Protein AF-0000000074536609 (afdb_homodimer)

Solvent-accessible surface area (backbone atoms only — not comparable to full-atom values): 38522 Å² total; per-residue (Å²): 128,81,70,83,54,36,23,36,38,28,27,36,52,54,43,56,73,42,56,48,69,68,59,28,35,50,32,44,51,54,53,40,69,41,68,69,83,70,34,48,68,61,81,65,47,76,43,76,36,88,97,42,40,40,36,38,43,24,49,30,37,42,68,42,75,46,102,86,51,79,55,59,46,27,36,35,38,38,40,13,45,16,81,55,21,48,81,78,65,72,35,62,37,59,33,36,35,34,39,36,31,37,65,72,67,35,40,62,41,31,41,32,44,26,51,66,50,50,26,45,38,52,17,26,53,50,29,52,55,52,38,52,52,59,72,38,48,71,56,72,88,43,98,64,68,70,74,59,29,25,37,19,30,36,19,60,50,68,48,19,51,30,31,50,58,35,37,58,64,62,44,76,63,43,40,34,38,39,32,22,27,92,56,54,67,52,23,50,49,48,49,51,47,41,47,72,65,58,73,62,40,94,83,46,44,38,45,49,37,54,63,86,54,77,66,74,82,62,75,84,65,96,52,48,67,31,33,36,43,66,42,82,48,45,40,58,44,42,48,66,24,34,33,36,40,39,35,38,84,38,57,50,49,66,45,55,56,90,31,49,48,70,25,22,39,34,34,40,50,33,26,59,37,59,72,17,13,58,50,42,47,67,38,53,56,70,28,48,31,33,19,58,46,60,69,57,36,58,67,26,12,11,49,48,35,49,25,41,75,67,64,63,45,59,92,74,52,52,73,44,32,47,42,53,56,72,65,47,51,52,66,57,45,51,72,76,39,53,76,56,49,44,29,36,34,39,40,32,61,77,59,47,61,52,47,51,44,36,48,51,53,29,50,54,43,23,61,75,68,68,53,62,48,78,40,52,45,81,72,129,78,71,82,54,36,24,36,37,28,26,35,53,55,43,55,72,41,56,48,69,68,58,29,36,51,32,43,50,53,52,38,67,43,67,67,83,69,34,48,69,62,80,64,47,76,43,77,37,88,95,43,39,40,35,37,44,25,48,29,38,41,67,43,76,46,101,85,51,78,54,60,44,27,36,36,39,40,40,15,44,15,81,56,21,47,81,78,64,72,35,61,37,59,34,37,35,35,39,37,31,40,66,71,64,36,39,63,41,30,41,31,46,26,51,68,52,50,25,43,36,52,19,26,53,51,30,53,55,52,38,50,52,58,72,40,49,71,56,71,88,44,100,65,67,69,76,60,30,26,36,19,30,36,19,61,49,67,46,19,51,29,30,52,58,36,37,58,64,61,45,75,64,45,39,33,38,39,32,22,27,93,56,56,66,53,24,49,50,49,49,51,46,42,47,73,64,58,70,60,39,92,81,46,45,37,46,48,37,54,65,87,56,78,66,75,82,62,77,85,69,98,53,48,67,30,32,39,45,66,43,83,47,46,39,57,44,41,47,64,23,35,32,38,39,39,36,38,82,36,57,52,51,67,47,53,55,90,30,48,49,72,24,22,38,35,34,39,50,33,24,58,37,60,71,16,13,57,51,41,48,67,37,53,55,69,29,49,32,33,20,58,45,58,68,56,35,57,67,26,12,11,49,48,37,47,24,42,73,68,64,63,45,58,91,74,51,53,73,44,32,46,40,53,56,73,68,46,51,51,68,56,45,52,72,75,39,54,75,54,50,44,28,35,33,40,41,33,60,77,59,46,61,52,48,51,45,37,48,52,52,28,51,54,44,22,61,74,70,69,54,61,49,79,39,52,45,80,71

Organism: Naegleria gruberi (NCBI:txid5762)

Sequence (758 aa):
MQTHQFTTVLTRSQVQQCLTYEDAMLANKNLFISDLNKHLIPMRTVMEISNHGPTLFMPCYLKMSSHDDDQHHLGLKIVSVRSNNPVKYSLDSVNGTISLLNHENGSLICLMHANDITGVRTACGSALAVEKLLNSYSGFSSTVERIYENLGIMGCGTQGKCHMFAMLRIAKNVKRVILWNQTEERGRNLVRELVENFKASEDLPFKFVASESSQPLEDSHSTRIIEISFNSNANQVSNQSDIICCCTNSSKPFFETNQVRDGTIITCIGSYKPFMQEVESQLVTKSKVIADLKEAVLEESGDLIIPLQENLISHDHIQCELSQLIQFTSEQVNEKFQIGKDIIIYKSVGFAAQDLAVAHQIYQRALSLKVGLSINLNEMQTHQFTTVLTRSQVQQCLTYEDAMLANKNLFISDLNKHLIPMRTVMEISNHGPTLFMPCYLKMSSHDDDQHHLGLKIVSVRSNNPVKYSLDSVNGTISLLNHENGSLICLMHANDITGVRTACGSALAVEKLLNSYSGFSSTVERIYENLGIMGCGTQGKCHMFAMLRIAKNVKRVILWNQTEERGRNLVRELVENFKASEDLPFKFVASESSQPLEDSHSTRIIEISFNSNANQVSNQSDIICCCTNSSKPFFETNQVRDGTIITCIGSYKPFMQEVESQLVTKSKVIADLKEAVLEESGDLIIPLQENLISHDHIQCELSQLIQFTSEQVNEKFQIGKDIIIYKSVGFAAQDLAVAHQIYQRALSLKVGLSINLNE

Nearest PDB structures (foldseek):
  6t3e-assembly1_A  TM=9.283E-01  e=8.766E-31  Thermococcus litoralis DSM 5473
  4bv9-assembly1_A  TM=8.666E-01  e=2.855E-23  Mus musculus
  2i99-assembly1_B  TM=8.533E-01  e=1.179E-22  Homo sapiens
  8j1c-assembly1_A  TM=8.566E-01  e=9.724E-19  Pseudomonas veronii
  8j1c-assembly2_D  TM=8.188E-01  e=2.856E-18  Pseudomonas veronii

InterPro domains:
  IPR003462 Ornithine cyclodeaminase/mu-crystallin [PF02423] (42-196)
  IPR003462 Ornithine cyclodeaminase/mu-crystallin [PF02423] (226-368)
  IPR003462 Ornithine cyclodeaminase/mu-crystallin [PIRSF001439] (6-377)
  IPR003462 Ornithine cyclodeaminase/mu-crystallin [PTHR13812] (8-373)
  IPR023401 Ornithine cyclodeaminase, N-terminal [G3DSA:3.30.1780.10] (6-142)
  IPR036291 NAD(P)-binding domain superfamily [SSF51735] (7-377)

Radius of gyration: 30.6 Å; Cα contacts (8 Å, |Δi|>4): 1688; chains: 2; bounding box: 57×99×65 Å

Structure (mmCIF, N/CA/C/O backbone):
data_AF-0000000074536609-model_v1
#
loop_
_entity.id
_entity.type
_entity.pdbx_description
1 polymer 'Predicted protein'
#
loop_
_atom_site.group_PDB
_atom_site.id
_atom_site.type_symbol
_atom_site.label_atom_id
_atom_site.label_alt_id
_atom_site.label_comp_id
_atom_site.label_asym_id
_atom_site.label_entity_id
_atom_site.label_seq_id
_atom_site.pdbx_PDB_ins_code
_atom_site.Cartn_x
_atom_site.Cartn_y
_atom_site.Cartn_z
_atom_site.occupancy
_atom_site.B_iso_or_equiv
_atom_site.auth_seq_id
_atom_site.auth_comp_id
_atom_site.auth_asym_id
_atom_site.auth_atom_id
_atom_site.pdbx_PDB_model_num
ATOM 1 N N . MET A 1 1 ? -10.578 -13.633 24.203 1 29.64 1 MET A N 1
ATOM 2 C CA . MET A 1 1 ? -11.016 -13.836 22.828 1 29.64 1 MET A CA 1
ATOM 3 C C . MET A 1 1 ? -9.984 -13.289 21.844 1 29.64 1 MET A C 1
ATOM 5 O O . MET A 1 1 ? -9.469 -12.188 22.031 1 29.64 1 MET A O 1
ATOM 9 N N . GLN A 1 2 ? -9.164 -13.961 21 1 41.12 2 GLN A N 1
ATOM 10 C CA . GLN A 1 2 ? -7.898 -13.75 20.312 1 41.12 2 GLN A CA 1
ATOM 11 C C . GLN A 1 2 ? -7.984 -12.555 19.359 1 41.12 2 GLN A C 1
ATOM 13 O O . GLN A 1 2 ? -8.586 -12.648 18.297 1 41.12 2 GLN A O 1
ATOM 18 N N . THR A 1 3 ? -8.078 -11.391 19.781 1 48.28 3 THR A N 1
ATOM 19 C CA . THR A 1 3 ? -8.242 -10.008 19.344 1 48.28 3 THR A CA 1
ATOM 20 C C . THR A 1 3 ? -7.578 -9.797 17.984 1 48.28 3 THR A C 1
ATOM 22 O O . THR A 1 3 ? -8.016 -8.945 17.203 1 48.28 3 THR A O 1
ATOM 25 N N . HIS A 1 4 ? -6.613 -10.719 17.625 1 59.91 4 HIS A N 1
ATOM 26 C CA . HIS A 1 4 ? -5.762 -10.562 16.453 1 59.91 4 HIS A CA 1
ATOM 27 C C . HIS A 1 4 ? -6.434 -11.133 15.203 1 59.91 4 HIS A C 1
ATOM 29 O O . HIS A 1 4 ? -5.91 -11 14.094 1 59.91 4 HIS A O 1
ATOM 35 N N . GLN A 1 5 ? -7.781 -11.406 15.438 1 76.19 5 GLN A N 1
ATOM 36 C CA . GLN A 1 5 ? -8.391 -12.117 14.312 1 76.19 5 GLN A CA 1
ATOM 37 C C . GLN A 1 5 ? -9.391 -11.227 13.578 1 76.19 5 GLN A C 1
ATOM 39 O O . GLN A 1 5 ? -9.836 -11.555 12.477 1 76.19 5 GLN A O 1
ATOM 44 N N . PHE A 1 6 ? -9.625 -10.102 14.148 1 92.69 6 PHE A N 1
ATOM 45 C CA . PHE A 1 6 ? -10.672 -9.305 13.516 1 92.69 6 PHE A CA 1
ATOM 46 C C . PHE A 1 6 ? -10.102 -8.008 12.953 1 92.69 6 PHE A C 1
ATOM 48 O O . PHE A 1 6 ? -9.148 -7.457 13.508 1 92.69 6 PHE A O 1
ATOM 55 N N . THR A 1 7 ? -10.695 -7.598 11.898 1 96.88 7 THR A N 1
ATOM 56 C CA . THR A 1 7 ? -10.414 -6.305 11.289 1 96.88 7 THR A CA 1
ATOM 57 C C . THR A 1 7 ? -11.508 -5.297 11.625 1 96.88 7 THR A C 1
ATOM 59 O O . THR A 1 7 ? -12.688 -5.547 11.375 1 96.88 7 THR A O 1
ATOM 62 N N . THR A 1 8 ? -11.164 -4.211 12.227 1 97.81 8 THR A N 1
ATOM 63 C CA . THR A 1 8 ? -12.094 -3.117 12.477 1 97.81 8 THR A CA 1
ATOM 64 C C . THR A 1 8 ? -12.133 -2.156 11.289 1 97.81 8 THR A C 1
ATOM 66 O O . THR A 1 8 ? -11.086 -1.679 10.844 1 97.81 8 THR A O 1
ATOM 69 N N . VAL A 1 9 ? -13.312 -1.889 10.75 1 98.19 9 VAL A N 1
ATOM 70 C CA . VAL A 1 9 ? -13.477 -0.931 9.664 1 98.19 9 VAL A CA 1
ATOM 71 C C . VAL A 1 9 ? -14.133 0.342 10.195 1 98.19 9 VAL A C 1
ATOM 73 O O . VAL A 1 9 ? -15.203 0.288 10.805 1 98.19 9 VAL A O 1
ATOM 76 N N . LEU A 1 10 ? -13.5 1.487 9.969 1 98.56 10 LEU A N 1
ATOM 77 C CA . LEU A 1 10 ? -14.008 2.768 10.445 1 98.56 10 LEU A CA 1
ATOM 78 C C . LEU A 1 10 ? -14.359 3.68 9.273 1 98.56 10 LEU A C 1
ATOM 80 O O . LEU A 1 10 ? -13.492 4.047 8.484 1 98.56 10 LEU A O 1
ATOM 84 N N . THR A 1 11 ? -15.617 4.062 9.219 1 97.62 11 THR A N 1
ATOM 85 C CA . THR A 1 11 ? -16.062 5.035 8.219 1 97.62 11 THR A CA 1
ATOM 86 C C . THR A 1 11 ? -15.57 6.434 8.57 1 97.62 11 THR A C 1
ATOM 88 O O . THR A 1 11 ? -14.977 6.641 9.633 1 97.62 11 THR A O 1
ATOM 91 N N . ARG A 1 12 ? -15.789 7.34 7.664 1 96.25 12 ARG A N 1
ATOM 92 C CA . ARG A 1 12 ? -15.328 8.703 7.891 1 96.25 12 ARG A CA 1
ATOM 93 C C . ARG A 1 12 ? -15.93 9.273 9.172 1 96.25 12 ARG A C 1
ATOM 95 O O . ARG A 1 12 ? -15.211 9.844 10 1 96.25 12 ARG A O 1
ATOM 102 N N . SER A 1 13 ? -17.219 9.102 9.383 1 96.94 13 SER A N 1
ATOM 103 C CA . SER A 1 13 ? -17.891 9.641 10.562 1 96.94 13 SER A CA 1
ATOM 104 C C . SER A 1 13 ? -17.359 9 11.836 1 96.94 13 SER A C 1
ATOM 106 O O . SER A 1 13 ? -17.219 9.664 12.859 1 96.94 13 SER A O 1
ATOM 108 N N . GLN A 1 14 ? -17.094 7.746 11.773 1 97.94 14 GLN A N 1
ATOM 109 C CA . GLN A 1 14 ? -16.562 7.035 12.938 1 97.94 14 GLN A CA 1
ATOM 110 C C . GLN A 1 14 ? -15.133 7.461 13.242 1 97.94 14 GLN A C 1
ATOM 112 O O . GLN A 1 14 ? -14.742 7.535 14.406 1 97.94 14 GLN A O 1
ATOM 117 N N . VAL A 1 15 ? -14.289 7.738 12.172 1 98.06 15 VAL A N 1
ATOM 118 C CA . VAL A 1 15 ? -12.961 8.312 12.375 1 98.06 15 VAL A CA 1
ATOM 119 C C . VAL A 1 15 ? -13.086 9.664 13.07 1 98.06 15 VAL A C 1
ATOM 121 O O . VAL A 1 15 ? -12.367 9.945 14.031 1 98.06 15 VAL A O 1
ATOM 124 N N . GLN A 1 16 ? -14.055 10.461 12.641 1 95.62 16 GLN A N 1
ATOM 125 C CA . GLN A 1 16 ? -14.266 11.781 13.219 1 95.62 16 GLN A CA 1
ATOM 126 C C . GLN A 1 16 ? -14.633 11.68 14.695 1 95.62 16 GLN A C 1
ATOM 128 O O . GLN A 1 16 ? -14.203 12.508 15.508 1 95.62 16 GLN A O 1
ATOM 133 N N . GLN A 1 17 ? -15.328 10.648 15.039 1 95.94 17 GLN A N 1
ATOM 134 C CA . GLN A 1 17 ? -15.734 10.422 16.422 1 95.94 17 GLN A CA 1
ATOM 135 C C . GLN A 1 17 ? -14.531 10.094 17.297 1 95.94 17 GLN A C 1
ATOM 137 O O . GLN A 1 17 ? -14.531 10.391 18.5 1 95.94 17 GLN A O 1
ATOM 142 N N . CYS A 1 18 ? -13.547 9.547 16.703 1 97.38 18 CYS A N 1
ATOM 143 C CA . CYS A 1 18 ? -12.422 9.039 17.469 1 97.38 18 CYS A CA 1
ATOM 144 C C . CYS A 1 18 ? -11.211 9.953 17.344 1 97.38 18 CYS A C 1
ATOM 146 O O . CYS A 1 18 ? -10.203 9.75 18.016 1 97.38 18 CYS A O 1
ATOM 148 N N . LEU A 1 19 ? -11.273 10.977 16.516 1 96.69 19 LEU A N 1
ATOM 149 C CA . LEU A 1 19 ? -10.156 11.867 16.203 1 96.69 19 LEU A CA 1
ATOM 150 C C . LEU A 1 19 ? -10.266 13.172 16.984 1 96.69 19 LEU A C 1
ATOM 152 O O . LEU A 1 19 ? -11.297 13.852 16.938 1 96.69 19 LEU A O 1
ATOM 156 N N . THR A 1 20 ? -9.281 13.492 17.766 1 94.56 20 THR A N 1
ATOM 157 C CA . THR A 1 20 ? -9.211 14.789 18.422 1 94.56 20 THR A CA 1
ATOM 158 C C . THR A 1 20 ? -7.895 15.484 18.109 1 94.56 20 THR A C 1
ATOM 160 O O . THR A 1 20 ? -6.883 14.828 17.859 1 94.56 20 THR A O 1
ATOM 163 N N . TYR A 1 21 ? -7.91 16.766 18.109 1 95.38 21 TYR A N 1
ATOM 164 C CA . TYR A 1 21 ? -6.688 17.531 17.875 1 95.38 21 TYR A CA 1
ATOM 165 C C . TYR A 1 21 ? -5.672 17.281 19 1 95.38 21 TYR A C 1
ATOM 167 O O . TYR A 1 21 ? -4.465 17.219 18.734 1 95.38 21 TYR A O 1
ATOM 175 N N . GLU A 1 22 ? -6.16 17.156 20.203 1 94.25 22 GLU A N 1
ATOM 176 C CA . GLU A 1 22 ? -5.289 16.906 21.344 1 94.25 22 GLU A CA 1
ATOM 177 C C . GLU A 1 22 ? -4.496 15.617 21.156 1 94.25 22 GLU A C 1
ATOM 179 O O . GLU A 1 22 ? -3.273 15.609 21.328 1 94.25 22 GLU A O 1
ATOM 184 N N . ASP A 1 23 ? -5.203 14.578 20.797 1 94.88 23 ASP A N 1
ATOM 185 C CA . ASP A 1 23 ? -4.547 13.289 20.609 1 94.88 23 ASP A CA 1
ATOM 186 C C . ASP A 1 23 ? -3.615 13.328 19.391 1 94.88 23 ASP A C 1
ATOM 188 O O . ASP A 1 23 ? -2.535 12.734 19.422 1 94.88 23 ASP A O 1
ATOM 192 N N . ALA A 1 24 ? -4.047 13.977 18.344 1 96.81 24 ALA A N 1
ATOM 193 C CA . ALA A 1 24 ? -3.23 14.078 17.141 1 96.81 24 ALA A CA 1
ATOM 194 C C . ALA A 1 24 ? -1.958 14.883 17.406 1 96.81 24 ALA A C 1
ATOM 196 O O . ALA A 1 24 ? -0.882 14.523 16.922 1 96.81 24 ALA A O 1
ATOM 197 N N . MET A 1 25 ? -2.074 15.984 18.203 1 96 25 MET A N 1
ATOM 198 C CA . MET A 1 25 ? -0.908 16.781 18.578 1 96 25 MET A CA 1
ATOM 199 C C . MET A 1 25 ? 0.081 15.938 19.375 1 96 25 MET A C 1
ATOM 201 O O . MET A 1 25 ? 1.284 15.961 19.109 1 96 25 MET A O 1
ATOM 205 N N . LEU A 1 26 ? -0.455 15.234 20.312 1 95.81 26 LEU A N 1
ATOM 206 C CA . LEU A 1 26 ? 0.381 14.383 21.141 1 95.81 26 LEU A CA 1
ATOM 207 C C . LEU A 1 26 ? 1.064 13.305 20.312 1 95.81 26 LEU A C 1
ATOM 209 O O . LEU A 1 26 ? 2.254 13.031 20.5 1 95.81 26 LEU A O 1
ATOM 213 N N . ALA A 1 27 ? 0.317 12.672 19.422 1 94.81 27 ALA A N 1
ATOM 214 C CA . ALA A 1 27 ? 0.87 11.633 18.562 1 94.81 27 ALA A CA 1
ATOM 215 C C . ALA A 1 27 ? 1.992 12.18 17.688 1 94.81 27 ALA A C 1
ATOM 217 O O . ALA A 1 27 ? 3.039 11.547 17.531 1 94.81 27 ALA A O 1
ATOM 218 N N . ASN A 1 28 ? 1.761 13.344 17.094 1 95.75 28 ASN A N 1
ATOM 219 C CA . ASN A 1 28 ? 2.793 13.992 16.297 1 95.75 28 ASN A CA 1
ATOM 220 C C . ASN A 1 28 ? 4.027 14.328 17.125 1 95.75 28 ASN A C 1
ATOM 222 O O . ASN A 1 28 ? 5.156 14.062 16.703 1 95.75 28 ASN A O 1
ATOM 226 N N . LYS A 1 29 ? 3.787 14.914 18.266 1 96 29 LYS A N 1
ATOM 227 C CA . LYS A 1 29 ? 4.891 15.297 19.141 1 96 29 LYS A CA 1
ATOM 228 C C . LYS A 1 29 ? 5.746 14.086 19.516 1 96 29 LYS A C 1
ATOM 230 O O . LYS A 1 29 ? 6.973 14.133 19.406 1 96 29 LYS A O 1
ATOM 235 N N . ASN A 1 30 ? 5.094 12.984 19.906 1 94.44 30 ASN A N 1
ATOM 236 C CA . ASN A 1 30 ? 5.805 11.766 20.281 1 94.44 30 ASN A CA 1
ATOM 237 C C . ASN A 1 30 ? 6.602 11.211 19.094 1 94.44 30 ASN A C 1
ATOM 239 O O . ASN A 1 30 ? 7.723 10.727 19.281 1 94.44 30 ASN A O 1
ATOM 243 N N . LEU A 1 31 ? 6.023 11.266 17.953 1 94.88 31 LEU A N 1
ATOM 244 C CA . LEU A 1 31 ? 6.703 10.797 16.75 1 94.88 31 LEU A CA 1
ATOM 245 C C . LEU A 1 31 ? 7.965 11.617 16.484 1 94.88 31 LEU A C 1
ATOM 247 O O . LEU A 1 31 ? 9.047 11.055 16.297 1 94.88 31 LEU A O 1
ATOM 251 N N . PHE A 1 32 ? 7.867 12.938 16.547 1 95.31 32 PHE A N 1
ATOM 252 C CA . PHE A 1 32 ? 8.984 13.805 16.172 1 95.31 32 PHE A CA 1
ATOM 253 C C . PHE A 1 32 ? 10.062 13.781 17.25 1 95.31 32 PHE A C 1
ATOM 255 O O . PHE A 1 32 ? 11.242 14.008 16.969 1 95.31 32 PHE A O 1
ATOM 262 N N . ILE A 1 33 ? 9.68 13.5 18.484 1 94.62 33 ILE A N 1
ATOM 263 C CA . ILE A 1 33 ? 10.656 13.375 19.562 1 94.62 33 ILE A CA 1
ATOM 264 C C . ILE A 1 33 ? 11.398 12.055 19.453 1 94.62 33 ILE A C 1
ATOM 266 O O . ILE A 1 33 ? 12.555 11.938 19.859 1 94.62 33 ILE A O 1
ATOM 270 N N . SER A 1 34 ? 10.758 11.047 18.844 1 92.81 34 SER A N 1
ATOM 271 C CA . SER A 1 34 ? 11.383 9.742 18.688 1 92.81 34 SER A CA 1
ATOM 272 C C . SER A 1 34 ? 12.539 9.797 17.703 1 92.81 34 SER A C 1
ATOM 274 O O . SER A 1 34 ? 12.727 10.797 17.016 1 92.81 34 SER A O 1
ATOM 276 N N . ASP A 1 35 ? 13.375 8.789 17.703 1 91.38 35 ASP A N 1
ATOM 277 C CA . ASP A 1 35 ? 14.445 8.68 16.719 1 91.38 35 ASP A CA 1
ATOM 278 C C . ASP A 1 35 ? 13.898 8.242 15.359 1 91.38 35 ASP A C 1
ATOM 280 O O . ASP A 1 35 ? 13.781 7.043 15.094 1 91.38 35 ASP A O 1
ATOM 284 N N . LEU A 1 36 ? 13.68 9.164 14.5 1 90.25 36 LEU A N 1
ATOM 285 C CA . LEU A 1 36 ? 13.039 8.906 13.219 1 90.25 36 LEU A CA 1
ATOM 286 C C . LEU A 1 36 ? 13.859 7.926 12.391 1 90.25 36 LEU A C 1
ATOM 288 O O . LEU A 1 36 ? 13.328 7.254 11.5 1 90.25 36 LEU A O 1
ATOM 292 N N . ASN A 1 37 ? 15.148 7.789 12.68 1 88.12 37 ASN A N 1
ATOM 293 C CA . ASN A 1 37 ? 16.031 6.902 11.93 1 88.12 37 ASN A CA 1
ATOM 294 C C . ASN A 1 37 ? 15.766 5.438 12.266 1 88.12 37 ASN A C 1
ATOM 296 O O . ASN A 1 37 ? 16.203 4.539 11.539 1 88.12 37 ASN A O 1
ATOM 300 N N . LYS A 1 38 ? 15.086 5.23 13.32 1 89.75 38 LYS A N 1
ATOM 301 C CA . LYS A 1 38 ? 14.797 3.859 13.734 1 89.75 38 LYS A CA 1
ATOM 302 C C . LYS A 1 38 ? 13.531 3.336 13.055 1 89.75 38 LYS A C 1
ATOM 304 O O . LYS A 1 38 ? 13.273 2.131 13.062 1 89.75 38 LYS A O 1
ATOM 309 N N . HIS A 1 39 ? 12.75 4.242 12.578 1 92.62 39 HIS A N 1
ATOM 310 C CA . HIS A 1 39 ? 11.531 3.85 11.883 1 92.62 39 HIS A CA 1
ATOM 311 C C . HIS A 1 39 ? 11.812 3.494 10.43 1 92.62 39 HIS A C 1
ATOM 313 O O . HIS A 1 39 ? 12.836 3.891 9.875 1 92.62 39 HIS A O 1
ATOM 319 N N . LEU A 1 40 ? 11.016 2.617 9.812 1 92.69 40 LEU A N 1
ATOM 320 C CA . LEU A 1 40 ? 11.047 2.361 8.375 1 92.69 40 LEU A CA 1
ATOM 321 C C . LEU A 1 40 ? 9.984 3.18 7.652 1 92.69 40 LEU A C 1
ATOM 323 O O . LEU A 1 40 ? 8.805 2.83 7.684 1 92.69 40 LEU A O 1
ATOM 327 N N . ILE A 1 41 ? 10.398 4.184 7.062 1 91.56 41 ILE A N 1
ATOM 328 C CA . ILE A 1 41 ? 9.523 5.105 6.344 1 91.56 41 ILE A CA 1
ATOM 329 C C . ILE A 1 41 ? 10 5.238 4.895 1 91.56 41 ILE A C 1
ATOM 331 O O . ILE A 1 41 ? 10.555 6.266 4.512 1 91.56 41 ILE A O 1
ATOM 335 N N . PRO A 1 42 ? 9.734 4.23 4.09 1 89.5 42 PRO A N 1
ATOM 336 C CA . PRO A 1 42 ? 10.195 4.305 2.701 1 89.5 42 PRO A CA 1
ATOM 337 C C . PRO A 1 42 ? 9.586 5.477 1.94 1 89.5 42 PRO A C 1
ATOM 339 O O . PRO A 1 42 ? 8.555 6.02 2.354 1 89.5 42 PRO A O 1
ATOM 342 N N . MET A 1 43 ? 10.25 5.816 0.857 1 83.19 43 MET A N 1
ATOM 343 C CA . MET A 1 43 ? 9.68 6.82 -0.041 1 83.19 43 MET A CA 1
ATOM 344 C C . MET A 1 43 ? 8.328 6.363 -0.584 1 83.19 43 MET A C 1
ATOM 346 O O . MET A 1 43 ? 8.141 5.18 -0.877 1 83.19 43 MET A O 1
ATOM 350 N N . ARG A 1 44 ? 7.488 7.258 -0.716 1 86.88 44 ARG A N 1
ATOM 351 C CA . ARG A 1 44 ? 6.168 6.965 -1.27 1 86.88 44 ARG A CA 1
ATOM 352 C C . ARG A 1 44 ? 6.277 6.477 -2.711 1 86.88 44 ARG A C 1
ATOM 354 O O . ARG A 1 44 ? 7.172 6.895 -3.447 1 86.88 44 ARG A O 1
ATOM 361 N N . THR A 1 45 ? 5.445 5.523 -3.15 1 90.56 45 THR A N 1
ATOM 362 C CA . THR A 1 45 ? 5.254 5.145 -4.547 1 90.56 45 THR A CA 1
ATOM 363 C C . THR A 1 45 ? 4.137 5.965 -5.18 1 90.56 45 THR A C 1
ATOM 365 O O . THR A 1 45 ? 3.006 5.973 -4.691 1 90.56 45 THR A O 1
ATOM 368 N N . VAL A 1 46 ? 4.461 6.699 -6.238 1 88.44 46 VAL A N 1
ATOM 369 C CA . VAL A 1 46 ? 3.484 7.531 -6.934 1 88.44 46 VAL A CA 1
ATOM 370 C C . VAL A 1 46 ? 3.098 6.879 -8.258 1 88.44 46 VAL A C 1
ATOM 372 O O . VAL A 1 46 ? 3.961 6.582 -9.086 1 88.44 46 VAL A O 1
ATOM 375 N N . MET A 1 47 ? 1.891 6.609 -8.43 1 93.06 47 MET A N 1
ATOM 376 C CA . MET A 1 47 ? 1.373 6.094 -9.695 1 93.06 47 MET A CA 1
ATOM 377 C C . MET A 1 47 ? 0.501 7.133 -10.391 1 93.06 47 MET A C 1
ATOM 379 O O . MET A 1 47 ? -0.61 7.418 -9.945 1 93.06 47 MET A O 1
ATOM 383 N N . GLU A 1 48 ? 0.976 7.602 -11.5 1 91.12 48 GLU A N 1
ATOM 384 C CA . GLU A 1 48 ? 0.186 8.555 -12.281 1 91.12 48 GLU A CA 1
ATOM 385 C C . GLU A 1 48 ? -0.884 7.84 -13.102 1 91.12 48 GLU A C 1
ATOM 387 O O . GLU A 1 48 ? -0.566 7.016 -13.961 1 91.12 48 GLU A O 1
ATOM 392 N N . ILE A 1 49 ? -2.092 8.086 -12.789 1 92 49 ILE A N 1
ATOM 393 C CA . ILE A 1 49 ? -3.205 7.508 -13.531 1 92 49 ILE A CA 1
ATOM 394 C C . ILE A 1 49 ? -3.605 8.445 -14.672 1 92 49 ILE A C 1
ATOM 396 O O . ILE A 1 49 ? -4.094 9.547 -14.43 1 92 49 ILE A O 1
ATOM 400 N N . SER A 1 50 ? -3.395 7.996 -15.883 1 85.31 50 SER A N 1
ATOM 401 C CA . SER A 1 50 ? -3.549 8.82 -17.078 1 85.31 50 SER A CA 1
ATOM 402 C C . SER A 1 50 ? -4.895 9.539 -17.078 1 85.31 50 SER A C 1
ATOM 404 O O . SER A 1 50 ? -5.938 8.914 -16.891 1 85.31 50 SER A O 1
ATOM 406 N N . ASN A 1 51 ? -4.926 10.82 -17.203 1 86.56 51 ASN A N 1
ATOM 407 C CA . ASN A 1 51 ? -6.078 11.703 -17.375 1 86.56 51 ASN A CA 1
ATOM 408 C C . ASN A 1 51 ? -6.848 11.883 -16.078 1 86.56 51 ASN A C 1
ATOM 410 O O . ASN A 1 51 ? -7.949 12.43 -16.062 1 86.56 51 ASN A O 1
ATOM 414 N N . HIS A 1 52 ? -6.43 11.43 -15.016 1 89.75 52 HIS A N 1
ATOM 415 C CA . HIS A 1 52 ? -7.172 11.547 -13.766 1 89.75 52 HIS A CA 1
ATOM 416 C C . HIS A 1 52 ? -6.312 12.164 -12.664 1 89.75 52 HIS A C 1
ATOM 418 O O . HIS A 1 52 ? -6.699 13.164 -12.055 1 89.75 52 HIS A O 1
ATOM 424 N N . GLY A 1 53 ? -5.086 11.656 -12.383 1 89.62 53 GLY A N 1
ATOM 425 C CA . GLY A 1 53 ? -4.199 12.117 -11.328 1 89.62 53 GLY A CA 1
ATOM 426 C C . GLY A 1 53 ? -3.502 10.984 -10.594 1 89.62 53 GLY A C 1
ATOM 427 O O . GLY A 1 53 ? -3.787 9.812 -10.836 1 89.62 53 GLY A O 1
ATOM 428 N N . PRO A 1 54 ? -2.684 11.352 -9.664 1 91.69 54 PRO A N 1
ATOM 429 C CA . PRO A 1 54 ? -1.829 10.328 -9.055 1 91.69 54 PRO A CA 1
ATOM 430 C C . PRO A 1 54 ? -2.514 9.602 -7.902 1 91.69 54 PRO A C 1
ATOM 432 O O . PRO A 1 54 ? -3.432 10.141 -7.281 1 91.69 54 PRO A O 1
ATOM 435 N N . THR A 1 55 ? -2.152 8.383 -7.703 1 95.38 55 THR A N 1
ATOM 436 C CA . THR A 1 55 ? -2.367 7.621 -6.477 1 95.38 55 THR A CA 1
ATOM 437 C C . THR A 1 55 ? -1.041 7.328 -5.781 1 95.38 55 THR A C 1
ATOM 439 O O . THR A 1 55 ? -0.083 6.891 -6.422 1 95.38 55 THR A O 1
ATOM 442 N N . LEU A 1 56 ? -0.996 7.648 -4.508 1 93.81 56 LEU A N 1
ATOM 443 C CA . LEU A 1 56 ? 0.223 7.48 -3.725 1 93.81 56 LEU A CA 1
ATOM 444 C C . LEU A 1 56 ? 0.07 6.344 -2.723 1 93.81 56 LEU A C 1
ATOM 446 O O . LEU A 1 56 ? -0.979 6.203 -2.09 1 93.81 56 LEU A O 1
ATOM 450 N N . PHE A 1 57 ? 1.064 5.473 -2.621 1 96.25 57 PHE A N 1
ATOM 451 C CA . PHE A 1 57 ? 1.161 4.383 -1.657 1 96.25 57 PHE A CA 1
ATOM 452 C C . PHE A 1 57 ? 2.297 4.633 -0.671 1 96.25 57 PHE A C 1
ATOM 454 O O . PHE A 1 57 ? 3.457 4.754 -1.07 1 96.25 57 PHE A O 1
ATOM 461 N N . MET A 1 58 ? 1.954 4.672 0.6 1 95.44 58 MET A N 1
ATOM 462 C CA . MET A 1 58 ? 2.912 5.117 1.606 1 95.44 58 MET A CA 1
ATOM 463 C C . MET A 1 58 ? 2.961 4.148 2.781 1 95.44 58 MET A C 1
ATOM 465 O O . MET A 1 58 ? 2.377 4.41 3.834 1 95.44 58 MET A O 1
ATOM 469 N N . PRO A 1 59 ? 3.725 3.039 2.695 1 97.12 59 PRO A N 1
ATOM 470 C CA . PRO A 1 59 ? 3.895 2.133 3.832 1 97.12 59 PRO A CA 1
ATOM 471 C C . PRO A 1 59 ? 4.797 2.713 4.918 1 97.12 59 PRO A C 1
ATOM 473 O O . PRO A 1 59 ? 5.605 3.604 4.645 1 97.12 59 PRO A O 1
ATOM 476 N N . CYS A 1 60 ? 4.613 2.248 6.129 1 96.5 60 CYS A N 1
ATOM 477 C CA . CYS A 1 60 ? 5.387 2.754 7.258 1 96.5 60 CYS A CA 1
ATOM 478 C C . CYS A 1 60 ? 5.402 1.746 8.398 1 96.5 60 CYS A C 1
ATOM 480 O O . CYS A 1 60 ? 4.41 1.06 8.648 1 96.5 60 CYS A O 1
ATOM 482 N N . TYR A 1 61 ? 6.543 1.534 9.055 1 96.69 61 TYR A N 1
ATOM 483 C CA . TYR A 1 61 ? 6.727 0.758 10.273 1 96.69 61 TYR A CA 1
ATOM 484 C C . TYR A 1 61 ? 7.375 1.603 11.359 1 96.69 61 TYR A C 1
ATOM 486 O O . TYR A 1 61 ? 8.547 1.979 11.25 1 96.69 61 TYR A O 1
ATOM 494 N N . LEU A 1 62 ? 6.621 1.907 12.375 1 94.62 62 LEU A N 1
ATOM 495 C CA . LEU A 1 62 ? 7.086 2.715 13.5 1 94.62 62 LEU A CA 1
ATOM 496 C C . LEU A 1 62 ? 7.535 1.829 14.656 1 94.62 62 LEU A C 1
ATOM 498 O O . LEU A 1 62 ? 6.746 1.039 15.18 1 94.62 62 LEU A O 1
ATOM 502 N N . LYS A 1 63 ? 8.781 1.88 15.031 1 90.25 63 LYS A N 1
ATOM 503 C CA . LYS A 1 63 ? 9.328 1.192 16.188 1 90.25 63 LYS A CA 1
ATOM 504 C C . LYS A 1 63 ? 9.281 2.082 17.438 1 90.25 63 LYS A C 1
ATOM 506 O O . LYS A 1 63 ? 10.273 2.721 17.781 1 90.25 63 LYS A O 1
ATOM 511 N N . MET A 1 64 ? 8.133 2.195 18.016 1 78.31 64 MET A N 1
ATOM 512 C CA . MET A 1 64 ? 7.961 3.109 19.141 1 78.31 64 MET A CA 1
ATOM 513 C C . MET A 1 64 ? 8.328 2.43 20.453 1 78.31 64 MET A C 1
ATOM 515 O O . MET A 1 64 ? 7.992 1.265 20.672 1 78.31 64 MET A O 1
ATOM 519 N N . SER A 1 65 ? 9.578 2.539 21.047 1 64.62 65 SER A N 1
ATOM 520 C CA . SER A 1 65 ? 10.023 1.94 22.297 1 64.62 65 SER A CA 1
ATOM 521 C C . SER A 1 65 ? 9.477 2.701 23.5 1 64.62 65 SER A C 1
ATOM 523 O O . SER A 1 65 ? 9.57 3.93 23.562 1 64.62 65 SER A O 1
ATOM 525 N N . SER A 1 66 ? 8.305 2.443 23.938 1 54.28 66 SER A N 1
ATOM 526 C CA . SER A 1 66 ? 8.086 3.021 25.266 1 54.28 66 SER A CA 1
ATOM 527 C C . SER A 1 66 ? 8.641 2.121 26.359 1 54.28 66 SER A C 1
ATOM 529 O O . SER A 1 66 ? 8.938 0.948 26.109 1 54.28 66 SER A O 1
ATOM 531 N N . HIS A 1 67 ? 9.188 2.637 27.484 1 47.78 67 HIS A N 1
ATOM 532 C CA . HIS A 1 67 ? 9.805 1.969 28.625 1 47.78 67 HIS A CA 1
ATOM 533 C C . HIS A 1 67 ? 9.234 0.566 28.812 1 47.78 67 HIS A C 1
ATOM 535 O O . HIS A 1 67 ? 9.961 -0.351 29.219 1 47.78 67 HIS A O 1
ATOM 541 N N . ASP A 1 68 ? 7.941 0.359 28.609 1 45.31 68 ASP A N 1
ATOM 542 C CA . ASP A 1 68 ? 7.383 -0.883 29.141 1 45.31 68 ASP A CA 1
ATOM 543 C C . ASP A 1 68 ? 6.859 -1.772 28.016 1 45.31 68 ASP A C 1
ATOM 545 O O . ASP A 1 68 ? 6.66 -2.973 28.203 1 45.31 68 ASP A O 1
ATOM 549 N N . ASP A 1 69 ? 6.395 -1.229 26.875 1 52.47 69 ASP A N 1
ATOM 550 C CA . ASP A 1 69 ? 5.789 -2.113 25.875 1 52.47 69 ASP A CA 1
ATOM 551 C C . ASP A 1 69 ? 6.109 -1.649 24.453 1 52.47 69 ASP A C 1
ATOM 553 O O . ASP A 1 69 ? 5.988 -0.464 24.141 1 52.47 69 ASP A O 1
ATOM 557 N N . ASP A 1 70 ? 6.863 -2.469 23.75 1 57.34 70 ASP A N 1
ATOM 558 C CA . ASP A 1 70 ? 7.137 -2.23 22.344 1 57.34 70 ASP A CA 1
ATOM 559 C C . ASP A 1 70 ? 5.84 -2.033 21.562 1 57.34 70 ASP A C 1
ATOM 561 O O . ASP A 1 70 ? 5 -2.934 21.5 1 57.34 70 ASP A O 1
ATOM 565 N N . GLN A 1 71 ? 5.434 -0.731 21.422 1 76.81 71 GLN A N 1
ATOM 566 C CA . GLN A 1 71 ? 4.234 -0.46 20.641 1 76.81 71 GLN A CA 1
ATOM 567 C C . GLN A 1 71 ? 4.586 -0.157 19.188 1 76.81 71 GLN A C 1
ATOM 569 O O . GLN A 1 71 ? 4.582 1.004 18.766 1 76.81 71 GLN A O 1
ATOM 574 N N . HIS A 1 72 ? 4.844 -1.172 18.391 1 88.5 72 HIS A N 1
ATOM 575 C CA . HIS A 1 72 ? 5.172 -1.008 16.984 1 88.5 72 HIS A CA 1
ATOM 576 C C . HIS A 1 72 ? 3.912 -0.868 16.125 1 88.5 72 HIS A C 1
ATOM 578 O O . HIS A 1 72 ? 2.873 -1.45 16.453 1 88.5 72 HIS A O 1
ATOM 584 N N . HIS A 1 73 ? 3.975 0.088 15.25 1 92.06 73 HIS A N 1
ATOM 585 C CA . HIS A 1 73 ? 2.867 0.314 14.328 1 92.06 73 HIS A CA 1
ATOM 586 C C . HIS A 1 73 ? 3.273 0.015 12.891 1 92.06 73 HIS A C 1
ATOM 588 O O . HIS A 1 73 ? 4.316 0.485 12.43 1 92.06 73 HIS A O 1
ATOM 594 N N . LEU A 1 74 ? 2.582 -0.845 12.258 1 96.56 74 LEU A N 1
ATOM 595 C CA . LEU A 1 74 ? 2.771 -1.196 10.852 1 96.56 74 LEU A CA 1
ATOM 596 C C . LEU A 1 74 ? 1.521 -0.875 10.039 1 96.56 74 LEU A C 1
ATOM 598 O O . LEU A 1 74 ? 0.402 -1.149 10.477 1 96.56 74 LEU A O 1
ATOM 602 N N . GLY A 1 75 ? 1.772 -0.213 8.898 1 97.56 75 GLY A N 1
ATOM 603 C CA . GLY A 1 75 ? 0.588 0.069 8.102 1 97.56 75 GLY A CA 1
ATOM 604 C C . GLY A 1 75 ? 0.905 0.735 6.777 1 97.56 75 GLY A C 1
ATOM 605 O O . GLY A 1 75 ? 2.041 0.673 6.301 1 97.56 75 GLY A O 1
ATOM 606 N N . LEU A 1 76 ? -0.171 1.212 6.141 1 98.25 76 LEU A N 1
ATOM 607 C CA . LEU A 1 76 ? -0.115 1.807 4.812 1 98.25 76 LEU A CA 1
ATOM 608 C C . LEU A 1 76 ? -1.202 2.861 4.641 1 98.25 76 LEU A C 1
ATOM 610 O O . LEU A 1 76 ? -2.357 2.635 5.012 1 98.25 76 LEU A O 1
ATOM 614 N N . LYS A 1 77 ? -0.805 3.982 4.141 1 97.62 77 LYS A N 1
ATOM 615 C CA . LYS A 1 77 ? -1.782 4.949 3.645 1 97.62 77 LYS A CA 1
ATOM 616 C C . LYS A 1 77 ? -1.822 4.953 2.119 1 97.62 77 LYS A C 1
ATOM 618 O O . LYS A 1 77 ? -0.777 4.965 1.465 1 97.62 77 LYS A O 1
ATOM 623 N N . ILE A 1 78 ? -3.002 4.863 1.577 1 97.81 78 ILE A N 1
ATOM 624 C CA . ILE A 1 78 ? -3.246 5.078 0.156 1 97.81 78 ILE A CA 1
ATOM 625 C C . ILE A 1 78 ? -4.012 6.383 -0.046 1 97.81 78 ILE A C 1
ATOM 627 O O . ILE A 1 78 ? -5.031 6.621 0.609 1 97.81 78 ILE A O 1
ATOM 631 N N . VAL A 1 79 ? -3.529 7.223 -0.888 1 95 79 VAL A N 1
ATOM 632 C CA . VAL A 1 79 ? -4.234 8.469 -1.173 1 95 79 VAL A CA 1
ATOM 633 C C . VAL A 1 79 ? -4.262 8.711 -2.68 1 95 79 VAL A C 1
ATOM 635 O O . VAL A 1 79 ? -3.256 8.523 -3.365 1 95 79 VAL A O 1
ATOM 638 N N . SER A 1 80 ? -5.398 9.039 -3.186 1 94.19 80 SER A N 1
ATOM 639 C CA . SER A 1 80 ? -5.582 9.414 -4.586 1 94.19 80 SER A CA 1
ATOM 640 C C . SER A 1 80 ? -5.934 10.891 -4.719 1 94.19 80 SER A C 1
ATOM 642 O O . SER A 1 80 ? -6.797 11.398 -4 1 94.19 80 SER A O 1
ATOM 644 N N . VAL A 1 81 ? -5.246 11.586 -5.551 1 89.06 81 VAL A N 1
ATOM 645 C CA . VAL A 1 81 ? -5.535 12.977 -5.855 1 89.06 81 VAL A CA 1
ATOM 646 C C . VAL A 1 81 ? -6.285 13.078 -7.184 1 89.06 81 VAL A C 1
ATOM 648 O O . VAL A 1 81 ? -5.766 12.672 -8.227 1 89.06 81 VAL A O 1
ATOM 651 N N . ARG A 1 82 ? -7.52 13.5 -7.129 1 90.44 82 ARG A N 1
ATOM 652 C CA . ARG A 1 82 ? -8.406 13.656 -8.281 1 90.44 82 ARG A CA 1
ATOM 653 C C . ARG A 1 82 ? -9.078 15.023 -8.266 1 90.44 82 ARG A C 1
ATOM 655 O O . ARG A 1 82 ? -10.062 15.227 -7.551 1 90.44 82 ARG A O 1
ATOM 662 N N . SER A 1 83 ? -8.664 15.906 -9.086 1 82.75 83 SER A N 1
ATOM 663 C CA . SER A 1 83 ? -9.141 17.297 -9.07 1 82.75 83 SER A CA 1
ATOM 664 C C . SER A 1 83 ? -10.617 17.375 -9.438 1 82.75 83 SER A C 1
ATOM 666 O O . SER A 1 83 ? -11.32 18.281 -8.992 1 82.75 83 SER A O 1
ATOM 668 N N . ASN A 1 84 ? -11.141 16.422 -10.148 1 87.38 84 ASN A N 1
ATOM 669 C CA . ASN A 1 84 ? -12.508 16.484 -10.648 1 87.38 84 ASN A CA 1
ATOM 670 C C . ASN A 1 84 ? -13.484 15.812 -9.695 1 87.38 84 ASN A C 1
ATOM 672 O O . ASN A 1 84 ? -14.695 15.875 -9.891 1 87.38 84 ASN A O 1
ATOM 676 N N . ASN A 1 85 ? -13.023 15.242 -8.664 1 89.69 85 ASN A N 1
ATOM 677 C CA . ASN A 1 85 ? -13.859 14.477 -7.742 1 89.69 85 ASN A CA 1
ATOM 678 C C . ASN A 1 85 ? -14.992 15.328 -7.184 1 89.69 85 ASN A C 1
ATOM 680 O O . ASN A 1 85 ? -16.156 14.898 -7.172 1 89.69 85 ASN A O 1
ATOM 684 N N . PRO A 1 86 ? -14.75 16.578 -6.738 1 82.5 86 PRO A N 1
ATOM 685 C CA . PRO A 1 86 ? -15.836 17.359 -6.148 1 82.5 86 PRO A CA 1
ATOM 686 C C . PRO A 1 86 ? -16.969 17.625 -7.137 1 82.5 86 PRO A C 1
ATOM 688 O O . PRO A 1 86 ? -18.141 17.562 -6.77 1 82.5 86 PRO A O 1
ATOM 691 N N . VAL A 1 87 ? -16.641 17.859 -8.336 1 84.12 87 VAL A N 1
ATOM 692 C CA . VAL A 1 87 ? -17.625 18.234 -9.344 1 84.12 87 VAL A CA 1
ATOM 693 C C . VAL A 1 87 ? -18.297 16.984 -9.906 1 84.12 87 VAL A C 1
ATOM 695 O O . VAL A 1 87 ? -19.516 16.938 -10.039 1 84.12 87 VAL A O 1
ATOM 698 N N . LYS A 1 88 ? -17.562 15.93 -10.125 1 88.81 88 LYS A N 1
ATOM 699 C CA . LYS A 1 88 ? -18.062 14.773 -10.859 1 88.81 88 LYS A CA 1
ATOM 700 C C . LYS A 1 88 ? -18.688 13.75 -9.906 1 88.81 88 LYS A C 1
ATOM 702 O O . LYS A 1 88 ? -19.656 13.07 -10.266 1 88.81 88 LYS A O 1
ATOM 707 N N . TYR A 1 89 ? -18.094 13.688 -8.648 1 89.12 89 TYR A N 1
ATOM 708 C CA . TYR A 1 89 ? -18.469 12.562 -7.801 1 89.12 89 TYR A CA 1
ATOM 709 C C . TYR A 1 89 ? -18.891 13.039 -6.418 1 89.12 89 TYR A C 1
ATOM 711 O O . TYR A 1 89 ? -19.25 12.227 -5.559 1 89.12 89 TYR A O 1
ATOM 719 N N . SER A 1 90 ? -18.844 14.32 -6.121 1 85.56 90 SER A N 1
ATOM 720 C CA . SER A 1 90 ? -19.125 14.867 -4.797 1 85.56 90 SER A CA 1
ATOM 721 C C . SER A 1 90 ? -18.219 14.25 -3.74 1 85.56 90 SER A C 1
ATOM 723 O O . SER A 1 90 ? -18.672 13.875 -2.66 1 85.56 90 SER A O 1
ATOM 725 N N . LEU A 1 91 ? -17 14 -4.156 1 86.88 91 LEU A N 1
ATOM 726 C CA . LEU A 1 91 ? -15.945 13.492 -3.289 1 86.88 91 LEU A CA 1
ATOM 727 C C . LEU A 1 91 ? -14.852 14.539 -3.105 1 86.88 91 LEU A C 1
ATOM 729 O O . LEU A 1 91 ? -14.719 15.453 -3.92 1 86.88 91 LEU A O 1
ATOM 733 N N . ASP A 1 92 ? -14.117 14.391 -2.062 1 82.62 92 ASP A N 1
ATOM 734 C CA . ASP A 1 92 ? -12.945 15.242 -1.884 1 82.62 92 ASP A CA 1
ATOM 735 C C . ASP A 1 92 ? -11.914 15 -2.99 1 82.62 92 ASP A C 1
ATOM 737 O O . ASP A 1 92 ? -11.805 13.891 -3.508 1 82.62 92 ASP A O 1
ATOM 741 N N . SER A 1 93 ? -11.219 16.031 -3.373 1 83.88 93 SER A N 1
ATOM 742 C CA . SER A 1 93 ? -10.18 15.898 -4.387 1 83.88 93 SER A CA 1
ATOM 743 C C . SER A 1 93 ? -9.086 14.93 -3.936 1 83.88 93 SER A C 1
ATOM 745 O O . SER A 1 93 ? -8.391 14.344 -4.766 1 83.88 93 SER A O 1
ATOM 747 N N . VAL A 1 94 ? -8.922 14.867 -2.609 1 85.38 94 VAL A N 1
ATOM 748 C CA . VAL A 1 94 ? -7.984 13.922 -2.021 1 85.38 94 VAL A CA 1
ATOM 749 C C . VAL A 1 94 ? -8.742 12.883 -1.198 1 85.38 94 VAL A C 1
ATOM 751 O O . VAL A 1 94 ? -9.477 13.234 -0.272 1 85.38 94 VAL A O 1
ATOM 754 N N . ASN A 1 95 ? -8.688 11.68 -1.58 1 90.62 95 ASN A N 1
ATOM 755 C CA . ASN A 1 95 ? -9.359 10.617 -0.847 1 90.62 95 ASN A CA 1
ATOM 756 C C . ASN A 1 95 ? -8.453 9.406 -0.646 1 90.62 95 ASN A C 1
ATOM 758 O O . ASN A 1 95 ? -7.586 9.133 -1.479 1 90.62 95 ASN A O 1
ATOM 762 N N . GLY A 1 96 ? -8.625 8.828 0.478 1 94.88 96 GLY A N 1
ATOM 763 C CA . GLY A 1 96 ? -7.734 7.703 0.739 1 94.88 96 GLY A CA 1
ATOM 764 C C . GLY A 1 96 ? -8.156 6.875 1.937 1 94.88 96 GLY A C 1
ATOM 765 O O . GLY A 1 96 ? -9.219 7.105 2.516 1 94.88 96 GLY A O 1
ATOM 766 N N . THR A 1 97 ? -7.414 5.84 2.203 1 98.12 97 THR A N 1
ATOM 767 C CA . THR A 1 97 ? -7.605 4.934 3.33 1 98.12 97 THR A CA 1
ATOM 768 C C . THR A 1 97 ? -6.281 4.668 4.039 1 98.12 97 THR A C 1
ATOM 770 O O . THR A 1 97 ? -5.211 4.879 3.467 1 98.12 97 THR A O 1
ATOM 773 N N . ILE A 1 98 ? -6.379 4.285 5.273 1 98.5 98 ILE A N 1
ATOM 774 C CA . ILE A 1 98 ? -5.242 3.801 6.047 1 98.5 98 ILE A CA 1
ATOM 775 C C . ILE A 1 98 ? -5.508 2.371 6.516 1 98.5 98 ILE A C 1
ATOM 777 O O . ILE A 1 98 ? -6.586 2.072 7.035 1 98.5 98 ILE A O 1
ATOM 781 N N . SER A 1 99 ? -4.582 1.51 6.277 1 98.5 99 SER A N 1
ATOM 782 C CA . SER A 1 99 ? -4.586 0.141 6.781 1 98.5 99 SER A CA 1
ATOM 783 C C . SER A 1 99 ? -3.562 -0.038 7.898 1 98.5 99 SER A C 1
ATOM 785 O O . SER A 1 99 ? -2.393 0.317 7.742 1 98.5 99 SER A O 1
ATOM 787 N N . LEU A 1 100 ? -4.051 -0.535 9.023 1 97.81 100 LEU A N 1
ATOM 788 C CA . LEU A 1 100 ? -3.15 -0.923 10.109 1 97.81 100 LEU A CA 1
ATOM 789 C C . LEU A 1 100 ? -2.982 -2.438 10.156 1 97.81 100 LEU A C 1
ATOM 791 O O . LEU A 1 100 ? -3.961 -3.18 10.055 1 97.81 100 LEU A O 1
ATOM 795 N N . LEU A 1 101 ? -1.748 -2.863 10.336 1 97.19 101 LEU A N 1
ATOM 796 C CA . LEU A 1 101 ? -1.424 -4.285 10.391 1 97.19 101 LEU A CA 1
ATOM 797 C C . LEU A 1 101 ? -0.839 -4.652 11.75 1 97.19 101 LEU A C 1
ATOM 799 O O . LEU A 1 101 ? -0.119 -3.859 12.359 1 97.19 101 LEU A O 1
ATOM 803 N N . ASN A 1 102 ? -1.194 -5.844 12.195 1 95.62 102 ASN A N 1
ATOM 804 C CA . ASN A 1 102 ? -0.45 -6.414 13.312 1 95.62 102 ASN A CA 1
ATOM 805 C C . ASN A 1 102 ? 0.995 -6.719 12.93 1 95.62 102 ASN A C 1
ATOM 807 O O . ASN A 1 102 ? 1.246 -7.52 12.031 1 95.62 102 ASN A O 1
ATOM 811 N N . HIS A 1 103 ? 1.941 -6.074 13.586 1 93.38 103 HIS A N 1
ATOM 812 C CA . HIS A 1 103 ? 3.33 -6.223 13.164 1 93.38 103 HIS A CA 1
ATOM 813 C C . HIS A 1 103 ? 3.838 -7.637 13.438 1 93.38 103 HIS A C 1
ATOM 815 O O . HIS A 1 103 ? 4.781 -8.094 12.789 1 93.38 103 HIS A O 1
ATOM 821 N N . GLU A 1 104 ? 3.258 -8.383 14.352 1 92.75 104 GLU A N 1
ATOM 822 C CA . GLU A 1 104 ? 3.732 -9.703 14.734 1 92.75 104 GLU A CA 1
ATOM 823 C C . GLU A 1 104 ? 3.248 -10.773 13.758 1 92.75 104 GLU A C 1
ATOM 825 O O . GLU A 1 104 ? 4.027 -11.625 13.328 1 92.75 104 GLU A O 1
ATOM 830 N N . ASN A 1 105 ? 1.953 -10.695 13.375 1 93.25 105 ASN A N 1
ATOM 831 C CA . ASN A 1 105 ? 1.427 -11.781 12.562 1 93.25 105 ASN A CA 1
ATOM 832 C C . ASN A 1 105 ? 1.054 -11.305 11.164 1 93.25 105 ASN A C 1
ATOM 834 O O . ASN A 1 105 ? 0.712 -12.117 10.297 1 93.25 105 ASN A O 1
ATOM 838 N N . GLY A 1 106 ? 1.07 -10.016 10.953 1 94.88 106 GLY A N 1
ATOM 839 C CA . GLY A 1 106 ? 0.922 -9.461 9.617 1 94.88 106 GLY A CA 1
ATOM 840 C C . GLY A 1 106 ? -0.526 -9.266 9.211 1 94.88 106 GLY A C 1
ATOM 841 O O . GLY A 1 106 ? -0.808 -8.812 8.102 1 94.88 106 GLY A O 1
ATOM 842 N N . SER A 1 107 ? -1.529 -9.516 10.109 1 95.5 107 SER A N 1
ATOM 843 C CA . SER A 1 107 ? -2.943 -9.43 9.766 1 95.5 107 SER A CA 1
ATOM 844 C C . SER A 1 107 ? -3.41 -7.977 9.711 1 95.5 107 SER A C 1
ATOM 846 O O . SER A 1 107 ? -2.869 -7.117 10.414 1 95.5 107 SER A O 1
ATOM 848 N N . LEU A 1 108 ? -4.395 -7.734 8.875 1 97.31 108 LEU A N 1
ATOM 849 C CA . LEU A 1 108 ? -5.055 -6.434 8.867 1 97.31 108 LEU A CA 1
ATOM 850 C C . LEU A 1 108 ? -5.922 -6.254 10.102 1 97.31 108 LEU A C 1
ATOM 852 O O . LEU A 1 108 ? -6.895 -6.988 10.297 1 97.31 108 LEU A O 1
ATOM 856 N N . ILE A 1 109 ? -5.629 -5.242 10.922 1 97 109 ILE A N 1
ATOM 857 C CA . ILE A 1 109 ? -6.387 -5.125 12.164 1 97 109 ILE A CA 1
ATOM 858 C C . ILE A 1 109 ? -7.375 -3.967 12.055 1 97 109 ILE A C 1
ATOM 860 O O . ILE A 1 109 ? -8.352 -3.904 12.812 1 97 109 ILE A O 1
ATOM 864 N N . CYS A 1 110 ? -7.059 -3.055 11.094 1 98.19 110 CYS A N 1
ATOM 865 C CA . CYS A 1 110 ? -7.969 -1.923 10.953 1 98.19 110 CYS A CA 1
ATOM 866 C C . CYS A 1 110 ? -7.883 -1.323 9.555 1 98.19 110 CYS A C 1
ATOM 868 O O . CYS A 1 110 ? -6.797 -1.224 8.977 1 98.19 110 CYS A O 1
ATOM 870 N N . LEU A 1 111 ? -8.984 -1.016 8.969 1 98.5 111 LEU A N 1
ATOM 871 C CA . LEU A 1 111 ? -9.141 -0.183 7.781 1 98.5 111 LEU A CA 1
ATOM 872 C C . LEU A 1 111 ? -9.969 1.062 8.094 1 98.5 111 LEU A C 1
ATOM 874 O O . LEU A 1 111 ? -11.078 0.961 8.617 1 98.5 111 LEU A O 1
ATOM 878 N N . MET A 1 112 ? -9.414 2.248 7.754 1 98.38 112 MET A N 1
ATOM 879 C CA . MET A 1 112 ? -10.18 3.436 8.109 1 98.38 112 MET A CA 1
ATOM 880 C C . MET A 1 112 ? -10.062 4.508 7.031 1 98.38 112 MET A C 1
ATOM 882 O O . MET A 1 112 ? -9.102 4.516 6.266 1 98.38 112 MET A O 1
ATOM 886 N N . HIS A 1 113 ? -11.047 5.379 6.98 1 97.69 113 HIS A N 1
ATOM 887 C CA . HIS A 1 113 ? -11.023 6.547 6.105 1 97.69 113 HIS A CA 1
ATOM 888 C C . HIS A 1 113 ? -9.883 7.488 6.484 1 97.69 113 HIS A C 1
ATOM 890 O O . HIS A 1 113 ? -9.641 7.734 7.672 1 97.69 113 HIS A O 1
ATOM 896 N N . ALA A 1 114 ? -9.18 8.086 5.527 1 97.5 114 ALA A N 1
ATOM 897 C CA . ALA A 1 114 ? -7.898 8.719 5.816 1 97.5 114 ALA A CA 1
ATOM 898 C C . ALA A 1 114 ? -8.031 10.234 5.84 1 97.5 114 ALA A C 1
ATOM 900 O O . ALA A 1 114 ? -7.188 10.93 6.418 1 97.5 114 ALA A O 1
ATOM 901 N N . ASN A 1 115 ? -9.055 10.781 5.234 1 94.56 115 ASN A N 1
ATOM 902 C CA . ASN A 1 115 ? -9.039 12.188 4.836 1 94.56 115 ASN A CA 1
ATOM 903 C C . ASN A 1 115 ? -8.898 13.109 6.047 1 94.56 115 ASN A C 1
ATOM 905 O O . ASN A 1 115 ? -8.047 14 6.062 1 94.56 115 ASN A O 1
ATOM 909 N N . ASP A 1 116 ? -9.695 12.914 7.031 1 95.56 116 ASP A N 1
ATOM 910 C CA . ASP A 1 116 ? -9.672 13.789 8.195 1 95.56 116 ASP A CA 1
ATOM 911 C C . ASP A 1 116 ? -8.398 13.594 9.016 1 95.56 116 ASP A C 1
ATOM 913 O O . ASP A 1 116 ? -7.902 14.531 9.633 1 95.56 116 ASP A O 1
ATOM 917 N N . ILE A 1 117 ? -7.887 12.406 8.992 1 97.69 117 ILE A N 1
ATOM 918 C CA . ILE A 1 117 ? -6.633 12.117 9.672 1 97.69 117 ILE A CA 1
ATOM 919 C C . ILE A 1 117 ? -5.5 12.922 9.039 1 97.69 117 ILE A C 1
ATOM 921 O O . ILE A 1 117 ? -4.719 13.562 9.75 1 97.69 117 ILE A O 1
ATOM 925 N N . THR A 1 118 ? -5.484 12.906 7.707 1 95.56 118 THR A N 1
ATOM 926 C CA . THR A 1 118 ? -4.449 13.633 6.98 1 95.56 118 THR A CA 1
ATOM 927 C C . THR A 1 118 ? -4.535 15.133 7.273 1 95.56 118 THR A C 1
ATOM 929 O O . THR A 1 118 ? -3.516 15.781 7.512 1 95.56 118 THR A O 1
ATOM 932 N N . GLY A 1 119 ? -5.742 15.641 7.262 1 95.5 119 GLY A N 1
ATOM 933 C CA . GLY A 1 119 ? -5.934 17.047 7.547 1 95.5 119 GLY A CA 1
ATOM 934 C C . GLY A 1 119 ? -5.453 17.453 8.93 1 95.5 119 GLY A C 1
ATOM 935 O O . GLY A 1 119 ? -4.629 18.359 9.062 1 95.5 119 GLY A O 1
ATOM 936 N N . VAL A 1 120 ? -5.895 16.719 9.906 1 97.38 120 VAL A N 1
ATOM 937 C CA . VAL A 1 120 ? -5.641 17.078 11.305 1 97.38 120 VAL A CA 1
ATOM 938 C C . VAL A 1 120 ? -4.164 16.859 11.633 1 97.38 120 VAL A C 1
ATOM 940 O O . VAL A 1 120 ? -3.52 17.734 12.211 1 97.38 120 VAL A O 1
ATOM 943 N N . ARG A 1 121 ? -3.617 15.734 11.211 1 97.5 121 ARG A N 1
ATOM 944 C CA . ARG A 1 121 ? -2.23 15.469 11.578 1 97.5 121 ARG A CA 1
ATOM 945 C C . ARG A 1 121 ? -1.286 16.453 10.906 1 97.5 121 ARG A C 1
ATOM 947 O O . ARG A 1 121 ? -0.261 16.828 11.477 1 97.5 121 ARG A O 1
ATOM 954 N N . THR A 1 122 ? -1.589 16.875 9.648 1 97 122 THR A N 1
ATOM 955 C CA . THR A 1 122 ? -0.783 17.859 8.953 1 97 122 THR A CA 1
ATOM 956 C C . THR A 1 122 ? -0.817 19.203 9.695 1 97 122 THR A C 1
ATOM 958 O O . THR A 1 122 ? 0.226 19.812 9.93 1 97 122 THR A O 1
ATOM 961 N N . ALA A 1 123 ? -2.002 19.578 10.07 1 98.19 123 ALA A N 1
ATOM 962 C CA . ALA A 1 123 ? -2.182 20.828 10.812 1 98.19 123 ALA A CA 1
ATOM 963 C C . ALA A 1 123 ? -1.448 20.781 12.148 1 98.19 123 ALA A C 1
ATOM 965 O O . ALA A 1 123 ? -0.854 21.766 12.57 1 98.19 123 ALA A O 1
ATOM 966 N N . CYS A 1 124 ? -1.483 19.641 12.75 1 98 124 CYS A N 1
ATOM 967 C CA . CYS A 1 124 ? -0.833 19.484 14.047 1 98 124 CYS A CA 1
ATOM 968 C C . CYS A 1 124 ? 0.682 19.594 13.906 1 98 124 CYS A C 1
ATOM 970 O O . CYS A 1 124 ? 1.352 20.141 14.789 1 98 124 CYS A O 1
ATOM 972 N N . GLY A 1 125 ? 1.228 19.062 12.836 1 97.88 125 GLY A N 1
ATOM 973 C CA . GLY A 1 125 ? 2.641 19.281 12.57 1 97.88 125 GLY A CA 1
ATOM 974 C C . GLY A 1 125 ? 3.008 20.766 12.477 1 97.88 125 GLY A C 1
ATOM 975 O O . GLY A 1 125 ? 3.977 21.203 13.102 1 97.88 125 GLY A O 1
ATOM 976 N N . SER A 1 126 ? 2.25 21.484 11.75 1 98.69 126 SER A N 1
ATOM 977 C CA . SER A 1 126 ? 2.438 22.938 11.641 1 98.69 126 SER A CA 1
ATOM 978 C C . SER A 1 126 ? 2.301 23.609 12.992 1 98.69 126 SER A C 1
ATOM 980 O O . SER A 1 126 ? 3.107 24.484 13.344 1 98.69 126 SER A O 1
ATOM 982 N N . ALA A 1 127 ? 1.321 23.203 13.734 1 98.38 127 ALA A N 1
ATOM 983 C CA . ALA A 1 127 ? 1.034 23.812 15.023 1 98.38 127 ALA A CA 1
ATOM 984 C C . ALA A 1 127 ? 2.172 23.562 16.016 1 98.38 127 ALA A C 1
ATOM 986 O O . ALA A 1 127 ? 2.498 24.438 16.828 1 98.38 127 ALA A O 1
ATOM 987 N N . LEU A 1 128 ? 2.758 22.406 15.969 1 98.12 128 LEU A N 1
ATOM 988 C CA . LEU A 1 128 ? 3.873 22.094 16.859 1 98.12 128 LEU A CA 1
ATOM 989 C C . LEU A 1 128 ? 5.047 23.031 16.609 1 98.12 128 LEU A C 1
ATOM 991 O O . LEU A 1 128 ? 5.688 23.484 17.562 1 98.12 128 LEU A O 1
ATOM 995 N N . ALA A 1 129 ? 5.324 23.297 15.367 1 98.5 129 ALA A N 1
ATOM 996 C CA . ALA A 1 129 ? 6.41 24.203 15.023 1 98.5 129 ALA A CA 1
ATOM 997 C C . ALA A 1 129 ? 6.121 25.609 15.547 1 98.5 129 ALA A C 1
ATOM 999 O O . ALA A 1 129 ? 6.965 26.219 16.203 1 98.5 129 ALA A O 1
ATOM 1000 N N . VAL A 1 130 ? 4.922 26.125 15.305 1 98.44 130 VAL A N 1
ATOM 1001 C CA . VAL A 1 130 ? 4.527 27.469 15.703 1 98.44 130 VAL A CA 1
ATOM 1002 C C . VAL A 1 130 ? 4.484 27.578 17.219 1 98.44 130 VAL A C 1
ATOM 1004 O O . VAL A 1 130 ? 4.914 28.578 17.797 1 98.44 130 VAL A O 1
ATOM 1007 N N . GLU A 1 131 ? 3.973 26.516 17.844 1 97.62 131 GLU A N 1
ATOM 1008 C CA . GLU A 1 131 ? 3.895 26.484 19.297 1 97.62 131 GLU A CA 1
ATOM 1009 C C . GLU A 1 131 ? 5.277 26.641 19.922 1 97.62 131 GLU A C 1
ATOM 1011 O O . GLU A 1 131 ? 5.457 27.406 20.875 1 97.62 131 GLU A O 1
ATOM 1016 N N . LYS A 1 132 ? 6.219 25.875 19.438 1 97.62 132 LYS A N 1
ATOM 1017 C CA . LYS A 1 132 ? 7.578 25.938 19.969 1 97.62 132 LYS A CA 1
ATOM 1018 C C . LYS A 1 132 ? 8.164 27.344 19.812 1 97.62 132 LYS A C 1
ATOM 1020 O O . LYS A 1 132 ? 8.805 27.859 20.734 1 97.62 132 LYS A O 1
ATOM 1025 N N . LEU A 1 133 ? 7.949 27.969 18.688 1 97.38 133 LEU A N 1
ATOM 1026 C CA . LEU A 1 133 ? 8.461 29.312 18.438 1 97.38 133 LEU A CA 1
ATOM 1027 C C . LEU A 1 133 ? 7.812 30.328 19.359 1 97.38 133 LEU A C 1
ATOM 1029 O O . LEU A 1 133 ? 8.508 31.141 19.984 1 97.38 133 LEU A O 1
ATOM 1033 N N . LEU A 1 134 ? 6.508 30.266 19.484 1 96.12 134 LEU A N 1
ATOM 1034 C CA . LEU A 1 134 ? 5.789 31.219 20.312 1 96.12 134 LEU A CA 1
ATOM 1035 C C . LEU A 1 134 ? 6.18 31.062 21.781 1 96.12 134 LEU A C 1
ATOM 1037 O O . LEU A 1 134 ? 6.34 32.062 22.5 1 96.12 134 LEU A O 1
ATOM 1041 N N . ASN A 1 135 ? 6.34 29.812 22.219 1 94.88 135 ASN A N 1
ATOM 1042 C CA . ASN A 1 135 ? 6.707 29.547 23.609 1 94.88 135 ASN A CA 1
ATOM 1043 C C . ASN A 1 135 ? 8.125 30.016 23.906 1 94.88 135 ASN A C 1
ATOM 1045 O O . ASN A 1 135 ? 8.469 30.266 25.062 1 94.88 135 ASN A O 1
ATOM 1049 N N . SER A 1 136 ? 8.906 30.016 22.891 1 94.25 136 SER A N 1
ATOM 1050 C CA . SER A 1 136 ? 10.305 30.406 23.078 1 94.25 136 SER A CA 1
ATOM 1051 C C . SER A 1 136 ? 10.484 31.906 22.953 1 94.25 136 SER A C 1
ATOM 1053 O O . SER A 1 136 ? 11.562 32.438 23.219 1 94.25 136 SER A O 1
ATOM 1055 N N . TYR A 1 137 ? 9.383 32.469 22.516 1 87.69 137 TYR A N 1
ATOM 1056 C CA . TYR A 1 137 ? 9.43 33.906 22.328 1 87.69 137 TYR A CA 1
ATOM 1057 C C . TYR A 1 137 ? 9.367 34.656 23.672 1 87.69 137 TYR A C 1
ATOM 1059 O O . TYR A 1 137 ? 8.375 34.531 24.391 1 87.69 137 TYR A O 1
ATOM 1067 N N . SER A 1 138 ? 10.422 35.062 24.266 1 69.62 138 SER A N 1
ATOM 1068 C CA . SER A 1 138 ? 10.508 35.75 25.547 1 69.62 138 SER A CA 1
ATOM 1069 C C . SER A 1 138 ? 10.352 37.25 25.391 1 69.62 138 SER A C 1
ATOM 1071 O O . SER A 1 138 ? 10.398 38 26.375 1 69.62 138 SER A O 1
ATOM 1073 N N . GLY A 1 139 ? 9.82 37.719 24.328 1 63.25 139 GLY A N 1
ATOM 1074 C CA . GLY A 1 139 ? 9.656 39.156 24.141 1 63.25 139 GLY A CA 1
ATOM 1075 C C . GLY A 1 139 ? 10.945 39.938 24.328 1 63.25 139 GLY A C 1
ATOM 1076 O O . GLY A 1 139 ? 11 41.156 24.062 1 63.25 139 GLY A O 1
ATOM 1077 N N . PHE A 1 140 ? 11.977 39.375 25.156 1 52.38 140 PHE A N 1
ATOM 1078 C CA . PHE A 1 140 ? 13.086 40.156 25.688 1 52.38 140 PHE A CA 1
ATOM 1079 C C . PHE A 1 140 ? 14.016 40.625 24.578 1 52.38 140 PHE A C 1
ATOM 1081 O O . PHE A 1 140 ? 14.711 41.625 24.719 1 52.38 140 PHE A O 1
ATOM 1088 N N . SER A 1 141 ? 14.039 39.812 23.562 1 48.41 141 SER A N 1
ATOM 1089 C CA . SER A 1 141 ? 15.164 40.125 22.672 1 48.41 141 SER A CA 1
ATOM 1090 C C . SER A 1 141 ? 14.875 41.344 21.828 1 48.41 141 SER A C 1
ATOM 1092 O O . SER A 1 141 ? 15.766 41.875 21.156 1 48.41 141 SER A O 1
ATOM 1094 N N . SER A 1 142 ? 13.531 41.688 21.609 1 51.44 142 SER A N 1
ATOM 1095 C CA . SER A 1 142 ? 13.312 42.812 20.703 1 51.44 142 SER A CA 1
ATOM 1096 C C . SER A 1 142 ? 12.656 43.969 21.422 1 51.44 142 SER A C 1
ATOM 1098 O O . SER A 1 142 ? 11.984 43.781 22.438 1 51.44 142 SER A O 1
ATOM 1100 N N . THR A 1 143 ? 13.172 45.281 21.266 1 51.72 143 THR A N 1
ATOM 1101 C CA . THR A 1 143 ? 12.633 46.531 21.719 1 51.72 143 THR A CA 1
ATOM 1102 C C . THR A 1 143 ? 11.133 46.625 21.438 1 51.72 143 THR A C 1
ATOM 1104 O O . THR A 1 143 ? 10.438 47.438 22.047 1 51.72 143 THR A O 1
ATOM 1107 N N . VAL A 1 144 ? 10.602 45.969 20.375 1 59.19 144 VAL A N 1
ATOM 1108 C CA . VAL A 1 144 ? 9.188 46 20.031 1 59.19 144 VAL A CA 1
ATOM 1109 C C . VAL A 1 144 ? 8.602 44.594 20.172 1 59.19 144 VAL A C 1
ATOM 1111 O O . VAL A 1 144 ? 9.023 43.656 19.484 1 59.19 144 VAL A O 1
ATOM 1114 N N . GLU A 1 145 ? 7.914 44.406 21.109 1 73.56 145 GLU A N 1
ATOM 1115 C CA . GLU A 1 145 ? 7.23 43.156 21.391 1 73.56 145 GLU A CA 1
ATOM 1116 C C . GLU A 1 145 ? 6.141 42.875 20.359 1 73.56 145 GLU A C 1
ATOM 1118 O O . GLU A 1 145 ? 5.273 43.719 20.125 1 73.56 145 GLU A O 1
ATOM 1123 N N . ARG A 1 146 ? 6.383 41.906 19.484 1 84.12 146 ARG A N 1
ATOM 1124 C CA . ARG A 1 146 ? 5.352 41.5 18.531 1 84.12 146 ARG A CA 1
ATOM 1125 C C . ARG A 1 146 ? 4.301 40.625 19.219 1 84.12 146 ARG A C 1
ATOM 1127 O O . ARG A 1 146 ? 4.645 39.656 19.922 1 84.12 146 ARG A O 1
ATOM 1134 N N . ILE A 1 147 ? 3.035 41.062 19.078 1 89.94 147 ILE A N 1
ATOM 1135 C CA . ILE A 1 147 ? 1.935 40.219 19.531 1 89.94 147 ILE A CA 1
ATOM 1136 C C . ILE A 1 147 ? 1.308 39.469 18.359 1 89.94 147 ILE A C 1
ATOM 1138 O O . ILE A 1 147 ? 0.992 40.094 17.328 1 89.94 147 ILE A O 1
ATOM 1142 N N . TYR A 1 148 ? 1.333 38.25 18.406 1 95.75 148 TYR A N 1
ATOM 1143 C CA . TYR A 1 148 ? 0.797 37.406 17.328 1 95.75 148 TYR A CA 1
ATOM 1144 C C . TYR A 1 148 ? -0.717 37.281 17.438 1 95.75 148 TYR A C 1
ATOM 1146 O O . TYR A 1 148 ? -1.224 36.281 17.969 1 95.75 148 TYR A O 1
ATOM 1154 N N . GLU A 1 149 ? -1.475 38.281 16.844 1 96.56 149 GLU A N 1
ATOM 1155 C CA . GLU A 1 149 ? -2.912 38.375 17.078 1 96.56 149 GLU A CA 1
ATOM 1156 C C . GLU A 1 149 ? -3.697 38.062 15.805 1 96.56 149 GLU A C 1
ATOM 1158 O O . GLU A 1 149 ? -4.902 37.812 15.859 1 96.56 149 GLU A O 1
ATOM 1163 N N . ASN A 1 150 ? -3.031 38.125 14.672 1 98.06 150 ASN A N 1
ATOM 1164 C CA . ASN A 1 150 ? -3.703 37.938 13.391 1 98.06 150 ASN A CA 1
ATOM 1165 C C . ASN A 1 150 ? -3.242 36.688 12.68 1 98.06 150 ASN A C 1
ATOM 1167 O O . ASN A 1 150 ? -2.057 36.531 12.375 1 98.06 150 ASN A O 1
ATOM 1171 N N . LEU A 1 151 ? -4.188 35.812 12.445 1 98.69 151 LEU A N 1
ATOM 1172 C CA . LEU A 1 151 ? -3.936 34.562 11.75 1 98.69 151 LEU A CA 1
ATOM 1173 C C . LEU A 1 151 ? -4.512 34.594 10.344 1 98.69 151 LEU A C 1
ATOM 1175 O O . LEU A 1 151 ? -5.707 34.812 10.156 1 98.69 151 LEU A O 1
ATOM 1179 N N . GLY A 1 152 ? -3.662 34.469 9.352 1 98.81 152 GLY A N 1
ATOM 1180 C CA . GLY A 1 152 ? -4.094 34.344 7.969 1 98.81 152 GLY A CA 1
ATOM 1181 C C . GLY A 1 152 ? -4.148 32.906 7.5 1 98.81 152 GLY A C 1
ATOM 1182 O O . GLY A 1 152 ? -3.189 32.156 7.684 1 98.81 152 GLY A O 1
ATOM 1183 N N . ILE A 1 153 ? -5.285 32.469 6.973 1 98.75 153 ILE A N 1
ATOM 1184 C CA . ILE A 1 153 ? -5.445 31.141 6.371 1 98.75 153 ILE A CA 1
ATOM 1185 C C . ILE A 1 153 ? -5.582 31.281 4.855 1 98.75 153 ILE A C 1
ATOM 1187 O O . ILE A 1 153 ? -6.586 31.797 4.363 1 98.75 153 ILE A O 1
ATOM 1191 N N . MET A 1 154 ? -4.551 30.859 4.184 1 98.31 154 MET A N 1
ATOM 1192 C CA . MET A 1 154 ? -4.562 30.875 2.723 1 98.31 154 MET A CA 1
ATOM 1193 C C . MET A 1 154 ? -4.977 29.516 2.172 1 98.31 154 MET A C 1
ATOM 1195 O O . MET A 1 154 ? -4.148 28.609 2.061 1 98.31 154 MET A O 1
ATOM 1199 N N . GLY A 1 155 ? -6.176 29.406 1.676 1 95.94 155 GLY A N 1
ATOM 1200 C CA . GLY A 1 155 ? -6.812 28.156 1.306 1 95.94 155 GLY A CA 1
ATOM 1201 C C . GLY A 1 155 ? -7.906 27.734 2.268 1 95.94 155 GLY A C 1
ATOM 1202 O O . GLY A 1 155 ? -7.645 27.5 3.449 1 95.94 155 GLY A O 1
ATOM 1203 N N . CYS A 1 156 ? -9.133 27.641 1.767 1 94.5 156 CYS A N 1
ATOM 1204 C CA . CYS A 1 156 ? -10.281 27.391 2.633 1 94.5 156 CYS A CA 1
ATOM 1205 C C . CYS A 1 156 ? -10.836 25.984 2.412 1 94.5 156 CYS A C 1
ATOM 1207 O O . CYS A 1 156 ? -12.047 25.781 2.477 1 94.5 156 CYS A O 1
ATOM 1209 N N . GLY A 1 157 ? -9.953 25.016 2.041 1 88.75 157 GLY A N 1
ATOM 1210 C CA . GLY A 1 157 ? -10.305 23.609 2.01 1 88.75 157 GLY A CA 1
ATOM 1211 C C . GLY A 1 157 ? -10.125 22.922 3.35 1 88.75 157 GLY A C 1
ATOM 1212 O O . GLY A 1 157 ? -10.094 23.578 4.391 1 88.75 157 GLY A O 1
ATOM 1213 N N . THR A 1 158 ? -9.992 21.625 3.289 1 88.81 158 THR A N 1
ATOM 1214 C CA . THR A 1 158 ? -9.859 20.797 4.488 1 88.81 158 THR A CA 1
ATOM 1215 C C . THR A 1 158 ? -8.617 21.203 5.277 1 88.81 158 THR A C 1
ATOM 1217 O O . THR A 1 158 ? -8.672 21.375 6.5 1 88.81 158 THR A O 1
ATOM 1220 N N . GLN A 1 159 ? -7.543 21.406 4.578 1 93.75 159 GLN A N 1
ATOM 1221 C CA . GLN A 1 159 ? -6.297 21.734 5.266 1 93.75 159 GLN A CA 1
ATOM 1222 C C . GLN A 1 159 ? -6.359 23.109 5.902 1 93.75 159 GLN A C 1
ATOM 1224 O O . GLN A 1 159 ? -5.859 23.312 7.012 1 93.75 159 GLN A O 1
ATOM 1229 N N . GLY A 1 160 ? -6.949 24.078 5.199 1 96.06 160 GLY A N 1
ATOM 1230 C CA . GLY A 1 160 ? -7.102 25.391 5.793 1 96.06 160 GLY A CA 1
ATOM 1231 C C . GLY A 1 160 ? -7.91 25.375 7.078 1 96.06 160 GLY A C 1
ATOM 1232 O O . GLY A 1 160 ? -7.512 25.984 8.078 1 96.06 160 GLY A O 1
ATOM 1233 N N . LYS A 1 161 ? -9.008 24.688 7.023 1 95.06 161 LYS A N 1
ATOM 1234 C CA . LYS A 1 161 ? -9.867 24.562 8.195 1 95.06 161 LYS A CA 1
ATOM 1235 C C . LYS A 1 161 ? -9.141 23.875 9.344 1 95.06 161 LYS A C 1
ATOM 1237 O O . LYS A 1 161 ? -9.18 24.344 10.484 1 95.06 161 LYS A O 1
ATOM 1242 N N . CYS A 1 162 ? -8.477 22.797 9.086 1 96.31 162 CYS A N 1
ATOM 1243 C CA . CYS A 1 162 ? -7.738 22.047 10.102 1 96.31 162 CYS A CA 1
ATOM 1244 C C . CYS A 1 162 ? -6.629 22.906 10.703 1 96.31 162 CYS A C 1
ATOM 1246 O O . CYS A 1 162 ? -6.41 22.891 11.914 1 96.31 162 CYS A O 1
ATOM 1248 N N . HIS A 1 163 ? -5.957 23.625 9.844 1 98.25 163 HIS A N 1
ATOM 1249 C CA . HIS A 1 163 ? -4.879 24.484 10.328 1 98.25 163 HIS A CA 1
ATOM 1250 C C . HIS A 1 163 ? -5.418 25.594 11.219 1 98.25 163 HIS A C 1
ATOM 1252 O O . HIS A 1 163 ? -4.82 25.922 12.25 1 98.25 163 HIS A O 1
ATOM 1258 N N . MET A 1 164 ? -6.547 26.156 10.812 1 97.69 164 MET A N 1
ATOM 1259 C CA . MET A 1 164 ? -7.168 27.172 11.641 1 97.69 164 MET A CA 1
ATOM 1260 C C . MET A 1 164 ? -7.441 26.656 13.047 1 97.69 164 MET A C 1
ATOM 1262 O O . MET A 1 164 ? -7.023 27.266 14.031 1 97.69 164 MET A O 1
ATOM 1266 N N . PHE A 1 165 ? -7.996 25.484 13.141 1 96.94 165 PHE A N 1
ATOM 1267 C CA . PHE A 1 165 ? -8.383 24.906 14.422 1 96.94 165 PHE A CA 1
ATOM 1268 C C . PHE A 1 165 ? -7.16 24.5 15.234 1 96.94 165 PHE A C 1
ATOM 1270 O O . PHE A 1 165 ? -7.133 24.672 16.453 1 96.94 165 PHE A O 1
ATOM 1277 N N . ALA A 1 166 ? -6.152 24 14.594 1 97.56 166 ALA A N 1
ATOM 1278 C CA . ALA A 1 166 ? -4.922 23.625 15.289 1 97.56 166 ALA A CA 1
ATOM 1279 C C . ALA A 1 166 ? -4.195 24.859 15.82 1 97.56 166 ALA A C 1
ATOM 1281 O O . ALA A 1 166 ? -3.77 24.891 16.984 1 97.56 166 ALA A O 1
ATOM 1282 N N . MET A 1 167 ? -4.129 25.938 14.992 1 97.94 167 MET A N 1
ATOM 1283 C CA . MET A 1 167 ? -3.404 27.156 15.367 1 97.94 167 MET A CA 1
ATOM 1284 C C . MET A 1 167 ? -4.094 27.859 16.531 1 97.94 167 MET A C 1
ATOM 1286 O O . MET A 1 167 ? -3.428 28.344 17.453 1 97.94 167 MET A O 1
ATOM 1290 N N . LEU A 1 168 ? -5.391 27.891 16.469 1 96.19 168 LEU A N 1
ATOM 1291 C CA . LEU A 1 168 ? -6.141 28.578 17.516 1 96.19 168 LEU A CA 1
ATOM 1292 C C . LEU A 1 168 ? -5.984 27.891 18.859 1 96.19 168 LEU A C 1
ATOM 1294 O O . LEU A 1 168 ? -6.172 28.5 19.906 1 96.19 168 LEU A O 1
ATOM 1298 N N . ARG A 1 169 ? -5.625 26.625 18.875 1 94.56 169 ARG A N 1
ATOM 1299 C CA . ARG A 1 169 ? -5.426 25.859 20.094 1 94.56 169 ARG A CA 1
ATOM 1300 C C . ARG A 1 169 ? -4.098 26.219 20.766 1 94.56 169 ARG A C 1
ATOM 1302 O O . ARG A 1 169 ? -3.973 26.172 21.984 1 94.56 169 ARG A O 1
ATOM 1309 N N . ILE A 1 170 ? -3.133 26.672 19.969 1 95 170 ILE A N 1
ATOM 1310 C CA . ILE A 1 170 ? -1.804 26.859 20.547 1 95 170 ILE A CA 1
ATOM 1311 C C . ILE A 1 170 ? -1.473 28.359 20.594 1 95 170 ILE A C 1
ATOM 1313 O O . ILE A 1 170 ? -0.695 28.797 21.438 1 95 170 ILE A O 1
ATOM 1317 N N . ALA A 1 171 ? -1.979 29.156 19.609 1 95 171 ALA A N 1
ATOM 1318 C CA . ALA A 1 171 ? -1.749 30.609 19.578 1 95 171 ALA A CA 1
ATOM 1319 C C . ALA A 1 171 ? -2.844 31.344 20.328 1 95 171 ALA A C 1
ATOM 1321 O O . ALA A 1 171 ? -3.727 31.953 19.719 1 95 171 ALA A O 1
ATOM 1322 N N . LYS A 1 172 ? -2.703 31.469 21.547 1 92 172 LYS A N 1
ATOM 1323 C CA . LYS A 1 172 ? -3.766 31.906 22.453 1 92 172 LYS A CA 1
ATOM 1324 C C . LYS A 1 172 ? -4.055 33.406 22.297 1 92 172 LYS A C 1
ATOM 1326 O O . LYS A 1 172 ? -5.141 33.875 22.641 1 92 172 LYS A O 1
ATOM 1331 N N . ASN A 1 173 ? -3.189 34.156 21.75 1 93.06 173 ASN A N 1
ATOM 1332 C CA . ASN A 1 173 ? -3.35 35.594 21.609 1 93.06 173 ASN A CA 1
ATOM 1333 C C . ASN A 1 173 ? -4.098 35.969 20.344 1 93.06 173 ASN A C 1
ATOM 1335 O O . ASN A 1 173 ? -4.477 37.125 20.141 1 93.06 173 ASN A O 1
ATOM 1339 N N . VAL A 1 174 ? -4.332 35 19.453 1 95.81 174 VAL A N 1
ATOM 1340 C CA . VAL A 1 174 ? -4.992 35.312 18.188 1 95.81 174 VAL A CA 1
ATOM 1341 C C . VAL A 1 174 ? -6.414 35.781 18.453 1 95.81 174 VAL A C 1
ATOM 1343 O O . VAL A 1 174 ? -7.172 35.156 19.188 1 95.81 174 VAL A O 1
ATOM 1346 N N . LYS A 1 175 ? -6.766 36.906 17.812 1 95.31 175 LYS A N 1
ATOM 1347 C CA . LYS A 1 175 ? -8.086 37.5 17.953 1 95.31 175 LYS A CA 1
ATOM 1348 C C . LYS A 1 175 ? -8.797 37.594 16.609 1 95.31 175 LYS A C 1
ATOM 1350 O O . LYS A 1 175 ? -10.023 37.75 16.562 1 95.31 175 LYS A O 1
ATOM 1355 N N . ARG A 1 176 ? -7.98 37.531 15.617 1 96.81 176 ARG A N 1
ATOM 1356 C CA . ARG A 1 176 ? -8.523 37.688 14.273 1 96.81 176 ARG A CA 1
ATOM 1357 C C . ARG A 1 176 ? -8.008 36.625 13.32 1 96.81 176 ARG A C 1
ATOM 1359 O O . ARG A 1 176 ? -6.82 36.312 13.32 1 96.81 176 ARG A O 1
ATOM 1366 N N . VAL A 1 177 ? -8.953 36.094 12.594 1 98 177 VAL A N 1
ATOM 1367 C CA . VAL A 1 177 ? -8.625 35.156 11.523 1 98 177 VAL A CA 1
ATOM 1368 C C . VAL A 1 177 ? -9.07 35.719 10.18 1 98 177 VAL A C 1
ATOM 1370 O O . VAL A 1 177 ? -10.219 36.156 10.023 1 98 177 VAL A O 1
ATOM 1373 N N . ILE A 1 178 ? -8.18 35.844 9.242 1 98.5 178 ILE A N 1
ATOM 1374 C CA . ILE A 1 178 ? -8.492 36.312 7.895 1 98.5 178 ILE A CA 1
ATOM 1375 C C . ILE A 1 178 ? -8.305 35.188 6.895 1 98.5 178 ILE A C 1
ATOM 1377 O O . ILE A 1 178 ? -7.211 34.625 6.789 1 98.5 178 ILE A O 1
ATOM 1381 N N . LEU A 1 179 ? -9.359 34.844 6.141 1 98.31 179 LEU A N 1
ATOM 1382 C CA . LEU A 1 179 ? -9.344 33.75 5.168 1 98.31 179 LEU A CA 1
ATOM 1383 C C . LEU A 1 179 ? -9.109 34.281 3.76 1 98.31 179 LEU A C 1
ATOM 1385 O O . LEU A 1 179 ? -9.594 35.375 3.412 1 98.31 179 LEU A O 1
ATOM 1389 N N . TRP A 1 180 ? -8.391 33.562 3.023 1 98.31 180 TRP A N 1
ATOM 1390 C CA . TRP A 1 180 ? -8.258 33.781 1.588 1 98.31 180 TRP A CA 1
ATOM 1391 C C . TRP A 1 180 ? -8.406 32.5 0.817 1 98.31 180 TRP A C 1
ATOM 1393 O O . TRP A 1 180 ? -7.945 31.438 1.272 1 98.31 180 TRP A O 1
ATOM 1403 N N . ASN A 1 181 ? -8.984 32.562 -0.273 1 96.75 181 ASN A N 1
ATOM 1404 C CA . ASN A 1 181 ? -9.102 31.453 -1.229 1 96.75 181 ASN A CA 1
ATOM 1405 C C . ASN A 1 181 ? -9.203 31.969 -2.662 1 96.75 181 ASN A C 1
ATOM 1407 O O . ASN A 1 181 ? -9.75 33.062 -2.898 1 96.75 181 ASN A O 1
ATOM 1411 N N . GLN A 1 182 ? -8.656 31.234 -3.547 1 93.19 182 GLN A N 1
ATOM 1412 C CA . GLN A 1 182 ? -8.758 31.625 -4.945 1 93.19 182 GLN A CA 1
ATOM 1413 C C . GLN A 1 182 ? -10.211 31.75 -5.383 1 93.19 182 GLN A C 1
ATOM 1415 O O . GLN A 1 182 ? -10.586 32.719 -6.043 1 93.19 182 GLN A O 1
ATOM 1420 N N . THR A 1 183 ? -10.984 30.75 -5.051 1 91.31 183 THR A N 1
ATOM 1421 C CA . THR A 1 183 ? -12.422 30.844 -5.281 1 91.31 183 THR A CA 1
ATOM 1422 C C . THR A 1 183 ? -13.109 31.547 -4.117 1 91.31 183 THR A C 1
ATOM 1424 O O . THR A 1 183 ? -13.281 30.969 -3.043 1 91.31 183 THR A O 1
ATOM 1427 N N . GLU A 1 184 ? -13.617 32.688 -4.312 1 94.56 184 GLU A N 1
ATOM 1428 C CA . GLU A 1 184 ? -14.133 33.562 -3.254 1 94.56 184 GLU A CA 1
ATOM 1429 C C . GLU A 1 184 ? -15.297 32.906 -2.521 1 94.56 184 GLU A C 1
ATOM 1431 O O . GLU A 1 184 ? -15.398 33 -1.298 1 94.56 184 GLU A O 1
ATOM 1436 N N . GLU A 1 185 ? -16.078 32.188 -3.287 1 93.94 185 GLU A N 1
ATOM 1437 C CA . GLU A 1 185 ? -17.281 31.594 -2.717 1 93.94 185 GLU A CA 1
ATOM 1438 C C . GLU A 1 185 ? -16.938 30.578 -1.633 1 93.94 185 GLU A C 1
ATOM 1440 O O . GLU A 1 185 ? -17.641 30.484 -0.621 1 93.94 185 GLU A O 1
ATOM 1445 N N . ARG A 1 186 ? -15.898 29.891 -1.772 1 89 186 ARG A N 1
ATOM 1446 C CA . ARG A 1 186 ? -15.477 28.891 -0.797 1 89 186 ARG A CA 1
ATOM 1447 C C . ARG A 1 186 ? -15.102 29.547 0.529 1 89 186 ARG A C 1
ATOM 1449 O O . ARG A 1 186 ? -15.43 29.016 1.598 1 89 186 ARG A O 1
ATOM 1456 N N . GLY A 1 187 ? -14.398 30.703 0.427 1 94.75 187 GLY A N 1
ATOM 1457 C CA . GLY A 1 187 ? -14.016 31.438 1.623 1 94.75 187 GLY A CA 1
ATOM 1458 C C . GLY A 1 187 ? -15.195 32.062 2.344 1 94.75 187 GLY A C 1
ATOM 1459 O O . GLY A 1 187 ? -15.305 31.969 3.566 1 94.75 187 GLY A O 1
ATOM 1460 N N . ARG A 1 188 ? -16.047 32.625 1.615 1 95.81 188 ARG A N 1
ATOM 1461 C CA . ARG A 1 188 ? -17.219 33.25 2.189 1 95.81 188 ARG A CA 1
ATOM 1462 C C . ARG A 1 188 ? -18.141 32.219 2.848 1 95.81 188 ARG A C 1
ATOM 1464 O O . ARG A 1 188 ? -18.688 32.5 3.92 1 95.81 188 ARG A O 1
ATOM 1471 N N . ASN A 1 189 ? -18.234 31.125 2.188 1 94.81 189 ASN A N 1
ATOM 1472 C CA . ASN A 1 189 ? -19.047 30.047 2.75 1 94.81 189 ASN A CA 1
ATOM 1473 C C . ASN A 1 189 ? -18.469 29.531 4.062 1 94.81 189 ASN A C 1
ATOM 1475 O O . ASN A 1 189 ? -19.219 29.219 4.996 1 94.81 189 ASN A O 1
ATOM 1479 N N . LEU A 1 190 ? -17.188 29.422 4.086 1 94.69 190 LEU A N 1
ATOM 1480 C CA . LEU A 1 190 ? -16.562 28.969 5.312 1 94.69 190 LEU A CA 1
ATOM 1481 C C . LEU A 1 190 ? -16.766 29.953 6.449 1 94.69 190 LEU A C 1
ATOM 1483 O O . LEU A 1 190 ? -17.031 29.562 7.586 1 94.69 190 LEU A O 1
ATOM 1487 N N . VAL A 1 191 ? -16.703 31.234 6.18 1 96.31 191 VAL A N 1
ATOM 1488 C CA . VAL A 1 191 ? -16.969 32.25 7.188 1 96.31 191 VAL A CA 1
ATOM 1489 C C . VAL A 1 191 ? -18.391 32.094 7.715 1 96.31 191 VAL A C 1
ATOM 1491 O O . VAL A 1 191 ? -18.609 32.062 8.93 1 96.31 191 VAL A O 1
ATOM 1494 N N . ARG A 1 192 ? -19.297 31.969 6.824 1 95.94 192 ARG A N 1
ATOM 1495 C CA . ARG A 1 192 ? -20.703 31.844 7.199 1 95.94 192 ARG A CA 1
ATOM 1496 C C . ARG A 1 192 ? -20.922 30.594 8.062 1 95.94 192 ARG A C 1
ATOM 1498 O O . ARG A 1 192 ? -21.594 30.656 9.094 1 95.94 192 ARG A O 1
ATOM 1505 N N . GLU A 1 193 ? -20.344 29.562 7.629 1 94.62 193 GLU A N 1
ATOM 1506 C CA . GLU A 1 193 ? -20.484 28.312 8.359 1 94.62 193 GLU A CA 1
ATOM 1507 C C . GLU A 1 193 ? -19.953 28.422 9.781 1 94.62 193 GLU A C 1
ATOM 1509 O O . GLU A 1 193 ? -20.594 27.969 10.734 1 94.62 193 GLU A O 1
ATOM 1514 N N . LEU A 1 194 ? -18.812 29.062 9.93 1 94.38 194 LEU A N 1
ATOM 1515 C CA . LEU A 1 194 ? -18.156 29.141 11.234 1 94.38 194 LEU A CA 1
ATOM 1516 C C . LEU A 1 194 ? -18.875 30.141 12.141 1 94.38 194 LEU A C 1
ATOM 1518 O O . LEU A 1 194 ? -18.984 29.906 13.344 1 94.38 194 LEU A O 1
ATOM 1522 N N . VAL A 1 195 ? -19.406 31.156 11.602 1 94 195 VAL A N 1
ATOM 1523 C CA . VAL A 1 195 ? -20.094 32.156 12.383 1 94 195 VAL A CA 1
ATOM 1524 C C . VAL A 1 195 ? -21.469 31.656 12.812 1 94 195 VAL A C 1
ATOM 1526 O O . VAL A 1 195 ? -21.891 31.859 13.961 1 94 195 VAL A O 1
ATOM 1529 N N . GLU A 1 196 ? -22.109 30.875 11.992 1 93.69 196 GLU A N 1
ATOM 1530 C CA . GLU A 1 196 ? -23.484 30.484 12.227 1 93.69 196 GLU A CA 1
ATOM 1531 C C . GLU A 1 196 ? -23.578 29.125 12.922 1 93.69 196 GLU A C 1
ATOM 1533 O O . GLU A 1 196 ? -24.484 28.891 13.727 1 93.69 196 GLU A O 1
ATOM 1538 N N . ASN A 1 197 ? -22.641 28.281 12.617 1 88.81 197 ASN A N 1
ATOM 1539 C CA . ASN A 1 197 ? -22.906 26.891 12.969 1 88.81 197 ASN A CA 1
ATOM 1540 C C . ASN A 1 197 ? -21.844 26.328 13.906 1 88.81 197 ASN A C 1
ATOM 1542 O O . ASN A 1 197 ? -22.031 25.281 14.516 1 88.81 197 ASN A O 1
ATOM 1546 N N . PHE A 1 198 ? -20.75 27.047 14.031 1 88.31 198 PHE A N 1
ATOM 1547 C CA . PHE A 1 198 ? -19.703 26.516 14.891 1 88.31 198 PHE A CA 1
ATOM 1548 C C . PHE A 1 198 ? -20.125 26.516 16.344 1 88.31 198 PHE A C 1
ATOM 1550 O O . PHE A 1 198 ? -20.672 27.516 16.828 1 88.31 198 PHE A O 1
ATOM 1557 N N . LYS A 1 199 ? -19.969 25.453 17.094 1 83.12 199 LYS A N 1
ATOM 1558 C CA . LYS A 1 199 ? -20.25 25.328 18.531 1 83.12 199 LYS A CA 1
ATOM 1559 C C . LYS A 1 199 ? -18.969 25.156 19.328 1 83.12 199 LYS A C 1
ATOM 1561 O O . LYS A 1 199 ? -18.203 24.219 19.078 1 83.12 199 LYS A O 1
ATOM 1566 N N . ALA A 1 200 ? -18.812 26.062 20.188 1 81.25 200 ALA A N 1
ATOM 1567 C CA . ALA A 1 200 ? -17.641 25.984 21.062 1 81.25 200 ALA A CA 1
ATOM 1568 C C . ALA A 1 200 ? -17.609 24.656 21.812 1 81.25 200 ALA A C 1
ATOM 1570 O O . ALA A 1 200 ? -18.656 24.078 22.109 1 81.25 200 ALA A O 1
ATOM 1571 N N . SER A 1 201 ? -16.391 24.172 21.969 1 77.38 201 SER A N 1
ATOM 1572 C CA . SER A 1 201 ? -16.156 22.953 22.734 1 77.38 201 SER A CA 1
ATOM 1573 C C . SER A 1 201 ? -15.031 23.141 23.766 1 77.38 201 SER A C 1
ATOM 1575 O O . SER A 1 201 ? -14.383 24.188 23.781 1 77.38 201 SER A O 1
ATOM 1577 N N . GLU A 1 202 ? -14.883 22.125 24.609 1 74.38 202 GLU A N 1
ATOM 1578 C CA . GLU A 1 202 ? -13.867 22.219 25.656 1 74.38 202 GLU A CA 1
ATOM 1579 C C . GLU A 1 202 ? -12.477 22.406 25.047 1 74.38 202 GLU A C 1
ATOM 1581 O O . GLU A 1 202 ? -11.648 23.125 25.609 1 74.38 202 GLU A O 1
ATOM 1586 N N . ASP A 1 203 ? -12.344 21.859 23.875 1 75.81 203 ASP A N 1
ATOM 1587 C CA . ASP A 1 203 ? -11.023 21.938 23.266 1 75.81 203 ASP A CA 1
ATOM 1588 C C . ASP A 1 203 ? -10.906 23.156 22.359 1 75.81 203 ASP A C 1
ATOM 1590 O O . ASP A 1 203 ? -9.805 23.531 21.938 1 75.81 203 ASP A O 1
ATOM 1594 N N . LEU A 1 204 ? -12.016 23.75 21.984 1 82.38 204 LEU A N 1
ATOM 1595 C CA . LEU A 1 204 ? -12.078 25 21.219 1 82.38 204 LEU A CA 1
ATOM 1596 C C . LEU A 1 204 ? -13.055 25.969 21.859 1 82.38 204 LEU A C 1
ATOM 1598 O O . LEU A 1 204 ? -14.109 26.266 21.281 1 82.38 204 LEU A O 1
ATOM 1602 N N . PRO A 1 205 ? -12.609 26.484 22.984 1 83.19 205 PRO A N 1
ATOM 1603 C CA . PRO A 1 205 ? -13.531 27.328 23.75 1 83.19 205 PRO A CA 1
ATOM 1604 C C . PRO A 1 205 ? -13.609 28.75 23.219 1 83.19 205 PRO A C 1
ATOM 1606 O O . PRO A 1 205 ? -13.383 29.703 23.953 1 83.19 205 PRO A O 1
ATOM 1609 N N . PHE A 1 206 ? -13.914 28.875 21.922 1 86.62 206 PHE A N 1
ATOM 1610 C CA . PHE A 1 206 ? -14.047 30.219 21.344 1 86.62 206 PHE A CA 1
ATOM 1611 C C . PHE A 1 206 ? -15.281 30.297 20.453 1 86.62 206 PHE A C 1
ATOM 1613 O O . PHE A 1 206 ? -15.891 29.266 20.125 1 86.62 206 PHE A O 1
ATOM 1620 N N . LYS A 1 207 ? -15.719 31.438 20.125 1 89.44 207 LYS A N 1
ATOM 1621 C CA . LYS A 1 207 ? -16.812 31.75 19.203 1 89.44 207 LYS A CA 1
ATOM 1622 C C . LYS A 1 207 ? -16.328 32.656 18.062 1 89.44 207 LYS A C 1
ATOM 1624 O O . LYS A 1 207 ? -15.508 33.531 18.281 1 89.44 207 LYS A O 1
ATOM 1629 N N . PHE A 1 208 ? -16.844 32.375 16.906 1 92.81 208 PHE A N 1
ATOM 1630 C CA . PHE A 1 208 ? -16.5 33.188 15.742 1 92.81 208 PHE A CA 1
ATOM 1631 C C . PHE A 1 208 ? -17.516 34.281 15.539 1 92.81 208 PHE A C 1
ATOM 1633 O O . PHE A 1 208 ? -18.719 34.062 15.672 1 92.81 208 PHE A O 1
ATOM 1640 N N . VAL A 1 209 ? -17.016 35.5 15.312 1 91.94 209 VAL A N 1
ATOM 1641 C CA . VAL A 1 209 ? -17.906 36.594 14.969 1 91.94 209 VAL A CA 1
ATOM 1642 C C . VAL A 1 209 ? -17.422 37.25 13.68 1 91.94 209 VAL A C 1
ATOM 1644 O O . VAL A 1 209 ? -16.219 37.312 13.422 1 91.94 209 VAL A O 1
ATOM 1647 N N . ALA A 1 210 ? -18.391 37.688 12.93 1 90.69 210 ALA A N 1
ATOM 1648 C CA . ALA A 1 210 ? -18.016 38.406 11.711 1 90.69 210 ALA A CA 1
ATOM 1649 C C . ALA A 1 210 ? -17.391 39.75 12.031 1 90.69 210 ALA A C 1
ATOM 1651 O O . ALA A 1 210 ? -17.797 40.438 12.977 1 90.69 210 ALA A O 1
ATOM 1652 N N . SER A 1 211 ? -16.266 40.125 11.43 1 77.88 211 SER A N 1
ATOM 1653 C CA . SER A 1 211 ? -15.547 41.375 11.695 1 77.88 211 SER A CA 1
ATOM 1654 C C . SER A 1 211 ? -16.484 42.562 11.617 1 77.88 211 SER A C 1
ATOM 1656 O O . SER A 1 211 ? -16.344 43.5 12.398 1 77.88 211 SER A O 1
ATOM 1658 N N . GLU A 1 212 ? -17.469 42.719 10.797 1 64.06 212 GLU A N 1
ATOM 1659 C CA . GLU A 1 212 ? -18.344 43.875 10.688 1 64.06 212 GLU A CA 1
ATOM 1660 C C . GLU A 1 212 ? -19.375 43.906 11.805 1 64.06 212 GLU A C 1
ATOM 1662 O O . GLU A 1 212 ? -20.156 44.844 11.922 1 64.06 212 GLU A O 1
ATOM 1667 N N . SER A 1 213 ? -19.312 42.906 12.648 1 54.12 213 SER A N 1
ATOM 1668 C CA . SER A 1 213 ? -20.375 42.844 13.641 1 54.12 213 SER A CA 1
ATOM 1669 C C . SER A 1 213 ? -20 43.656 14.891 1 54.12 213 SER A C 1
ATOM 1671 O O . SER A 1 213 ? -18.891 43.531 15.398 1 54.12 213 SER A O 1
ATOM 1673 N N . SER A 1 214 ? -20.516 44.844 15.039 1 47.97 214 SER A N 1
ATOM 1674 C CA . SER A 1 214 ? -20.422 45.781 16.172 1 47.97 214 SER A CA 1
ATOM 1675 C C . SER A 1 214 ? -20.875 45.094 17.469 1 47.97 214 SER A C 1
ATOM 1677 O O . SER A 1 214 ? -21.109 45.781 18.469 1 47.97 214 SER A O 1
ATOM 1679 N N . GLN A 1 215 ? -21.172 43.938 17.406 1 48.69 215 GLN A N 1
ATOM 1680 C CA . GLN A 1 215 ? -21.766 43.438 18.656 1 48.69 215 GLN A CA 1
ATOM 1681 C C . GLN A 1 215 ? -20.75 43.469 19.797 1 48.69 215 GLN A C 1
ATOM 1683 O O . GLN A 1 215 ? -19.609 43.031 19.625 1 48.69 215 GLN A O 1
ATOM 1688 N N . PRO A 1 216 ? -21.062 44.375 20.734 1 48.12 216 PRO A N 1
ATOM 1689 C CA . PRO A 1 216 ? -20.219 44.406 21.922 1 48.12 216 PRO A CA 1
ATOM 1690 C C . PRO A 1 216 ? -19.828 43.031 22.438 1 48.12 216 PRO A C 1
ATOM 1692 O O . PRO A 1 216 ? -20.656 42.125 22.422 1 48.12 216 PRO A O 1
ATOM 1695 N N . LEU A 1 217 ? -18.547 42.719 22.344 1 51.78 217 LEU A N 1
ATOM 1696 C CA . LEU A 1 217 ? -17.875 41.5 22.828 1 51.78 217 LEU A CA 1
ATOM 1697 C C . LEU A 1 217 ? -18.172 41.281 24.312 1 51.78 217 LEU A C 1
ATOM 1699 O O . LEU A 1 217 ? -17.328 41.562 25.156 1 51.78 217 LEU A O 1
ATOM 1703 N N . GLU A 1 218 ? -19.359 41.844 24.781 1 43.06 218 GLU A N 1
ATOM 1704 C CA . GLU A 1 218 ? -19.562 41.844 26.234 1 43.06 218 GLU A CA 1
ATOM 1705 C C . GLU A 1 218 ? -19.5 40.406 26.781 1 43.06 218 GLU A C 1
ATOM 1707 O O . GLU A 1 218 ? -19.859 40.156 27.938 1 43.06 218 GLU A O 1
ATOM 1712 N N . ASP A 1 219 ? -19.422 39.375 25.938 1 44.75 219 ASP A N 1
ATOM 1713 C CA . ASP A 1 219 ? -19.859 38.25 26.781 1 44.75 219 ASP A CA 1
ATOM 1714 C C . ASP A 1 219 ? -18.844 37.969 27.875 1 44.75 219 ASP A C 1
ATOM 1716 O O . ASP A 1 219 ? -17.641 37.938 27.625 1 44.75 219 ASP A O 1
ATOM 1720 N N . SER A 1 220 ? -19.219 38.156 29.156 1 42.16 220 SER A N 1
ATOM 1721 C CA . SER A 1 220 ? -18.594 37.906 30.438 1 42.16 220 SER A CA 1
ATOM 1722 C C . SER A 1 220 ? -17.562 36.781 30.328 1 42.16 220 SER A C 1
ATOM 1724 O O . SER A 1 220 ? -16.781 36.562 31.25 1 42.16 220 SER A O 1
ATOM 1726 N N . HIS A 1 221 ? -18.016 35.469 29.922 1 49.62 221 HIS A N 1
ATOM 1727 C CA . HIS A 1 221 ? -17.562 34.156 30.281 1 49.62 221 HIS A CA 1
ATOM 1728 C C . HIS A 1 221 ? -16.25 33.781 29.578 1 49.62 221 HIS A C 1
ATOM 1730 O O . HIS A 1 221 ? -15.828 34.5 28.656 1 49.62 221 HIS A O 1
ATOM 1736 N N . SER A 1 222 ? -15.461 32.5 29.938 1 66.12 222 SER A N 1
ATOM 1737 C CA . SER A 1 222 ? -14.289 31.672 29.703 1 66.12 222 SER A CA 1
ATOM 1738 C C . SER A 1 222 ? -14.102 31.359 28.234 1 66.12 222 SER A C 1
ATOM 1740 O O . SER A 1 222 ? -13.133 30.703 27.844 1 66.12 222 SER A O 1
ATOM 1742 N N . THR A 1 223 ? -14.93 31.953 27.266 1 80.88 223 THR A N 1
ATOM 1743 C CA . THR A 1 223 ? -14.844 31.625 25.844 1 80.88 223 THR A CA 1
ATOM 1744 C C . THR A 1 223 ? -14.203 32.75 25.062 1 80.88 223 THR A C 1
ATOM 1746 O O . THR A 1 223 ? -14.672 33.906 25.125 1 80.88 223 THR A O 1
ATOM 1749 N N . ARG A 1 224 ? -13.156 32.562 24.312 1 89.62 224 ARG A N 1
ATOM 1750 C CA . ARG A 1 224 ? -12.445 33.5 23.469 1 89.62 224 ARG A CA 1
ATOM 1751 C C . ARG A 1 224 ? -13.281 33.875 22.25 1 89.62 224 ARG A C 1
ATOM 1753 O O . ARG A 1 224 ? -13.945 33.031 21.656 1 89.62 224 ARG A O 1
ATOM 1760 N N . ILE A 1 225 ? -13.359 35.188 21.906 1 91.31 225 ILE A N 1
ATOM 1761 C CA . ILE A 1 225 ? -14.047 35.625 20.70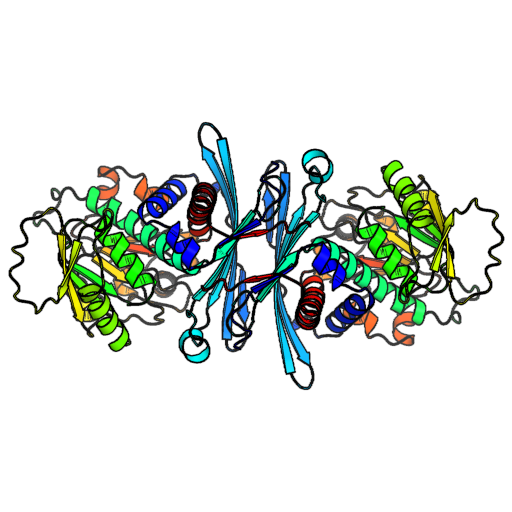3 1 91.31 225 ILE A CA 1
ATOM 1762 C C . ILE A 1 225 ? -13.031 35.812 19.578 1 91.31 225 ILE A C 1
ATOM 1764 O O . ILE A 1 225 ? -12.031 36.531 19.734 1 91.31 225 ILE A O 1
ATOM 1768 N N . ILE A 1 226 ? -13.273 35.219 18.484 1 95.31 226 ILE A N 1
ATOM 1769 C CA . ILE A 1 226 ? -12.391 35.281 17.312 1 95.31 226 ILE A CA 1
ATOM 1770 C C . ILE A 1 226 ? -13.117 36 16.172 1 95.31 226 ILE A C 1
ATOM 1772 O O . ILE A 1 226 ? -14.156 35.531 15.703 1 95.31 226 ILE A O 1
ATOM 1776 N N . GLU A 1 227 ? -12.641 37.125 15.766 1 96.25 227 GLU A N 1
ATOM 1777 C CA . GLU A 1 227 ? -13.156 37.781 14.562 1 96.25 227 GLU A CA 1
ATOM 1778 C C . GLU A 1 227 ? -12.672 37.062 13.305 1 96.25 227 GLU A C 1
ATOM 1780 O O . GLU A 1 227 ? -11.477 36.781 13.156 1 96.25 227 GLU A O 1
ATOM 1785 N N . ILE A 1 228 ? -13.594 36.688 12.453 1 97.31 228 ILE A N 1
ATOM 1786 C CA . ILE A 1 228 ? -13.227 35.969 11.234 1 97.31 228 ILE A CA 1
ATOM 1787 C C . ILE A 1 228 ? -13.758 36.719 10.016 1 97.31 228 ILE A C 1
ATOM 1789 O O . ILE A 1 228 ? -14.86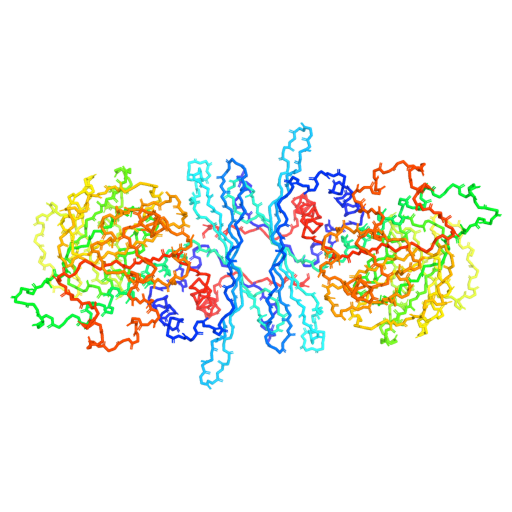7 37.281 10.055 1 97.31 228 ILE A O 1
ATOM 1793 N N . SER A 1 229 ? -12.977 36.875 8.977 1 97.31 229 SER A N 1
ATOM 1794 C CA . SER A 1 229 ? -13.375 37.562 7.742 1 97.31 229 SER A CA 1
ATOM 1795 C C . SER A 1 229 ? -12.727 36.906 6.523 1 97.31 229 SER A C 1
ATOM 1797 O O . SER A 1 229 ? -11.766 36.156 6.656 1 97.31 229 SER A O 1
ATOM 1799 N N . PHE A 1 230 ? -13.328 37.125 5.387 1 97.62 230 PHE A N 1
ATOM 1800 C CA . PHE A 1 230 ? -12.742 36.75 4.105 1 97.62 230 PHE A CA 1
ATOM 1801 C C . PHE A 1 230 ? -12.195 37.969 3.379 1 97.62 230 PHE A C 1
ATOM 1803 O O . PHE A 1 230 ? -12.805 39.031 3.406 1 97.62 230 PHE A O 1
ATOM 1810 N N . ASN A 1 231 ? -11.023 37.906 2.883 1 98 231 ASN A N 1
ATOM 1811 C CA . ASN A 1 231 ? -10.406 38.906 2.023 1 98 231 ASN A CA 1
ATOM 1812 C C . ASN A 1 231 ? -9.906 38.281 0.719 1 98 231 ASN A C 1
ATOM 1814 O O . ASN A 1 231 ? -9.078 37.375 0.735 1 98 231 ASN A O 1
ATOM 1818 N N . SER A 1 232 ? -10.305 38.75 -0.442 1 97.62 232 SER A N 1
ATOM 1819 C CA . SER A 1 232 ? -9.992 38.156 -1.741 1 97.62 232 SER A CA 1
ATOM 1820 C C . SER A 1 232 ? -8.586 38.562 -2.199 1 97.62 232 SER A C 1
ATOM 1822 O O . SER A 1 232 ? -8.07 38 -3.176 1 97.62 232 SER A O 1
ATOM 1824 N N . ASN A 1 233 ? -8.008 39.469 -1.512 1 98.19 233 ASN A N 1
ATOM 1825 C CA . ASN A 1 233 ? -6.66 39.906 -1.851 1 98.19 233 ASN A CA 1
ATOM 1826 C C . ASN A 1 233 ? -5.605 39.219 -0.981 1 98.19 233 ASN A C 1
ATOM 1828 O O . ASN A 1 233 ? -5.422 39.594 0.181 1 98.19 233 ASN A O 1
ATOM 1832 N N . ALA A 1 234 ? -4.867 38.375 -1.615 1 98.56 234 ALA A N 1
ATOM 1833 C CA . ALA A 1 234 ? -3.881 37.562 -0.887 1 98.56 234 ALA A CA 1
ATOM 1834 C C . ALA A 1 234 ? -2.783 38.469 -0.307 1 98.56 234 ALA A C 1
ATOM 1836 O O . ALA A 1 234 ? -2.264 38.188 0.777 1 98.56 234 ALA A O 1
ATOM 1837 N N . ASN A 1 235 ? -2.393 39.469 -1.032 1 98.69 235 ASN A N 1
ATOM 1838 C CA . ASN A 1 235 ? -1.373 40.406 -0.558 1 98.69 235 ASN A CA 1
ATOM 1839 C C . ASN A 1 235 ? -1.804 41.094 0.732 1 98.69 235 ASN A C 1
ATOM 1841 O O . ASN A 1 235 ? -1.013 41.219 1.669 1 98.69 235 ASN A O 1
ATOM 1845 N N . GLN A 1 236 ? -3.018 41.469 0.793 1 98.69 236 GLN A N 1
ATOM 1846 C CA . GLN A 1 236 ? -3.533 42.156 1.983 1 98.69 236 GLN A CA 1
ATOM 1847 C C . GLN A 1 236 ? -3.588 41.188 3.17 1 98.69 236 GLN A C 1
ATOM 1849 O O . GLN A 1 236 ? -3.26 41.562 4.297 1 98.69 236 GLN A O 1
ATOM 1854 N N . VAL A 1 237 ? -4.012 39.969 2.92 1 98.69 237 VAL A N 1
ATOM 1855 C CA . VAL A 1 237 ? -4.07 38.969 3.984 1 98.69 237 VAL A CA 1
ATOM 1856 C C . VAL A 1 237 ? -2.666 38.719 4.531 1 98.69 237 VAL A C 1
ATOM 1858 O O . VAL A 1 237 ? -2.467 38.688 5.746 1 98.69 237 VAL A O 1
ATOM 1861 N N . SER A 1 238 ? -1.713 38.594 3.629 1 98.69 238 SER A N 1
ATOM 1862 C CA . SER A 1 238 ? -0.335 38.344 4.051 1 98.69 238 SER A CA 1
ATOM 1863 C C . SER A 1 238 ? 0.199 39.531 4.867 1 98.69 238 SER A C 1
ATOM 1865 O O . SER A 1 238 ? 0.854 39.312 5.891 1 98.69 238 SER A O 1
ATOM 1867 N N . ASN A 1 239 ? -0.13 40.688 4.461 1 98.5 239 ASN A N 1
ATOM 1868 C CA . ASN A 1 239 ? 0.373 41.906 5.109 1 98.5 239 ASN A CA 1
ATOM 1869 C C . ASN A 1 239 ? -0.234 42.094 6.496 1 98.5 239 ASN A C 1
ATOM 1871 O O . ASN A 1 239 ? 0.428 42.594 7.402 1 98.5 239 ASN A O 1
ATOM 1875 N N . GLN A 1 240 ? -1.392 41.656 6.68 1 98 240 GLN A N 1
ATOM 1876 C CA . GLN A 1 240 ? -2.125 41.875 7.918 1 98 240 GLN A CA 1
ATOM 1877 C C . GLN A 1 240 ? -1.895 40.75 8.922 1 98 240 GLN A C 1
ATOM 1879 O O . GLN A 1 240 ? -2.271 40.875 10.086 1 98 240 GLN A O 1
ATOM 1884 N N . SER A 1 241 ? -1.243 39.688 8.539 1 98.5 241 SER A N 1
ATOM 1885 C CA . SER A 1 241 ? -1.162 38.5 9.367 1 98.5 241 SER A CA 1
ATOM 1886 C C . SER A 1 241 ? 0.163 38.438 10.117 1 98.5 241 SER A C 1
ATOM 1888 O O . SER A 1 241 ? 1.202 38.844 9.594 1 98.5 241 SER A O 1
ATOM 1890 N N . ASP A 1 242 ? 0.107 37.938 11.406 1 98 242 ASP A N 1
ATOM 1891 C CA . ASP A 1 242 ? 1.292 37.625 12.195 1 98 242 ASP A CA 1
ATOM 1892 C C . ASP A 1 242 ? 1.725 36.156 11.961 1 98 242 ASP A C 1
ATOM 1894 O O . ASP A 1 242 ? 2.91 35.844 12.062 1 98 242 ASP A O 1
ATOM 1898 N N . ILE A 1 243 ? 0.759 35.312 11.781 1 98.75 243 ILE A N 1
ATOM 1899 C CA . ILE A 1 243 ? 0.922 33.906 11.398 1 98.75 243 ILE A CA 1
ATOM 1900 C C . ILE A 1 243 ? 0.162 33.625 10.109 1 98.75 243 ILE A C 1
ATOM 1902 O O . ILE A 1 243 ? -0.991 34.031 9.953 1 98.75 243 ILE A O 1
ATOM 1906 N N . ILE A 1 244 ? 0.791 33.031 9.148 1 98.94 244 ILE A N 1
ATOM 1907 C CA . ILE A 1 244 ? 0.16 32.688 7.879 1 98.94 244 ILE A CA 1
ATOM 1908 C C . ILE A 1 244 ? 0.235 31.172 7.664 1 98.94 244 ILE A C 1
ATOM 1910 O O . ILE A 1 244 ? 1.306 30.578 7.793 1 98.94 244 ILE A O 1
ATOM 1914 N N . CYS A 1 245 ? -0.876 30.547 7.383 1 98.88 245 CYS A N 1
ATOM 1915 C CA . CYS A 1 245 ? -0.9 29.141 6.965 1 98.88 245 CYS A CA 1
ATOM 1916 C C . CYS A 1 245 ? -1.235 29.016 5.48 1 98.88 245 CYS A C 1
ATOM 1918 O O . CYS A 1 245 ? -2.365 29.297 5.074 1 98.88 245 CYS A O 1
ATOM 1920 N N . CYS A 1 246 ? -0.268 28.625 4.723 1 98.44 246 CYS A N 1
ATOM 1921 C CA . CYS A 1 246 ? -0.494 28.375 3.303 1 98.44 246 CYS A CA 1
ATOM 1922 C C . CYS A 1 246 ? -0.928 26.938 3.068 1 98.44 246 CYS A C 1
ATOM 1924 O O . CYS A 1 246 ? -0.134 26 3.238 1 98.44 246 CYS A O 1
ATOM 1926 N N . CYS A 1 247 ? -2.135 26.781 2.672 1 95.81 247 CYS A N 1
ATOM 1927 C CA . CYS A 1 247 ? -2.775 25.484 2.508 1 95.81 247 CYS A CA 1
ATOM 1928 C C . CYS A 1 247 ? -3.42 25.359 1.133 1 95.81 247 CYS A C 1
ATOM 1930 O O . CYS A 1 247 ? -4.59 25 1.021 1 95.81 247 CYS A O 1
ATOM 1932 N N . THR A 1 248 ? -2.66 25.641 0.097 1 92.56 248 THR A N 1
ATOM 1933 C CA . THR A 1 248 ? -3.213 25.641 -1.253 1 92.56 248 THR A CA 1
ATOM 1934 C C . THR A 1 248 ? -2.494 24.625 -2.131 1 92.56 248 THR A C 1
ATOM 1936 O O . THR A 1 248 ? -1.43 24.125 -1.765 1 92.56 248 THR A O 1
ATOM 1939 N N . ASN A 1 249 ? -3.084 24.312 -3.295 1 84.62 249 ASN A N 1
ATOM 1940 C CA . ASN A 1 249 ? -2.445 23.484 -4.305 1 84.62 249 ASN A CA 1
ATOM 1941 C C . ASN A 1 249 ? -1.878 24.312 -5.449 1 84.62 249 ASN A C 1
ATOM 1943 O O . ASN A 1 249 ? -1.82 23.844 -6.59 1 84.62 249 ASN A O 1
ATOM 1947 N N . SER A 1 250 ? -1.512 25.5 -5.133 1 90.25 250 SER A N 1
ATOM 1948 C CA . SER A 1 250 ? -1.077 26.438 -6.168 1 90.25 250 SER A CA 1
ATOM 1949 C C . SER A 1 250 ? 0.267 26.016 -6.754 1 90.25 250 SER A C 1
ATOM 1951 O O . SER A 1 250 ? 1.158 25.578 -6.031 1 90.25 250 SER A O 1
ATOM 1953 N N . SER A 1 251 ? 0.404 26.234 -8.055 1 92 251 SER A N 1
ATOM 1954 C CA . SER A 1 251 ? 1.678 25.984 -8.727 1 92 251 SER A CA 1
ATOM 1955 C C . SER A 1 251 ? 2.473 27.281 -8.875 1 92 251 SER A C 1
ATOM 1957 O O . SER A 1 251 ? 3.625 27.266 -9.312 1 92 251 SER A O 1
ATOM 1959 N N . LYS A 1 252 ? 1.81 28.344 -8.508 1 95.94 252 LYS A N 1
ATOM 1960 C CA . LYS A 1 252 ? 2.465 29.641 -8.547 1 95.94 252 LYS A CA 1
ATOM 1961 C C . LYS A 1 252 ? 2.205 30.438 -7.27 1 95.94 252 LYS A C 1
ATOM 1963 O O . LYS A 1 252 ? 1.101 30.406 -6.727 1 95.94 252 LYS A O 1
ATOM 1968 N N . PRO A 1 253 ? 3.217 31.219 -6.883 1 97.75 253 PRO A N 1
ATOM 1969 C CA . PRO A 1 253 ? 2.992 32.062 -5.715 1 97.75 253 PRO A CA 1
ATOM 1970 C C . PRO A 1 253 ? 1.799 33 -5.891 1 97.75 253 PRO A C 1
ATOM 1972 O O . PRO A 1 253 ? 1.563 33.5 -6.992 1 97.75 253 PRO A O 1
ATOM 1975 N N . PHE A 1 254 ? 1.115 33.25 -4.82 1 96.94 254 PHE A N 1
ATOM 1976 C CA . PHE A 1 254 ? -0.124 34 -4.973 1 96.94 254 PHE A CA 1
ATOM 1977 C C . PHE A 1 254 ? -0.109 35.25 -4.098 1 96.94 254 PHE A C 1
ATOM 1979 O O . PHE A 1 254 ? -1.103 35.969 -4.027 1 96.94 254 PHE A O 1
ATOM 1986 N N . PHE A 1 255 ? 0.924 35.594 -3.365 1 98.06 255 PHE A N 1
ATOM 1987 C CA . PHE A 1 255 ? 1.184 36.875 -2.717 1 98.06 255 PHE A CA 1
ATOM 1988 C C . PHE A 1 255 ? 2.664 37.25 -2.797 1 98.06 255 PHE A C 1
ATOM 1990 O O . PHE A 1 255 ? 3.508 36.375 -3.002 1 98.06 255 PHE A O 1
ATOM 1997 N N . GLU A 1 256 ? 2.969 38.469 -2.635 1 98.38 256 GLU A N 1
ATOM 1998 C CA . GLU A 1 256 ? 4.312 39 -2.875 1 98.38 256 GLU A CA 1
ATOM 1999 C C . GLU A 1 256 ? 5.145 39 -1.594 1 98.38 256 GLU A C 1
ATOM 2001 O O . GLU A 1 256 ? 4.617 39.25 -0.507 1 98.38 256 GLU A O 1
ATOM 2006 N N . THR A 1 257 ? 6.434 38.812 -1.799 1 98.5 257 THR A N 1
ATOM 2007 C CA . THR A 1 257 ? 7.391 38.781 -0.699 1 98.5 257 THR A CA 1
ATOM 2008 C C . THR A 1 257 ? 7.32 40.062 0.123 1 98.5 257 THR A C 1
ATOM 2010 O O . THR A 1 257 ? 7.355 40.031 1.354 1 98.5 257 THR A O 1
ATOM 2013 N N . ASN A 1 258 ? 7.184 41.188 -0.496 1 98.19 258 ASN A N 1
ATOM 2014 C CA . ASN A 1 258 ? 7.238 42.469 0.174 1 98.19 258 ASN A CA 1
ATOM 2015 C C . ASN A 1 258 ? 5.973 42.75 0.98 1 98.19 258 ASN A C 1
ATOM 2017 O O . ASN A 1 258 ? 5.91 43.719 1.747 1 98.19 258 ASN A O 1
ATOM 2021 N N . GLN A 1 259 ? 5.027 41.875 0.823 1 98.5 259 GLN A N 1
ATOM 2022 C CA . GLN A 1 259 ? 3.779 42 1.567 1 98.5 259 GLN A CA 1
ATOM 2023 C C . GLN A 1 259 ? 3.83 41.219 2.877 1 98.5 259 GLN A C 1
ATOM 2025 O O . GLN A 1 259 ? 2.904 41.312 3.688 1 98.5 259 GLN A O 1
ATOM 2030 N N . VAL A 1 260 ? 4.848 40.531 3.145 1 98.62 260 VAL A N 1
ATOM 2031 C CA . VAL A 1 260 ? 5.043 39.812 4.391 1 98.62 260 VAL A CA 1
ATOM 2032 C C . VAL A 1 260 ? 5.891 40.625 5.355 1 98.62 260 VAL A C 1
ATOM 2034 O O . VAL A 1 260 ? 7.031 40.969 5.043 1 98.62 260 VAL A O 1
ATOM 2037 N N . ARG A 1 261 ? 5.391 40.906 6.52 1 97.69 261 ARG A N 1
ATOM 2038 C CA . ARG A 1 261 ? 6.086 41.719 7.5 1 97.69 261 ARG A CA 1
ATOM 2039 C C . ARG A 1 261 ? 7.195 40.938 8.188 1 97.69 261 ARG A C 1
ATOM 2041 O O . ARG A 1 261 ? 7.102 39.719 8.336 1 97.69 261 ARG A O 1
ATOM 2048 N N . ASP A 1 262 ? 8.203 41.656 8.57 1 96.25 262 ASP A N 1
ATOM 2049 C CA . ASP A 1 262 ? 9.211 41.062 9.43 1 96.25 262 ASP A CA 1
ATOM 2050 C C . ASP A 1 262 ? 8.578 40.438 10.664 1 96.25 262 ASP A C 1
ATOM 2052 O O . ASP A 1 262 ? 7.574 40.938 11.18 1 96.25 262 ASP A O 1
ATOM 2056 N N . GLY A 1 263 ? 9.086 39.312 11.07 1 96.19 263 GLY A N 1
ATOM 2057 C CA . GLY A 1 263 ? 8.617 38.656 12.273 1 96.19 263 GLY A CA 1
ATOM 2058 C C . GLY A 1 263 ? 7.48 37.688 12.016 1 96.19 263 GLY A C 1
ATOM 2059 O O . GLY A 1 263 ? 7.078 36.938 12.914 1 96.19 263 GLY A O 1
ATOM 2060 N N . THR A 1 264 ? 6.996 37.594 10.773 1 98.19 264 THR A N 1
ATOM 2061 C CA . THR A 1 264 ? 5.875 36.719 10.438 1 98.19 264 THR A CA 1
ATOM 2062 C C . THR A 1 264 ? 6.305 35.25 10.469 1 98.19 264 THR A C 1
ATOM 2064 O O . THR A 1 264 ? 7.402 34.906 10.023 1 98.19 264 THR A O 1
ATOM 2067 N N . ILE A 1 265 ? 5.465 34.406 11.062 1 98.69 265 ILE A N 1
ATOM 2068 C CA . ILE A 1 265 ? 5.641 32.938 11.008 1 98.69 265 ILE A CA 1
ATOM 2069 C C . ILE A 1 265 ? 4.711 32.344 9.953 1 98.69 265 ILE A C 1
ATOM 2071 O O . ILE A 1 265 ? 3.508 32.625 9.953 1 98.69 265 ILE A O 1
ATOM 2075 N N . ILE A 1 266 ? 5.27 31.578 9.047 1 98.88 266 ILE A N 1
ATOM 2076 C CA . ILE A 1 266 ? 4.504 31.031 7.926 1 98.88 266 ILE A CA 1
ATOM 2077 C C . ILE A 1 266 ? 4.617 29.516 7.906 1 98.88 266 ILE A C 1
ATOM 2079 O O . ILE A 1 266 ? 5.711 28.969 8.062 1 98.88 266 ILE A O 1
ATOM 2083 N N . THR A 1 267 ? 3.5 28.812 7.781 1 98.88 267 THR A N 1
ATOM 2084 C CA . THR A 1 267 ? 3.51 27.375 7.512 1 98.88 267 THR A CA 1
ATOM 2085 C C . THR A 1 267 ? 3.08 27.094 6.074 1 98.88 267 THR A C 1
ATOM 2087 O O . THR A 1 267 ? 2.1 27.672 5.59 1 98.88 267 THR A O 1
ATOM 2090 N N . CYS A 1 268 ? 3.844 26.344 5.387 1 98.5 268 CYS A N 1
ATOM 2091 C CA . CYS A 1 268 ? 3.588 25.969 4 1 98.5 268 CYS A CA 1
ATOM 2092 C C . CYS A 1 268 ? 3.439 24.469 3.854 1 98.5 268 CYS A C 1
ATOM 2094 O O . CYS A 1 268 ? 4.402 23.719 4.043 1 98.5 268 CYS A O 1
ATOM 2096 N N . ILE A 1 269 ? 2.236 24.016 3.43 1 96.62 269 ILE A N 1
ATOM 2097 C CA . ILE A 1 269 ? 2.041 22.578 3.355 1 96.62 269 ILE A CA 1
ATOM 2098 C C . ILE A 1 269 ? 1.532 22.203 1.968 1 96.62 269 ILE A C 1
ATOM 2100 O O . ILE A 1 269 ? 1.429 21.016 1.642 1 96.62 269 ILE A O 1
ATOM 2104 N N . GLY A 1 270 ? 1.28 23.109 1.101 1 93.12 270 GLY A N 1
ATOM 2105 C CA . GLY A 1 270 ? 0.579 22.844 -0.144 1 93.12 270 GLY A CA 1
ATOM 2106 C C . GLY A 1 270 ? 1.487 22.312 -1.24 1 93.12 270 GLY A C 1
ATOM 2107 O O . GLY A 1 270 ? 1.073 21.5 -2.057 1 93.12 270 GLY A O 1
ATOM 2108 N N . SER A 1 271 ? 2.684 22.875 -1.307 1 92.19 271 SER A N 1
ATOM 2109 C CA . SER A 1 271 ? 3.648 22.453 -2.32 1 92.19 271 SER A CA 1
ATOM 2110 C C . SER A 1 271 ? 4.258 21.109 -1.981 1 92.19 271 SER A C 1
ATOM 2112 O O . SER A 1 271 ? 5.188 21.016 -1.178 1 92.19 271 SER A O 1
ATOM 2114 N N . TYR A 1 272 ? 3.752 20.031 -2.719 1 85.75 272 TYR A N 1
ATOM 2115 C CA . TYR A 1 272 ? 4.266 18.688 -2.453 1 85.75 272 TYR A CA 1
ATOM 2116 C C . TYR A 1 272 ? 4.797 18.047 -3.729 1 85.75 272 TYR A C 1
ATOM 2118 O O . TYR A 1 272 ? 5.078 16.844 -3.758 1 85.75 272 TYR A O 1
ATOM 2126 N N . LYS A 1 273 ? 4.801 18.781 -4.797 1 85.44 273 LYS A N 1
ATOM 2127 C CA . LYS A 1 273 ? 5.445 18.422 -6.055 1 85.44 273 LYS A CA 1
ATOM 2128 C C . LYS A 1 273 ? 6.477 19.469 -6.473 1 85.44 273 LYS A C 1
ATOM 2130 O O . LYS A 1 273 ? 6.34 20.641 -6.145 1 85.44 273 LYS A O 1
ATOM 2135 N N . PRO A 1 274 ? 7.387 19.031 -7.289 1 91.38 274 PRO A N 1
ATOM 2136 C CA . PRO A 1 274 ? 8.5 19.906 -7.648 1 91.38 274 PRO A CA 1
ATOM 2137 C C . PRO A 1 274 ? 8.039 21.172 -8.367 1 91.38 274 PRO A C 1
ATOM 2139 O O . PRO A 1 274 ? 8.695 22.219 -8.266 1 91.38 274 PRO A O 1
ATOM 2142 N N . PHE A 1 275 ? 6.887 21.078 -9.008 1 91.25 275 PHE A N 1
ATOM 2143 C CA . PHE A 1 275 ? 6.48 22.234 -9.812 1 91.25 275 PHE A CA 1
ATOM 2144 C C . PHE A 1 275 ? 5.52 23.125 -9.039 1 91.25 275 PHE A C 1
ATOM 2146 O O . PHE A 1 275 ? 5.148 24.203 -9.508 1 91.25 275 PHE A O 1
ATOM 2153 N N . MET A 1 276 ? 5.129 22.703 -7.863 1 91.19 276 MET A N 1
ATOM 2154 C CA . MET A 1 276 ? 4.195 23.484 -7.051 1 91.19 276 MET A CA 1
ATOM 2155 C C . MET A 1 276 ? 4.938 24.5 -6.188 1 91.19 276 MET A C 1
ATOM 2157 O O . MET A 1 276 ? 5.965 24.172 -5.586 1 91.19 276 MET A O 1
ATOM 2161 N N . GLN A 1 277 ? 4.387 25.766 -6.152 1 96.5 277 GLN A N 1
ATOM 2162 C CA . GLN A 1 277 ? 5 26.828 -5.363 1 96.5 277 GLN A CA 1
ATOM 2163 C C . GLN A 1 277 ? 3.936 27.703 -4.707 1 96.5 277 GLN A C 1
ATOM 2165 O O . GLN A 1 277 ? 3.176 28.391 -5.395 1 96.5 277 GLN A O 1
ATOM 2170 N N . GLU A 1 278 ? 3.91 27.688 -3.412 1 97.06 278 GLU A N 1
ATOM 2171 C CA . GLU A 1 278 ? 2.957 28.547 -2.703 1 97.06 278 GLU A CA 1
ATOM 2172 C C . GLU A 1 278 ? 3.545 29.922 -2.43 1 97.06 278 GLU A C 1
ATOM 2174 O O . GLU A 1 278 ? 2.811 30.906 -2.322 1 97.06 278 GLU A O 1
ATOM 2179 N N . VAL A 1 279 ? 4.895 30.031 -2.271 1 98.31 279 VAL A N 1
ATOM 2180 C CA . VAL A 1 279 ? 5.543 31.281 -1.903 1 98.31 279 VAL A CA 1
ATOM 2181 C C . VAL A 1 279 ? 6.68 31.578 -2.877 1 98.31 279 VAL A C 1
ATOM 2183 O O . VAL A 1 279 ? 7.254 30.672 -3.473 1 98.31 279 VAL A O 1
ATOM 2186 N N . GLU A 1 280 ? 6.992 32.812 -3.021 1 98.44 280 GLU A N 1
ATOM 2187 C CA . GLU A 1 280 ? 8.055 33.219 -3.932 1 98.44 280 GLU A CA 1
ATOM 2188 C C . GLU A 1 280 ? 9.422 32.75 -3.451 1 98.44 280 GLU A C 1
ATOM 2190 O O . GLU A 1 280 ? 9.664 32.656 -2.246 1 98.44 280 GLU A O 1
ATOM 2195 N N . SER A 1 281 ? 10.305 32.531 -4.438 1 98.5 281 SER A N 1
ATOM 2196 C CA . SER A 1 281 ? 11.68 32.156 -4.121 1 98.5 281 SER A CA 1
ATOM 2197 C C . SER A 1 281 ? 12.328 33.188 -3.211 1 98.5 281 SER A C 1
ATOM 2199 O O . SER A 1 281 ? 13.078 32.844 -2.295 1 98.5 281 SER A O 1
ATOM 2201 N N . GLN A 1 282 ? 12.039 34.438 -3.434 1 98.5 282 GLN A N 1
ATOM 2202 C CA . GLN A 1 282 ? 12.633 35.531 -2.658 1 98.5 282 GLN A CA 1
ATOM 2203 C C . GLN A 1 282 ? 12.203 35.438 -1.195 1 98.5 282 GLN A C 1
ATOM 2205 O O . GLN A 1 282 ? 12.969 35.812 -0.299 1 98.5 282 GLN A O 1
ATOM 2210 N N . LEU A 1 283 ? 10.984 35.062 -0.983 1 98.75 283 LEU A N 1
ATOM 2211 C CA . LEU A 1 283 ? 10.5 34.938 0.39 1 98.75 283 LEU A CA 1
ATOM 2212 C C . LEU A 1 283 ? 11.266 33.844 1.13 1 98.75 283 LEU A C 1
ATOM 2214 O O . LEU A 1 283 ? 11.633 34.031 2.293 1 98.75 283 LEU A O 1
ATOM 2218 N N . VAL A 1 284 ? 11.453 32.719 0.477 1 98.75 284 VAL A N 1
ATOM 2219 C CA . VAL A 1 284 ? 12.227 31.641 1.065 1 98.75 284 VAL A CA 1
ATOM 2220 C C . VAL A 1 284 ? 13.641 32.125 1.385 1 98.75 284 VAL A C 1
ATOM 2222 O O . VAL A 1 284 ? 14.164 31.844 2.467 1 98.75 284 VAL A O 1
ATOM 2225 N N . THR A 1 285 ? 14.219 32.875 0.481 1 98.25 285 THR A N 1
ATOM 2226 C CA . THR A 1 285 ? 15.578 33.375 0.628 1 98.25 285 THR A CA 1
ATOM 2227 C C . THR A 1 285 ? 15.695 34.281 1.864 1 98.25 285 THR A C 1
ATOM 2229 O O . THR A 1 285 ? 16.688 34.188 2.598 1 98.25 285 THR A O 1
ATOM 2232 N N . LYS A 1 286 ? 14.688 35.062 2.109 1 97.75 286 LYS A N 1
ATOM 2233 C CA . LYS A 1 286 ? 14.695 36.031 3.199 1 97.75 286 LYS A CA 1
ATOM 2234 C C . LYS A 1 286 ? 14.312 35.375 4.523 1 97.75 286 LYS A C 1
ATOM 2236 O O . LYS A 1 286 ? 14.469 35.969 5.586 1 97.75 286 LYS A O 1
ATOM 2241 N N . SER A 1 287 ? 13.859 34.188 4.465 1 98.56 287 SER A N 1
ATOM 2242 C CA . SER A 1 287 ? 13.289 33.531 5.645 1 98.56 287 SER A CA 1
ATOM 2243 C C . SER A 1 287 ? 14.266 32.531 6.25 1 98.56 287 SER A C 1
ATOM 2245 O O . SER A 1 287 ? 15.242 32.156 5.613 1 98.56 287 SER A O 1
ATOM 2247 N N . LYS A 1 288 ? 14.086 32.188 7.492 1 98.38 288 LYS A N 1
ATOM 2248 C CA . LYS A 1 288 ? 14.648 31 8.117 1 98.38 288 LYS A CA 1
ATOM 2249 C C . LYS A 1 288 ? 13.68 29.828 8.031 1 98.38 288 LYS A C 1
ATOM 2251 O O . LYS A 1 288 ? 12.539 29.922 8.469 1 98.38 288 LYS A O 1
ATOM 2256 N N . VAL A 1 289 ? 14.18 28.688 7.473 1 98.75 289 VAL A N 1
ATOM 2257 C CA . VAL A 1 289 ? 13.273 27.609 7.113 1 98.75 289 VAL A CA 1
ATOM 2258 C C . VAL A 1 289 ? 13.438 26.453 8.094 1 98.75 289 VAL A C 1
ATOM 2260 O O . VAL A 1 289 ? 14.562 26.062 8.422 1 98.75 289 VAL A O 1
ATOM 2263 N N . ILE A 1 290 ? 12.359 25.969 8.617 1 98.69 290 ILE A N 1
ATOM 2264 C CA . ILE A 1 290 ? 12.227 24.703 9.352 1 98.69 290 ILE A CA 1
ATOM 2265 C C . ILE A 1 290 ? 11.516 23.672 8.484 1 98.69 290 ILE A C 1
ATOM 2267 O O . ILE A 1 290 ? 10.508 23.984 7.836 1 98.69 290 ILE A O 1
ATOM 2271 N N . ALA A 1 291 ? 12.031 22.453 8.445 1 98.19 291 ALA A N 1
ATOM 2272 C CA . ALA A 1 291 ? 11.406 21.422 7.637 1 98.19 291 ALA A CA 1
ATOM 2273 C C . ALA A 1 291 ? 10.852 20.297 8.516 1 98.19 291 ALA A C 1
ATOM 2275 O O . ALA A 1 291 ? 11.398 20.016 9.586 1 98.19 291 ALA A O 1
ATOM 2276 N N . ASP A 1 292 ? 9.734 19.719 8.062 1 96.62 292 ASP A N 1
ATOM 2277 C CA . ASP A 1 292 ? 9.344 18.484 8.75 1 96.62 292 ASP A CA 1
ATOM 2278 C C . ASP A 1 292 ? 10.375 17.391 8.547 1 96.62 292 ASP A C 1
ATOM 2280 O O . ASP A 1 292 ? 10.953 16.875 9.508 1 96.62 292 ASP A O 1
ATOM 2284 N N . LEU A 1 293 ? 10.68 17.094 7.297 1 94.19 293 LEU A N 1
ATOM 2285 C CA . LEU A 1 293 ? 11.805 16.266 6.891 1 94.19 293 LEU A CA 1
ATOM 2286 C C . LEU A 1 293 ? 12.648 16.953 5.832 1 94.19 293 LEU A C 1
ATOM 2288 O O . LEU A 1 293 ? 12.188 17.172 4.707 1 94.19 293 LEU A O 1
ATOM 2292 N N . LYS A 1 294 ? 13.883 17.234 6.18 1 95.06 294 LYS A N 1
ATOM 2293 C CA . LYS A 1 294 ? 14.75 18.031 5.309 1 95.06 294 LYS A CA 1
ATOM 2294 C C . LYS A 1 294 ? 14.891 17.375 3.936 1 95.06 294 LYS A C 1
ATOM 2296 O O . LYS A 1 294 ? 14.656 18.016 2.91 1 95.06 294 LYS A O 1
ATOM 2301 N N . GLU A 1 295 ? 15.18 16.109 3.91 1 90.69 295 GLU A N 1
ATOM 2302 C CA . GLU A 1 295 ? 15.406 15.414 2.648 1 90.69 295 GLU A CA 1
ATOM 2303 C C . GLU A 1 295 ? 14.141 15.398 1.795 1 90.69 295 GLU A C 1
ATOM 2305 O O . GLU A 1 295 ? 14.195 15.625 0.584 1 90.69 295 GLU A O 1
ATOM 2310 N N . ALA A 1 296 ? 13.023 15.156 2.408 1 89.19 296 ALA A N 1
ATOM 2311 C CA . ALA A 1 296 ? 11.758 15.078 1.681 1 89.19 296 ALA A CA 1
ATOM 2312 C C . ALA A 1 296 ? 11.383 16.438 1.088 1 89.19 296 ALA A C 1
ATOM 2314 O O . ALA A 1 296 ? 10.953 16.516 -0.066 1 89.19 296 ALA A O 1
ATOM 2315 N N . VAL A 1 297 ? 11.523 17.453 1.844 1 94.38 297 VAL A N 1
ATOM 2316 C CA . VAL A 1 297 ? 11.156 18.797 1.407 1 94.38 297 VAL A CA 1
ATOM 2317 C C . VAL A 1 297 ? 12.039 19.219 0.235 1 94.38 297 VAL A C 1
ATOM 2319 O O . VAL A 1 297 ? 11.555 19.828 -0.725 1 94.38 297 VAL A O 1
ATOM 2322 N N . LEU A 1 298 ? 13.289 18.891 0.255 1 94.56 298 LEU A N 1
ATOM 2323 C CA . LEU A 1 298 ? 14.234 19.266 -0.791 1 94.56 298 LEU A CA 1
ATOM 2324 C C . LEU A 1 298 ? 13.984 18.469 -2.066 1 94.56 298 LEU A C 1
ATOM 2326 O O . LEU A 1 298 ? 14.32 18.922 -3.162 1 94.56 298 LEU A O 1
ATOM 2330 N N . GLU A 1 299 ? 13.375 17.375 -1.893 1 89.81 299 GLU A N 1
ATOM 2331 C CA . GLU A 1 299 ? 13.141 16.5 -3.039 1 89.81 299 GLU A CA 1
ATOM 2332 C C . GLU A 1 299 ? 11.758 16.734 -3.645 1 89.81 299 GLU A C 1
ATOM 2334 O O . GLU A 1 299 ? 11.578 16.594 -4.855 1 89.81 299 GLU A O 1
ATOM 2339 N N . GLU A 1 300 ? 10.844 17.172 -2.826 1 89.38 300 GLU A N 1
ATOM 2340 C CA . GLU A 1 300 ? 9.461 17.062 -3.281 1 89.38 300 GLU A CA 1
ATOM 2341 C C . GLU A 1 300 ? 8.805 18.422 -3.434 1 89.38 300 GLU A C 1
ATOM 2343 O O . GLU A 1 300 ? 7.848 18.578 -4.191 1 89.38 300 GLU A O 1
ATOM 2348 N N . SER A 1 301 ? 9.227 19.422 -2.754 1 94.31 301 SER A N 1
ATOM 2349 C CA . SER A 1 301 ? 8.492 20.672 -2.656 1 94.31 301 SER A CA 1
ATOM 2350 C C . SER A 1 301 ? 9.094 21.734 -3.566 1 94.31 301 SER A C 1
ATOM 2352 O O . SER A 1 301 ? 10.227 22.172 -3.355 1 94.31 301 SER A O 1
ATOM 2354 N N . GLY A 1 302 ? 8.336 22.234 -4.434 1 96.94 302 GLY A N 1
ATOM 2355 C CA . GLY A 1 302 ? 8.789 23.312 -5.301 1 96.94 302 GLY A CA 1
ATOM 2356 C C . GLY A 1 302 ? 9.148 24.578 -4.539 1 96.94 302 GLY A C 1
ATOM 2357 O O . GLY A 1 302 ? 9.938 25.391 -5.02 1 96.94 302 GLY A O 1
ATOM 2358 N N . ASP A 1 303 ? 8.648 24.75 -3.344 1 97.69 303 ASP A N 1
ATOM 2359 C CA . ASP A 1 303 ? 8.938 25.922 -2.521 1 97.69 303 ASP A CA 1
ATOM 2360 C C . ASP A 1 303 ? 10.43 26.016 -2.215 1 97.69 303 ASP A C 1
ATOM 2362 O O . ASP A 1 303 ? 10.953 27.109 -1.983 1 97.69 303 ASP A O 1
ATOM 2366 N N . LEU A 1 304 ? 11.102 24.844 -2.217 1 98 304 LEU A N 1
ATOM 2367 C CA . LEU A 1 304 ? 12.531 24.844 -1.926 1 98 304 LEU A CA 1
ATOM 2368 C C . LEU A 1 304 ? 13.336 24.469 -3.164 1 98 304 LEU A C 1
ATOM 2370 O O . LEU A 1 304 ? 14.43 24.984 -3.385 1 98 304 LEU A O 1
ATOM 2374 N N . ILE A 1 305 ? 12.789 23.547 -4 1 97.69 305 ILE A N 1
ATOM 2375 C CA . ILE A 1 305 ? 13.5 23.062 -5.184 1 97.69 305 ILE A CA 1
ATOM 2376 C C . ILE A 1 305 ? 13.781 24.234 -6.129 1 97.69 305 ILE A C 1
ATOM 2378 O O . ILE A 1 305 ? 14.898 24.375 -6.625 1 97.69 305 ILE A O 1
ATOM 2382 N N . ILE A 1 306 ? 12.797 25.047 -6.348 1 97.75 306 ILE A N 1
ATOM 2383 C CA . ILE A 1 306 ? 12.898 26.109 -7.344 1 97.75 306 ILE A CA 1
ATOM 2384 C C . ILE A 1 306 ? 13.922 27.156 -6.891 1 97.75 306 ILE A C 1
ATOM 2386 O O . ILE A 1 306 ? 14.859 27.469 -7.629 1 97.75 306 ILE A O 1
ATOM 2390 N N . PRO A 1 307 ? 13.867 27.688 -5.676 1 98.06 307 PRO A N 1
ATOM 2391 C CA . PRO A 1 307 ? 14.922 28.609 -5.238 1 98.06 307 PRO A CA 1
ATOM 2392 C C . PRO A 1 307 ? 16.312 27.969 -5.27 1 98.06 307 PRO A C 1
ATOM 2394 O O . PRO A 1 307 ? 17.297 28.656 -5.504 1 98.06 307 PRO A O 1
ATOM 2397 N N . LEU A 1 308 ? 16.391 26.656 -4.973 1 97.69 308 LEU A N 1
ATOM 2398 C CA . LEU A 1 308 ? 17.672 25.938 -5.078 1 97.69 308 LEU A CA 1
ATOM 2399 C C . LEU A 1 308 ? 18.188 25.953 -6.516 1 97.69 308 LEU A C 1
ATOM 2401 O O . LEU A 1 308 ? 19.359 26.219 -6.754 1 97.69 308 LEU A O 1
ATOM 2405 N N . GLN A 1 309 ? 17.297 25.703 -7.406 1 97.25 309 GLN A N 1
ATOM 2406 C CA . GLN A 1 309 ? 17.641 25.688 -8.82 1 97.25 309 GLN A CA 1
ATOM 2407 C C . GLN A 1 309 ? 18.031 27.094 -9.305 1 97.25 309 GLN A C 1
ATOM 2409 O O . GLN A 1 309 ? 18.859 27.234 -10.203 1 97.25 309 GLN A O 1
ATOM 2414 N N . GLU A 1 310 ? 17.438 28.094 -8.695 1 97.75 310 GLU A N 1
ATOM 2415 C CA . GLU A 1 310 ? 17.719 29.484 -9.031 1 97.75 310 GLU A CA 1
ATOM 2416 C C . GLU A 1 310 ? 19 29.969 -8.344 1 97.75 310 GLU A C 1
ATOM 2418 O O . GLU A 1 310 ? 19.406 31.125 -8.516 1 97.75 310 GLU A O 1
ATOM 2423 N N . ASN A 1 311 ? 19.578 29.125 -7.559 1 97.81 311 ASN A N 1
ATOM 2424 C CA . ASN A 1 311 ? 20.797 29.422 -6.82 1 97.81 311 ASN A CA 1
ATOM 2425 C C . ASN A 1 311 ? 20.594 30.562 -5.824 1 97.81 311 ASN A C 1
ATOM 2427 O O . ASN A 1 311 ? 21.484 31.375 -5.617 1 97.81 311 ASN A O 1
ATOM 2431 N N . LEU A 1 312 ? 19.438 30.656 -5.355 1 98.12 312 LEU A N 1
ATOM 2432 C CA . LEU A 1 312 ? 19.141 31.703 -4.383 1 98.12 312 LEU A CA 1
ATOM 2433 C C . LEU A 1 312 ? 19.359 31.188 -2.959 1 98.12 312 LEU A C 1
ATOM 2435 O O . LEU A 1 312 ? 19.531 31.984 -2.031 1 98.12 312 LEU A O 1
ATOM 2439 N N . ILE A 1 313 ? 19.266 29.906 -2.803 1 97.81 313 ILE A N 1
ATOM 2440 C CA . ILE A 1 313 ? 19.547 29.281 -1.517 1 97.81 313 ILE A CA 1
ATOM 2441 C C . ILE A 1 313 ? 20.422 28.047 -1.724 1 97.81 313 ILE A C 1
ATOM 2443 O O . ILE A 1 313 ? 20.656 27.625 -2.859 1 97.81 313 ILE A O 1
ATOM 2447 N N . SER A 1 314 ? 21.016 27.547 -0.633 1 96.81 314 SER A N 1
ATOM 2448 C CA . SER A 1 314 ? 21.766 26.281 -0.632 1 96.81 314 SER A CA 1
ATOM 2449 C C . SER A 1 314 ? 21.047 25.234 0.204 1 96.81 314 SER A C 1
ATOM 2451 O O . SER A 1 314 ? 20.016 25.5 0.827 1 96.81 314 SER A O 1
ATOM 2453 N N . HIS A 1 315 ? 21.516 24.016 0.171 1 93.44 315 HIS A N 1
ATOM 2454 C CA . HIS A 1 315 ? 20.938 22.906 0.919 1 93.44 315 HIS A CA 1
ATOM 2455 C C . HIS A 1 315 ? 21 23.172 2.422 1 93.44 315 HIS A C 1
ATOM 2457 O O . HIS A 1 315 ? 20.234 22.578 3.189 1 93.44 315 HIS A O 1
ATOM 2463 N N . ASP A 1 316 ? 21.891 24.109 2.812 1 95.31 316 ASP A N 1
ATOM 2464 C CA . ASP A 1 316 ? 22.078 24.422 4.23 1 95.31 316 ASP A CA 1
ATOM 2465 C C . ASP A 1 316 ? 21.125 25.516 4.68 1 95.31 316 ASP A C 1
ATOM 2467 O O . ASP A 1 316 ? 21.172 25.953 5.828 1 95.31 316 ASP A O 1
ATOM 2471 N N . HIS A 1 317 ? 20.281 25.938 3.742 1 97.44 317 HIS A N 1
ATOM 2472 C CA . HIS A 1 317 ? 19.359 27.016 4.055 1 97.44 317 HIS A CA 1
ATOM 2473 C C . HIS A 1 317 ? 18.375 26.609 5.137 1 97.44 317 HIS A C 1
ATOM 2475 O O . HIS A 1 317 ? 17.875 27.453 5.891 1 97.44 317 HIS A O 1
ATOM 2481 N N . ILE A 1 318 ? 18.016 25.312 5.195 1 98.25 318 ILE A N 1
ATOM 2482 C CA . ILE A 1 318 ? 17.125 24.781 6.223 1 98.25 318 ILE A CA 1
ATOM 2483 C C . ILE A 1 318 ? 17.844 24.781 7.574 1 98.25 318 ILE A C 1
ATOM 2485 O O . ILE A 1 318 ? 18.906 24.172 7.73 1 98.25 318 ILE A O 1
ATOM 2489 N N . GLN A 1 319 ? 17.234 25.469 8.539 1 98 319 GLN A N 1
ATOM 2490 C CA . GLN A 1 319 ? 17.875 25.688 9.828 1 98 319 GLN A CA 1
ATOM 2491 C C . GLN A 1 319 ? 17.828 24.422 10.68 1 98 319 GLN A C 1
ATOM 2493 O O . GLN A 1 319 ? 18.75 24.141 11.453 1 98 319 GLN A O 1
ATOM 2498 N N . CYS A 1 320 ? 16.734 23.734 10.648 1 97.81 320 CYS A N 1
ATOM 2499 C CA . CYS A 1 320 ? 16.562 22.5 11.406 1 97.81 320 CYS A CA 1
ATOM 2500 C C . CYS A 1 320 ? 15.281 21.781 10.984 1 97.81 320 CYS A C 1
ATOM 2502 O O . CYS A 1 320 ? 14.484 22.328 10.211 1 97.81 320 CYS A O 1
ATOM 2504 N N . GLU A 1 321 ? 15.164 20.547 11.406 1 97.88 321 GLU A N 1
ATOM 2505 C CA . GLU A 1 321 ? 13.93 19.781 11.25 1 97.88 321 GLU A CA 1
ATOM 2506 C C . GLU A 1 321 ? 13.031 19.938 12.469 1 97.88 321 GLU A C 1
ATOM 2508 O O . GLU A 1 321 ? 13.492 20.328 13.547 1 97.88 321 GLU A O 1
ATOM 2513 N N . 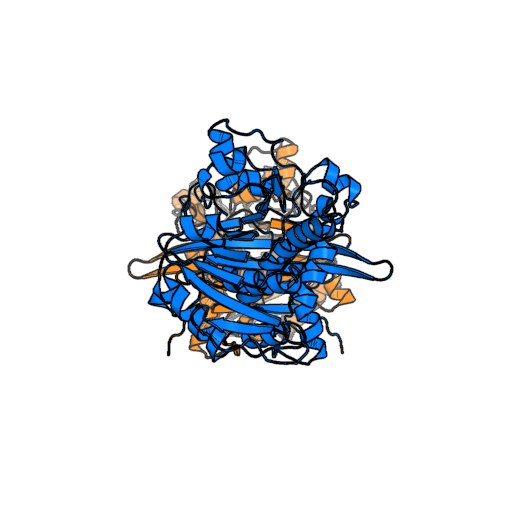LEU A 1 322 ? 11.766 19.656 12.258 1 98.12 322 LEU A N 1
ATOM 2514 C CA . LEU A 1 322 ? 10.797 19.781 13.344 1 98.12 322 LEU A CA 1
ATOM 2515 C C . LEU A 1 322 ? 11.211 18.922 14.531 1 98.12 322 LEU A C 1
ATOM 2517 O O . LEU A 1 322 ? 11.039 19.312 15.688 1 98.12 322 LEU A O 1
ATOM 2521 N N . SER A 1 323 ? 11.758 17.703 14.281 1 97.31 323 SER A N 1
ATOM 2522 C CA . SER A 1 323 ? 12.203 16.812 15.344 1 97.31 323 SER A CA 1
ATOM 2523 C C . SER A 1 323 ? 13.281 17.453 16.203 1 97.31 323 SER A C 1
ATOM 2525 O O . SER A 1 323 ? 13.336 17.234 17.406 1 97.31 323 SER A O 1
ATOM 2527 N N . GLN A 1 324 ? 14.125 18.266 15.609 1 97.44 324 GLN A N 1
ATOM 2528 C CA . GLN A 1 324 ? 15.156 19 16.344 1 97.44 324 GLN A CA 1
ATOM 2529 C C . GLN A 1 324 ? 14.555 20.188 17.094 1 97.44 324 GLN A C 1
ATOM 2531 O O . GLN A 1 324 ? 14.812 20.375 18.281 1 97.44 324 GLN A O 1
ATOM 2536 N N . LEU A 1 325 ? 13.742 20.938 16.422 1 98.12 325 LEU A N 1
ATOM 2537 C CA . LEU A 1 325 ? 13.172 22.156 16.984 1 98.12 325 LEU A CA 1
ATOM 2538 C C . LEU A 1 325 ? 12.438 21.859 18.281 1 98.12 325 LEU A C 1
ATOM 2540 O O . LEU A 1 325 ? 12.594 22.594 19.266 1 98.12 325 LEU A O 1
ATOM 2544 N N . ILE A 1 326 ? 11.641 20.828 18.234 1 96.69 326 ILE A N 1
ATOM 2545 C CA . ILE A 1 326 ? 10.773 20.547 19.375 1 96.69 326 ILE A CA 1
ATOM 2546 C C . ILE A 1 326 ? 11.625 20.156 20.594 1 96.69 326 ILE A C 1
ATOM 2548 O O . ILE A 1 326 ? 11.164 20.234 21.734 1 96.69 326 ILE A O 1
ATOM 2552 N N . GLN A 1 327 ? 12.812 19.812 20.391 1 96.31 327 GLN A N 1
ATOM 2553 C CA . GLN A 1 327 ? 13.688 19.391 21.469 1 96.31 327 GLN A CA 1
ATOM 2554 C C . GLN A 1 327 ? 14.625 20.516 21.906 1 96.31 327 GLN A C 1
ATOM 2556 O O . GLN A 1 327 ? 15.32 20.391 22.906 1 96.31 327 GLN A O 1
ATOM 2561 N N . PHE A 1 328 ? 14.68 21.562 21.188 1 97.12 328 PHE A N 1
ATOM 2562 C CA . PHE A 1 328 ? 15.516 22.688 21.531 1 97.12 328 PHE A CA 1
ATOM 2563 C C . PHE A 1 328 ? 15.039 23.344 22.828 1 97.12 328 PHE A C 1
ATOM 2565 O O . PHE A 1 328 ? 13.836 23.422 23.078 1 97.12 328 PHE A O 1
ATOM 2572 N N . THR A 1 329 ? 16.016 23.828 23.625 1 95.94 329 THR A N 1
ATOM 2573 C CA . THR A 1 329 ? 15.68 24.766 24.703 1 95.94 329 THR A CA 1
ATOM 2574 C C . THR A 1 329 ? 15.297 26.125 24.125 1 95.94 329 THR A C 1
ATOM 2576 O O . THR A 1 329 ? 15.555 26.406 22.953 1 95.94 329 THR A O 1
ATOM 2579 N N . SER A 1 330 ? 14.664 26.969 24.938 1 94.44 330 SER A N 1
ATOM 2580 C CA . SER A 1 330 ? 14.32 28.312 24.484 1 94.44 330 SER A CA 1
ATOM 2581 C C . SER A 1 330 ? 15.555 29.078 24.047 1 94.44 330 SER A C 1
ATOM 2583 O O . SER A 1 330 ? 15.508 29.844 23.078 1 94.44 330 SER A O 1
ATOM 2585 N N . GLU A 1 331 ? 16.672 28.828 24.703 1 93.94 331 GLU A N 1
ATOM 2586 C CA . GLU A 1 331 ? 17.938 29.484 24.359 1 93.94 331 GLU A CA 1
ATOM 2587 C C . GLU A 1 331 ? 18.422 29.047 22.984 1 93.94 331 GLU A C 1
ATOM 2589 O O . GLU A 1 331 ? 18.859 29.875 22.188 1 93.94 331 GLU A O 1
ATOM 2594 N N . GLN A 1 332 ? 18.297 27.781 22.688 1 95.88 332 GLN A N 1
ATOM 2595 C CA . GLN A 1 332 ? 18.734 27.234 21.406 1 95.88 332 GLN A CA 1
ATOM 2596 C C . GLN A 1 332 ? 17.859 27.766 20.266 1 95.88 332 GLN A C 1
ATOM 2598 O O . GLN A 1 332 ? 18.344 28.031 19.172 1 95.88 332 GLN A O 1
ATOM 2603 N N . VAL A 1 333 ? 16.562 27.891 20.531 1 96.94 333 VAL A N 1
ATOM 2604 C CA . VAL A 1 333 ? 15.648 28.438 19.547 1 96.94 333 VAL A CA 1
ATOM 2605 C C . VAL A 1 333 ? 16.016 29.875 19.234 1 96.94 333 VAL A C 1
ATOM 2607 O O . VAL A 1 333 ? 16.109 30.281 18.062 1 96.94 333 VAL A O 1
ATOM 2610 N N . ASN A 1 334 ? 16.312 30.625 20.281 1 93 334 ASN A N 1
ATOM 2611 C CA . ASN A 1 334 ? 16.594 32.062 20.125 1 93 334 ASN A CA 1
ATOM 2612 C C . ASN A 1 334 ? 17.953 32.281 19.484 1 93 334 ASN A C 1
ATOM 2614 O O . ASN A 1 334 ? 18.234 33.375 18.969 1 93 334 ASN A O 1
ATOM 2618 N N . GLU A 1 335 ? 18.812 31.297 19.562 1 94.06 335 GLU A N 1
ATOM 2619 C CA . GLU A 1 335 ? 20.094 31.375 18.859 1 94.06 335 GLU A CA 1
ATOM 2620 C C . GLU A 1 335 ? 19.922 31.234 17.359 1 94.06 335 GLU A C 1
ATOM 2622 O O . GLU A 1 335 ? 20.656 31.828 16.578 1 94.06 335 GLU A O 1
ATOM 2627 N N . LYS A 1 336 ? 18.906 30.516 16.984 1 95.69 336 LYS A N 1
ATOM 2628 C CA . LYS A 1 336 ? 18.703 30.219 15.57 1 95.69 336 LYS A CA 1
ATOM 2629 C C . LYS A 1 336 ? 17.688 31.156 14.945 1 95.69 336 LYS A C 1
ATOM 2631 O O . LYS A 1 336 ? 17.75 31.422 13.742 1 95.69 336 LYS A O 1
ATOM 2636 N N . PHE A 1 337 ? 16.781 31.578 15.781 1 96.44 337 PHE A N 1
ATOM 2637 C CA . PHE A 1 337 ? 15.664 32.375 15.289 1 96.44 337 PHE A CA 1
ATOM 2638 C C . PHE A 1 337 ? 15.484 33.625 16.141 1 96.44 337 PHE A C 1
ATOM 2640 O O . PHE A 1 337 ? 15.281 33.531 17.344 1 96.44 337 PHE A O 1
ATOM 2647 N N . GLN A 1 338 ? 15.492 34.781 15.477 1 94.19 338 GLN A N 1
ATOM 2648 C CA . GLN A 1 338 ? 15.07 36 16.125 1 94.19 338 GLN A CA 1
ATOM 2649 C C . GLN A 1 338 ? 13.562 36.219 15.992 1 94.19 338 GLN A C 1
ATOM 2651 O O . GLN A 1 338 ? 13.117 37 15.148 1 94.19 338 GLN A O 1
ATOM 2656 N N . ILE A 1 339 ? 12.914 35.594 16.906 1 94.81 339 ILE A N 1
ATOM 2657 C CA . ILE A 1 339 ? 11.461 35.625 16.844 1 94.81 339 ILE A CA 1
ATOM 2658 C C . ILE A 1 339 ? 10.961 37.062 17 1 94.81 339 ILE A C 1
ATOM 2660 O O . ILE A 1 339 ? 11.43 37.812 17.875 1 94.81 339 ILE A O 1
ATOM 2664 N N . GLY A 1 340 ? 10.031 37.438 16.172 1 93.25 340 GLY A N 1
ATOM 2665 C CA . GLY A 1 340 ? 9.531 38.812 16.141 1 93.25 340 GLY A CA 1
ATOM 2666 C C . GLY A 1 340 ? 10.234 39.656 15.109 1 93.25 340 GLY A C 1
ATOM 2667 O O . GLY A 1 340 ? 9.75 40.75 14.766 1 93.25 340 GLY A O 1
ATOM 2668 N N . LYS A 1 341 ? 11.305 39.156 14.531 1 94.19 341 LYS A N 1
ATOM 2669 C CA . LYS A 1 341 ? 12.062 39.875 13.508 1 94.19 341 LYS A CA 1
ATOM 2670 C C . LYS A 1 341 ? 12.234 39.031 12.25 1 94.19 341 LYS A C 1
ATOM 2672 O O . LYS A 1 341 ? 11.93 39.5 11.148 1 94.19 341 LYS A O 1
ATOM 2677 N N . ASP A 1 342 ? 12.727 37.812 12.43 1 96.38 342 ASP A N 1
ATOM 2678 C CA . ASP A 1 342 ? 12.906 36.938 11.297 1 96.38 342 ASP A CA 1
ATOM 2679 C C . ASP A 1 342 ? 11.562 36.531 10.695 1 96.38 342 ASP A C 1
ATOM 2681 O O . ASP A 1 342 ? 10.586 36.312 11.422 1 96.38 342 ASP A O 1
ATOM 2685 N N . ILE A 1 343 ? 11.492 36.5 9.406 1 98.31 343 ILE A N 1
ATOM 2686 C CA . ILE A 1 343 ? 10.438 35.688 8.797 1 98.31 343 ILE A CA 1
ATOM 2687 C C . ILE A 1 343 ? 10.805 34.188 8.891 1 98.31 343 ILE A C 1
A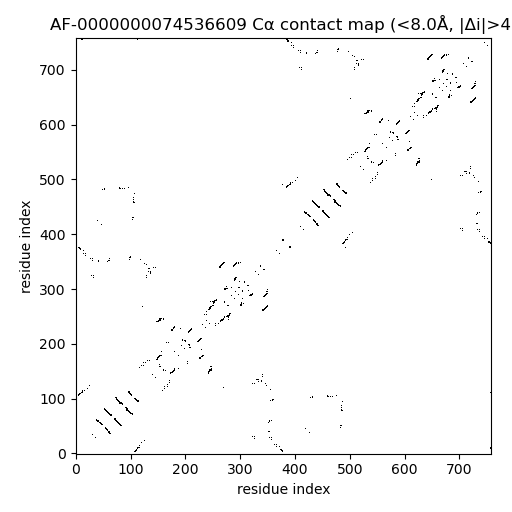TOM 2689 O O . ILE A 1 343 ? 11.891 33.812 8.469 1 98.31 343 ILE A O 1
ATOM 2693 N N . ILE A 1 344 ? 9.977 33.438 9.539 1 98.69 344 ILE A N 1
ATOM 2694 C CA . ILE A 1 344 ? 10.242 32 9.734 1 98.69 344 ILE A CA 1
ATOM 2695 C C . ILE A 1 344 ? 9.227 31.172 8.953 1 98.69 344 ILE A C 1
ATOM 2697 O O . ILE A 1 344 ? 8.016 31.406 9.055 1 98.69 344 ILE A O 1
ATOM 2701 N N . ILE A 1 345 ? 9.719 30.188 8.133 1 98.88 345 ILE A N 1
ATOM 2702 C CA . ILE A 1 345 ? 8.859 29.297 7.359 1 98.88 345 ILE A CA 1
ATOM 2703 C C . ILE A 1 345 ? 9 27.875 7.871 1 98.88 345 ILE A C 1
ATOM 2705 O O . ILE A 1 345 ? 10.109 27.344 7.941 1 98.88 345 ILE A O 1
ATOM 2709 N N . TYR A 1 346 ? 7.926 27.297 8.289 1 98.81 346 TYR A N 1
ATOM 2710 C CA . TYR A 1 346 ? 7.852 25.844 8.438 1 98.81 346 TYR A CA 1
ATOM 2711 C C . TYR A 1 346 ? 7.316 25.188 7.172 1 98.81 346 TYR A C 1
ATOM 2713 O O . TYR A 1 346 ? 6.176 25.438 6.773 1 98.81 346 TYR A O 1
ATOM 2721 N N . LYS A 1 347 ? 8.109 24.406 6.555 1 98.62 347 LYS A N 1
ATOM 2722 C CA . LYS A 1 347 ? 7.734 23.703 5.332 1 98.62 347 LYS A CA 1
ATOM 2723 C C . LYS A 1 347 ? 7.52 22.203 5.598 1 98.62 347 LYS A C 1
ATOM 2725 O O . LYS A 1 347 ? 8.406 21.531 6.117 1 98.62 347 LYS A O 1
ATOM 2730 N N . SER A 1 348 ? 6.32 21.797 5.223 1 97.19 348 SER A N 1
ATOM 2731 C CA . SER A 1 348 ? 6 20.391 5.43 1 97.19 348 SER A CA 1
ATOM 2732 C C . SER A 1 348 ? 5.461 19.75 4.156 1 97.19 348 SER A C 1
ATOM 2734 O O . SER A 1 348 ? 4.668 20.359 3.436 1 97.19 348 SER A O 1
ATOM 2736 N N . VAL A 1 349 ? 5.941 18.578 3.846 1 92.56 349 VAL A N 1
ATOM 2737 C CA . VAL A 1 349 ? 5.344 17.766 2.787 1 92.56 349 VAL A CA 1
ATOM 2738 C C . VAL A 1 349 ? 4.598 16.594 3.398 1 92.56 349 VAL A C 1
ATOM 2740 O O . VAL A 1 349 ? 3.812 15.922 2.719 1 92.56 349 VAL A O 1
ATOM 2743 N N . GLY A 1 350 ? 4.711 16.453 4.629 1 91.25 350 GLY A N 1
ATOM 2744 C CA . GLY A 1 350 ? 4.07 15.328 5.301 1 91.25 350 GLY A CA 1
ATOM 2745 C C . GLY A 1 350 ? 4.68 13.992 4.934 1 91.25 350 GLY A C 1
ATOM 2746 O O . GLY A 1 350 ? 5.309 13.852 3.885 1 91.25 350 GLY A O 1
ATOM 2747 N N . PHE A 1 351 ? 4.551 13.008 5.793 1 90.75 351 PHE A N 1
ATOM 2748 C CA . PHE A 1 351 ? 5.012 11.656 5.52 1 90.75 351 PHE A CA 1
ATOM 2749 C C . PHE A 1 351 ? 4.184 10.633 6.285 1 90.75 351 PHE A C 1
ATOM 2751 O O . PHE A 1 351 ? 3.467 10.984 7.223 1 90.75 351 PHE A O 1
ATOM 2758 N N . ALA A 1 352 ? 4.219 9.461 5.898 1 92.38 352 ALA A N 1
ATOM 2759 C CA . ALA A 1 352 ? 3.295 8.406 6.293 1 92.38 352 ALA A CA 1
ATOM 2760 C C . ALA A 1 352 ? 3.316 8.188 7.801 1 92.38 352 ALA A C 1
ATOM 2762 O O . ALA A 1 352 ? 2.299 7.832 8.398 1 92.38 352 ALA A O 1
ATOM 2763 N N . ALA A 1 353 ? 4.402 8.422 8.445 1 95.31 353 ALA A N 1
ATOM 2764 C CA . ALA A 1 353 ? 4.543 8.164 9.875 1 95.31 353 ALA A CA 1
ATOM 2765 C C . ALA A 1 353 ? 3.564 9.016 10.68 1 95.31 353 ALA A C 1
ATOM 2767 O O . ALA A 1 353 ? 3.045 8.562 11.703 1 95.31 353 ALA A O 1
ATOM 2768 N N . GLN A 1 354 ? 3.338 10.258 10.25 1 96.31 354 GLN A N 1
ATOM 2769 C CA . GLN A 1 354 ? 2.383 11.109 10.945 1 96.31 354 GLN A CA 1
ATOM 2770 C C . GLN A 1 354 ? 0.977 10.516 10.898 1 96.31 354 GLN A C 1
ATOM 2772 O O . GLN A 1 354 ? 0.262 10.516 11.906 1 96.31 354 GLN A O 1
ATOM 2777 N N . ASP A 1 355 ? 0.56 9.977 9.758 1 97.44 355 ASP A N 1
ATOM 2778 C CA . ASP A 1 355 ? -0.753 9.367 9.586 1 97.44 355 ASP A CA 1
ATOM 2779 C C . ASP A 1 355 ? -0.889 8.109 10.445 1 97.44 355 ASP A C 1
ATOM 2781 O O . ASP A 1 355 ? -1.901 7.926 11.125 1 97.44 355 ASP A O 1
ATOM 2785 N N . LEU A 1 356 ? 0.151 7.297 10.422 1 97.31 356 LEU A N 1
ATOM 2786 C CA . LEU A 1 356 ? 0.084 6.031 11.141 1 97.31 356 LEU A CA 1
ATOM 2787 C C . LEU A 1 356 ? 0.034 6.266 12.648 1 97.31 356 LEU A C 1
ATOM 2789 O O . LEU A 1 356 ? -0.644 5.535 13.367 1 97.31 356 LEU A O 1
ATOM 2793 N N . ALA A 1 357 ? 0.818 7.254 13.109 1 95.88 357 ALA A N 1
ATOM 2794 C CA . ALA A 1 357 ? 0.814 7.57 14.539 1 95.88 357 ALA A CA 1
ATOM 2795 C C . ALA A 1 357 ? -0.584 7.961 15.008 1 95.88 357 ALA A C 1
ATOM 2797 O O . ALA A 1 357 ? -1.061 7.469 16.031 1 95.88 357 ALA A O 1
ATOM 2798 N N . VAL A 1 358 ? -1.249 8.773 14.266 1 97.44 358 VAL A N 1
ATOM 2799 C CA . VAL A 1 358 ? -2.586 9.227 14.633 1 97.44 358 VAL A CA 1
ATOM 2800 C C . VAL A 1 358 ? -3.594 8.102 14.414 1 97.44 358 VAL A C 1
ATOM 2802 O O . VAL A 1 358 ? -4.508 7.918 15.219 1 97.44 358 VAL A O 1
ATOM 2805 N N . ALA A 1 359 ? -3.449 7.328 13.352 1 98.19 359 ALA A N 1
ATOM 2806 C CA . ALA A 1 359 ? -4.359 6.234 13.031 1 98.19 359 ALA A CA 1
ATOM 2807 C C . ALA A 1 359 ? -4.383 5.191 14.148 1 98.19 359 ALA A C 1
ATOM 2809 O O . ALA A 1 359 ? -5.438 4.645 14.469 1 98.19 359 ALA A O 1
ATOM 2810 N N . HIS A 1 360 ? -3.236 4.902 14.719 1 95.69 360 HIS A N 1
ATOM 2811 C CA . HIS A 1 360 ? -3.182 3.926 15.805 1 95.69 360 HIS A CA 1
ATOM 2812 C C . HIS A 1 360 ? -3.965 4.406 17.016 1 95.69 360 HIS A C 1
ATOM 2814 O O . HIS A 1 360 ? -4.625 3.609 17.688 1 95.69 360 HIS A O 1
ATOM 2820 N N . GLN A 1 361 ? -3.852 5.684 17.328 1 95.19 361 GLN A N 1
ATOM 2821 C CA . GLN A 1 361 ? -4.625 6.242 18.438 1 95.19 361 GLN A CA 1
ATOM 2822 C C . GLN A 1 361 ? -6.125 6.137 18.172 1 95.19 361 GLN A C 1
ATOM 2824 O O . GLN A 1 361 ? -6.898 5.805 19.062 1 95.19 361 GLN A O 1
ATOM 2829 N N . ILE A 1 362 ? -6.5 6.422 16.984 1 97.62 362 ILE A N 1
ATOM 2830 C CA . ILE A 1 362 ? -7.902 6.336 16.578 1 97.62 362 ILE A CA 1
ATOM 2831 C C . ILE A 1 362 ? -8.391 4.898 16.734 1 97.62 362 ILE A C 1
ATOM 2833 O O . ILE A 1 362 ? -9.484 4.66 17.266 1 97.62 362 ILE A O 1
ATOM 2837 N N . TYR A 1 363 ? -7.57 3.938 16.297 1 97.19 363 TYR A N 1
ATOM 2838 C CA . TYR A 1 363 ? -7.914 2.523 16.391 1 97.19 363 TYR A CA 1
ATOM 2839 C C . TYR A 1 363 ? -8.141 2.115 17.844 1 97.19 363 TYR A C 1
ATOM 2841 O O . TYR A 1 363 ? -9.156 1.489 18.172 1 97.19 363 TYR A O 1
ATOM 2849 N N . GLN A 1 364 ? -7.234 2.533 18.703 1 95.44 364 GLN A N 1
ATOM 2850 C CA . GLN A 1 364 ? -7.359 2.207 20.125 1 95.44 364 GLN A CA 1
ATOM 2851 C C . GLN A 1 364 ? -8.625 2.82 20.719 1 95.44 364 GLN A C 1
ATOM 2853 O O . GLN A 1 364 ? -9.336 2.164 21.484 1 95.44 364 GLN A O 1
ATOM 2858 N N . ARG A 1 365 ? -8.914 4.059 20.375 1 96.06 365 ARG A N 1
ATOM 2859 C CA . ARG A 1 365 ? -10.117 4.727 20.859 1 96.06 365 ARG A CA 1
ATOM 2860 C C . ARG A 1 365 ? -11.375 4.051 20.328 1 96.06 365 ARG A C 1
ATOM 2862 O O . ARG A 1 365 ? -12.359 3.898 21.062 1 96.06 365 ARG A O 1
ATOM 2869 N N . ALA A 1 366 ? -11.328 3.678 19.078 1 97.44 366 ALA A N 1
ATOM 2870 C CA . ALA A 1 366 ? -12.469 2.99 18.484 1 97.44 366 ALA A CA 1
ATOM 2871 C C . ALA A 1 366 ? -12.773 1.69 19.219 1 97.44 366 ALA A C 1
ATOM 2873 O O . ALA A 1 366 ? -13.945 1.367 19.453 1 97.44 366 ALA A O 1
ATOM 2874 N N . LEU A 1 367 ? -11.766 0.93 19.578 1 95.94 367 LEU A N 1
ATOM 2875 C CA . LEU A 1 367 ? -11.953 -0.304 20.328 1 95.94 367 LEU A CA 1
ATOM 2876 C C . LEU A 1 367 ? -12.578 -0.019 21.688 1 95.94 367 LEU A C 1
ATOM 2878 O O . LEU A 1 367 ? -13.516 -0.706 22.094 1 95.94 367 LEU A O 1
ATOM 2882 N N . SER A 1 368 ? -12.023 1.023 22.312 1 96.12 368 SER A N 1
ATOM 2883 C CA . SER A 1 368 ? -12.508 1.389 23.641 1 96.12 368 SER A CA 1
ATOM 2884 C C . SER A 1 368 ? -13.969 1.827 23.594 1 96.12 368 SER A C 1
ATOM 2886 O O . SER A 1 368 ? -14.742 1.512 24.5 1 96.12 368 SER A O 1
ATOM 2888 N N . LEU A 1 369 ? -14.359 2.529 22.547 1 96.06 369 LEU A N 1
ATOM 2889 C CA . LEU A 1 369 ? -15.703 3.072 22.422 1 96.06 369 LEU A CA 1
ATOM 2890 C C . LEU A 1 369 ? -16.625 2.088 21.703 1 96.06 369 LEU A C 1
ATOM 2892 O O . LEU A 1 369 ? -17.828 2.34 21.562 1 96.06 369 LEU A O 1
ATOM 2896 N N . LYS A 1 370 ? -16.062 0.965 21.203 1 96.12 370 LYS A N 1
ATOM 2897 C CA . LYS A 1 370 ? -16.797 -0.045 20.453 1 96.12 370 LYS A CA 1
ATOM 2898 C C . LYS A 1 370 ? -17.438 0.561 19.203 1 96.12 370 LYS A C 1
ATOM 2900 O O . LYS A 1 370 ? -18.641 0.367 18.969 1 96.12 370 LYS A O 1
ATOM 2905 N N . VAL A 1 371 ? -16.672 1.36 18.547 1 96.69 371 VAL A N 1
ATOM 2906 C CA . VAL A 1 371 ? -17.062 1.993 17.297 1 96.69 371 VAL A CA 1
ATOM 2907 C C . VAL A 1 371 ? -16.469 1.236 16.109 1 96.69 371 VAL A C 1
ATOM 2909 O O . VAL A 1 371 ? -15.32 0.777 16.188 1 96.69 371 VAL A O 1
ATOM 2912 N N . GLY A 1 372 ? -17.219 1.091 15.023 1 96.81 372 GLY A N 1
ATOM 2913 C CA . GLY A 1 372 ? -16.719 0.464 13.812 1 96.81 372 GLY A CA 1
ATOM 2914 C C . GLY A 1 372 ? -17.297 -0.919 13.57 1 96.81 372 GLY A C 1
ATOM 2915 O O . GLY A 1 372 ? -17.984 -1.469 14.43 1 96.81 372 GLY A O 1
ATOM 2916 N N . LEU A 1 373 ? -17.125 -1.422 12.43 1 96.94 373 LEU A N 1
ATOM 2917 C CA . LEU A 1 373 ? -17.547 -2.764 12.055 1 96.94 373 LEU A CA 1
ATOM 2918 C C . LEU A 1 373 ? -16.406 -3.766 12.219 1 96.94 373 LEU A C 1
ATOM 2920 O O . LEU A 1 373 ? -15.297 -3.523 11.75 1 96.94 373 LEU A O 1
ATOM 2924 N N . SER A 1 374 ? -16.672 -4.84 12.945 1 96.25 374 SER A N 1
ATOM 2925 C CA . SER A 1 374 ? -15.68 -5.898 13.141 1 96.25 374 SER A CA 1
ATOM 2926 C C . SER A 1 374 ? -15.906 -7.047 12.164 1 96.25 374 SER A C 1
ATOM 2928 O O . SER A 1 374 ? -16.984 -7.629 12.125 1 96.25 374 SER A O 1
ATOM 2930 N N . ILE A 1 375 ? -14.883 -7.387 11.391 1 96.75 375 ILE A N 1
ATOM 2931 C CA . ILE A 1 375 ? -14.992 -8.43 10.375 1 96.75 375 ILE A CA 1
ATOM 2932 C C . ILE A 1 375 ? -13.875 -9.453 10.57 1 96.75 375 ILE A C 1
ATOM 2934 O O . ILE A 1 375 ? -12.711 -9.086 10.75 1 96.75 375 ILE A O 1
ATOM 2938 N N . ASN A 1 376 ? -14.219 -10.688 10.562 1 95.94 376 ASN A N 1
ATOM 2939 C CA . ASN A 1 376 ? -13.203 -11.734 10.469 1 95.94 376 ASN A CA 1
ATOM 2940 C C . ASN A 1 376 ? -12.844 -12.039 9.016 1 95.94 376 ASN A C 1
ATOM 2942 O O . ASN A 1 376 ? -13.516 -12.844 8.359 1 95.94 376 ASN A O 1
ATOM 2946 N N . LEU A 1 377 ? -11.797 -11.453 8.523 1 95.25 377 LEU A N 1
ATOM 2947 C CA . LEU A 1 377 ? -11.43 -11.578 7.117 1 95.25 377 LEU A CA 1
ATOM 2948 C C . LEU A 1 377 ? -10.984 -13 6.793 1 95.25 377 LEU A C 1
ATOM 2950 O O . LEU A 1 377 ? -10.977 -13.406 5.629 1 95.25 377 LEU A O 1
ATOM 2954 N N . ASN A 1 378 ? -10.602 -13.734 7.836 1 91.75 378 ASN A N 1
ATOM 2955 C CA . ASN A 1 378 ? -10.086 -15.086 7.637 1 91.75 378 ASN A CA 1
ATOM 2956 C C . ASN A 1 378 ? -11.203 -16.125 7.637 1 91.75 378 ASN A C 1
ATOM 2958 O O . ASN A 1 378 ? -10.953 -17.312 7.449 1 91.75 378 ASN A O 1
ATOM 2962 N N . GLU A 1 379 ? -12.406 -15.633 7.918 1 89 379 GLU A N 1
ATOM 2963 C CA . GLU A 1 379 ? -13.531 -16.562 7.902 1 89 379 GLU A CA 1
ATOM 2964 C C . GLU A 1 379 ? -13.711 -17.188 6.523 1 89 379 GLU A C 1
ATOM 2966 O O . GLU A 1 379 ? -13.516 -16.531 5.504 1 89 379 GLU A O 1
ATOM 2971 N N . MET B 1 1 ? -28.062 3.641 -8.617 1 30.36 1 MET B N 1
ATOM 2972 C CA . MET B 1 1 ? -27.453 3.896 -7.316 1 30.36 1 MET B CA 1
ATOM 2973 C C . MET B 1 1 ? -25.938 4.008 -7.434 1 30.36 1 MET B C 1
ATOM 2975 O O . MET B 1 1 ? -25.297 3.166 -8.062 1 30.36 1 MET B O 1
ATOM 2979 N N . GLN B 1 2 ? -25.156 5.078 -7.344 1 42.19 2 GLN B N 1
ATOM 2980 C CA . GLN B 1 2 ? -23.828 5.469 -7.801 1 42.19 2 GLN B CA 1
ATOM 2981 C C . GLN B 1 2 ? -22.75 4.543 -7.234 1 42.19 2 GLN B C 1
ATOM 2983 O O . GLN B 1 2 ? -22.453 4.59 -6.039 1 42.19 2 GLN B O 1
ATOM 2988 N N . THR B 1 3 ? -22.609 3.387 -7.664 1 48.78 3 THR B N 1
ATOM 2989 C CA . THR B 1 3 ? -21.844 2.164 -7.449 1 48.78 3 THR B CA 1
ATOM 2990 C C . THR B 1 3 ? -20.453 2.486 -6.926 1 48.78 3 THR B C 1
ATOM 2992 O O . THR B 1 3 ? -19.859 1.69 -6.195 1 48.78 3 THR B O 1
ATOM 2995 N N . HIS B 1 4 ? -20.016 3.783 -7.133 1 60.44 4 HIS B N 1
ATOM 2996 C CA . HIS B 1 4 ? -18.641 4.195 -6.844 1 60.44 4 HIS B CA 1
ATOM 2997 C C . HIS B 1 4 ? -18.484 4.637 -5.395 1 60.44 4 HIS B C 1
ATOM 2999 O O . HIS B 1 4 ? -17.375 4.922 -4.938 1 60.44 4 HIS B O 1
ATOM 3005 N N . GLN B 1 5 ? -19.609 4.305 -4.641 1 76.25 5 GLN B N 1
ATOM 3006 C CA . GLN B 1 5 ? -19.547 4.887 -3.305 1 76.25 5 GLN B CA 1
ATOM 3007 C C . GLN B 1 5 ? -19.359 3.803 -2.244 1 76.25 5 GLN B C 1
ATOM 3009 O O . GLN B 1 5 ? -19.047 4.105 -1.09 1 76.25 5 GLN B O 1
ATOM 3014 N N . PHE B 1 6 ? -19.453 2.598 -2.686 1 92.81 6 PHE B N 1
ATOM 3015 C CA . PHE B 1 6 ? -19.391 1.567 -1.656 1 92.81 6 PHE B CA 1
ATOM 3016 C C . PHE B 1 6 ? -18.141 0.704 -1.827 1 92.81 6 PHE B C 1
ATOM 3018 O O . PHE B 1 6 ? -17.672 0.489 -2.949 1 92.81 6 PHE B O 1
ATOM 3025 N N . THR B 1 7 ? -17.656 0.259 -0.728 1 96.88 7 THR B N 1
ATOM 3026 C CA . THR B 1 7 ? -16.562 -0.703 -0.67 1 96.88 7 THR B CA 1
ATOM 3027 C C . THR B 1 7 ? -17.094 -2.102 -0.355 1 96.88 7 THR B C 1
ATOM 3029 O O . THR B 1 7 ? -17.781 -2.299 0.646 1 96.88 7 THR B O 1
ATOM 3032 N N . THR B 1 8 ? -16.844 -3.039 -1.201 1 97.88 8 THR B N 1
ATOM 3033 C CA . THR B 1 8 ? -17.172 -4.438 -0.942 1 97.88 8 THR B CA 1
ATOM 3034 C C . THR B 1 8 ? -16.031 -5.133 -0.2 1 97.88 8 THR B C 1
ATOM 3036 O O . THR B 1 8 ? -14.875 -5.082 -0.632 1 97.88 8 THR B O 1
ATOM 3039 N N . VAL B 1 9 ? -16.328 -5.758 0.936 1 98.19 9 VAL B N 1
ATOM 3040 C CA . VAL B 1 9 ? -15.328 -6.52 1.692 1 98.19 9 VAL B CA 1
ATOM 3041 C C . VAL B 1 9 ? -15.602 -8.016 1.542 1 98.19 9 VAL B C 1
ATOM 3043 O O . VAL B 1 9 ? -16.719 -8.477 1.812 1 98.19 9 VAL B O 1
ATOM 3046 N N . LEU B 1 10 ? -14.602 -8.758 1.103 1 98.56 10 LEU B N 1
ATOM 3047 C CA . LEU B 1 10 ? -14.742 -10.195 0.894 1 98.56 10 LEU B CA 1
ATOM 3048 C C . LEU B 1 10 ? -13.836 -10.969 1.842 1 98.56 10 LEU B C 1
ATOM 3050 O O . LEU B 1 10 ? -12.609 -10.836 1.787 1 98.56 10 LEU B O 1
ATOM 3054 N N . THR B 1 11 ? -14.445 -11.805 2.652 1 97.56 11 THR B N 1
ATOM 3055 C CA . THR B 1 11 ? -13.695 -12.703 3.523 1 97.56 11 THR B CA 1
ATOM 3056 C C . THR B 1 11 ? -13.047 -13.828 2.719 1 97.56 11 THR B C 1
ATOM 3058 O O . THR B 1 11 ? -13.289 -13.953 1.516 1 97.56 11 THR B O 1
ATOM 3061 N N . ARG B 1 12 ? -12.25 -14.594 3.381 1 96.25 12 ARG B N 1
ATOM 3062 C CA . ARG B 1 12 ? -11.562 -15.688 2.697 1 96.25 12 ARG B CA 1
ATOM 3063 C C . ARG B 1 12 ? -12.57 -16.641 2.061 1 96.25 12 ARG B C 1
ATOM 3065 O O . ARG B 1 12 ? -12.43 -17 0.891 1 96.25 12 ARG B O 1
ATOM 3072 N N . SER B 1 13 ? -13.602 -17.031 2.789 1 96.88 13 SER B N 1
ATOM 3073 C CA . SER B 1 13 ? -14.594 -17.969 2.277 1 96.88 13 SER B CA 1
ATOM 3074 C C . SER B 1 13 ? -15.352 -17.375 1.088 1 96.88 13 SER B C 1
ATOM 3076 O O . SER B 1 13 ? -15.672 -18.094 0.135 1 96.88 13 SER B O 1
ATOM 3078 N N . GLN B 1 14 ? -15.633 -16.125 1.158 1 97.94 14 GLN B N 1
ATOM 3079 C CA . GLN B 1 14 ? -16.344 -15.469 0.072 1 97.94 14 GLN B CA 1
ATOM 3080 C C . GLN B 1 14 ? -15.461 -15.336 -1.167 1 97.94 14 GLN B C 1
ATOM 3082 O O . GLN B 1 14 ? -15.953 -15.438 -2.295 1 97.94 14 GLN B O 1
ATOM 3087 N N . VAL B 1 15 ? -14.109 -15.086 -0.983 1 98.06 15 VAL B N 1
ATOM 3088 C CA . VAL B 1 15 ? -13.164 -15.117 -2.096 1 98.06 15 VAL B CA 1
ATOM 3089 C C . VAL B 1 15 ? -13.172 -16.5 -2.74 1 98.06 15 VAL B C 1
ATOM 3091 O O . VAL B 1 15 ? -13.242 -16.625 -3.965 1 98.06 15 VAL B O 1
ATOM 3094 N N . GLN B 1 16 ? -13.195 -17.531 -1.909 1 95.62 16 GLN B N 1
ATOM 3095 C CA . GLN B 1 16 ? -13.195 -18.906 -2.406 1 95.62 16 GLN B CA 1
ATOM 3096 C C . GLN B 1 16 ? -14.445 -19.188 -3.236 1 95.62 16 GLN B C 1
ATOM 3098 O O . GLN B 1 16 ? -14.375 -19.906 -4.242 1 95.62 16 GLN B O 1
ATOM 3103 N N . GLN B 1 17 ? -15.523 -18.578 -2.859 1 95.88 17 GLN B N 1
ATOM 3104 C CA . GLN B 1 17 ? -16.781 -18.766 -3.572 1 95.88 17 GLN B CA 1
ATOM 3105 C C . GLN B 1 17 ? -16.719 -18.125 -4.961 1 95.88 17 GLN B C 1
ATOM 3107 O O . GLN B 1 17 ? -17.391 -18.594 -5.887 1 95.88 17 GLN B O 1
ATOM 3112 N N . CYS B 1 18 ? -15.906 -17.141 -5.078 1 97.38 18 CYS B N 1
ATOM 3113 C CA . CYS B 1 18 ? -15.898 -16.375 -6.312 1 97.38 18 CYS B CA 1
ATOM 3114 C C . CYS B 1 18 ? -14.68 -16.703 -7.164 1 97.38 18 CYS B C 1
ATOM 3116 O O . CYS B 1 18 ? -14.555 -16.234 -8.297 1 97.38 18 CYS B O 1
ATOM 3118 N N . LEU B 1 19 ? -13.766 -17.531 -6.668 1 96.75 19 LEU B N 1
ATOM 3119 C CA . LEU B 1 19 ? -12.492 -17.844 -7.316 1 96.75 19 LEU B CA 1
ATOM 3120 C C . LEU B 1 19 ? -12.57 -19.188 -8.023 1 96.75 19 LEU B C 1
ATOM 3122 O O . LEU B 1 19 ? -12.93 -20.203 -7.414 1 96.75 19 LEU B O 1
ATOM 3126 N N . THR B 1 20 ? -12.32 -19.219 -9.297 1 94.62 20 THR B N 1
ATOM 3127 C CA . THR B 1 20 ? -12.203 -20.469 -10.039 1 94.62 20 THR B CA 1
ATOM 3128 C C . THR B 1 20 ? -10.867 -20.531 -10.781 1 94.62 20 THR B C 1
ATOM 3130 O O . THR B 1 20 ? -10.312 -19.5 -11.164 1 94.62 20 THR B O 1
ATOM 3133 N N . TYR B 1 21 ? -10.375 -21.703 -10.984 1 95.44 21 TYR B N 1
ATOM 3134 C CA . TYR B 1 21 ? -9.141 -21.875 -11.734 1 95.44 21 TYR B CA 1
ATOM 3135 C C . TYR B 1 21 ? -9.32 -21.422 -13.18 1 95.44 21 TYR B C 1
ATOM 3137 O O . TYR B 1 21 ? -8.406 -20.859 -13.781 1 95.44 21 TYR B O 1
ATOM 3145 N N . GLU B 1 22 ? -10.477 -21.688 -13.727 1 94.38 22 GLU B N 1
ATOM 3146 C CA . GLU B 1 22 ? -10.766 -21.297 -15.102 1 94.38 22 GLU B CA 1
ATOM 3147 C C . GLU B 1 22 ? -10.648 -19.797 -15.289 1 94.38 22 GLU B C 1
ATOM 3149 O O . GLU B 1 22 ? -9.977 -19.328 -16.203 1 94.38 22 GLU B O 1
ATOM 3154 N N . ASP B 1 23 ? -11.273 -19.078 -14.398 1 94.94 23 ASP B N 1
ATOM 3155 C CA . ASP B 1 23 ? -11.234 -17.625 -14.477 1 94.94 23 ASP B CA 1
ATOM 3156 C C . ASP B 1 23 ? -9.828 -17.094 -14.211 1 94.94 23 ASP B C 1
ATOM 3158 O O . ASP B 1 23 ? -9.391 -16.141 -14.844 1 94.94 23 ASP B O 1
ATOM 3162 N N . ALA B 1 24 ? -9.164 -17.688 -13.258 1 96.81 24 ALA B N 1
ATOM 3163 C CA . ALA B 1 24 ? -7.805 -17.266 -12.922 1 96.81 24 ALA B CA 1
ATOM 3164 C C . ALA B 1 24 ? -6.848 -17.531 -14.086 1 96.81 24 ALA B C 1
ATOM 3166 O O . ALA B 1 24 ? -5.98 -16.703 -14.383 1 96.81 24 ALA B O 1
ATOM 3167 N N . MET B 1 25 ? -7.008 -18.703 -14.766 1 96.12 25 MET B N 1
ATOM 3168 C CA . MET B 1 25 ? -6.195 -19.016 -15.938 1 96.12 25 MET B CA 1
ATOM 3169 C C . MET B 1 25 ? -6.426 -17.984 -17.047 1 96.12 25 MET B C 1
ATOM 3171 O O . MET B 1 25 ? -5.473 -17.5 -17.656 1 96.12 25 MET B O 1
ATOM 3175 N N . LEU B 1 26 ? -7.656 -17.719 -17.266 1 95.88 26 LEU B N 1
ATOM 3176 C CA . LEU B 1 26 ? -8.008 -16.75 -18.297 1 95.88 26 LEU B CA 1
ATOM 3177 C C . LEU B 1 26 ? -7.449 -15.375 -17.969 1 95.88 26 LEU B C 1
ATOM 3179 O O . LEU B 1 26 ? -6.914 -14.688 -18.844 1 95.88 26 LEU B O 1
ATOM 3183 N N . ALA B 1 27 ? -7.594 -14.961 -16.719 1 94.88 27 ALA B N 1
ATOM 3184 C CA . ALA B 1 27 ? -7.078 -13.664 -16.281 1 94.88 27 ALA B CA 1
ATOM 3185 C C . ALA B 1 27 ? -5.566 -13.578 -16.469 1 94.88 27 ALA B C 1
ATOM 3187 O O . ALA B 1 27 ? -5.047 -12.57 -16.953 1 94.88 27 ALA B O 1
ATOM 3188 N N . ASN B 1 28 ? -4.867 -14.633 -16.078 1 95.88 28 ASN B N 1
ATOM 3189 C CA . ASN B 1 28 ? -3.422 -14.68 -16.266 1 95.88 28 ASN B CA 1
ATOM 3190 C C . ASN B 1 28 ? -3.053 -14.633 -17.75 1 95.88 28 ASN B C 1
ATOM 3192 O O . ASN B 1 28 ? -2.16 -13.883 -18.141 1 95.88 28 ASN B O 1
ATOM 3196 N N . LYS B 1 29 ? -3.721 -15.438 -18.516 1 96.12 29 LYS B N 1
ATOM 3197 C CA . LYS B 1 29 ? -3.445 -15.492 -19.953 1 96.12 29 LYS B CA 1
ATOM 3198 C C . LYS B 1 29 ? -3.615 -14.117 -20.594 1 96.12 29 LYS B C 1
ATOM 3200 O O . LYS B 1 29 ? -2.742 -13.656 -21.328 1 96.12 29 LYS B O 1
ATOM 3205 N N . ASN B 1 30 ? -4.734 -13.445 -20.281 1 94.44 30 ASN B N 1
ATOM 3206 C CA . ASN B 1 30 ? -5 -12.117 -20.828 1 94.44 30 ASN B CA 1
ATOM 3207 C C . ASN B 1 30 ? -3.932 -11.117 -20.406 1 94.44 30 ASN B C 1
ATOM 3209 O O . ASN B 1 30 ? -3.52 -10.266 -21.203 1 94.44 30 ASN B O 1
ATOM 3213 N N . LEU B 1 31 ? -3.523 -11.211 -19.172 1 94.94 31 LEU B N 1
ATOM 3214 C CA . LEU B 1 31 ? -2.479 -10.328 -18.672 1 94.94 31 LEU B CA 1
ATOM 3215 C C . LEU B 1 31 ? -1.176 -10.523 -19.438 1 94.94 31 LEU B C 1
ATOM 3217 O O . LEU B 1 31 ? -0.584 -9.562 -19.922 1 94.94 31 LEU B O 1
ATOM 3221 N N . PHE B 1 32 ? -0.756 -11.773 -19.625 1 95.38 32 PHE B N 1
ATOM 3222 C CA . PHE B 1 32 ? 0.542 -12.047 -20.234 1 95.38 32 PHE B CA 1
ATOM 3223 C C . PHE B 1 32 ? 0.513 -11.781 -21.734 1 95.38 32 PHE B C 1
ATOM 3225 O O . PHE B 1 32 ? 1.545 -11.477 -22.328 1 95.38 32 PHE B O 1
ATOM 3232 N N . ILE B 1 33 ? -0.652 -11.867 -22.344 1 94.69 33 ILE B N 1
ATOM 3233 C CA . ILE B 1 33 ? -0.785 -11.547 -23.766 1 94.69 33 ILE B CA 1
ATOM 3234 C C . ILE B 1 33 ? -0.756 -10.031 -23.953 1 94.69 33 ILE B C 1
ATOM 3236 O O . ILE B 1 33 ? -0.336 -9.539 -25 1 94.69 33 ILE B O 1
ATOM 3240 N N . SER B 1 34 ? -1.173 -9.297 -22.938 1 92.81 34 SER B N 1
ATOM 3241 C CA . SER B 1 34 ? -1.188 -7.836 -23.031 1 92.81 34 SER B CA 1
ATOM 3242 C C . SER B 1 34 ? 0.229 -7.273 -23.078 1 92.81 34 SER B C 1
ATOM 3244 O O . SER B 1 34 ? 1.2 -8 -22.859 1 92.81 34 SER B O 1
ATOM 3246 N N . ASP B 1 35 ? 0.363 -6.027 -23.469 1 91.31 35 ASP B N 1
ATOM 3247 C CA . ASP B 1 35 ? 1.655 -5.352 -23.438 1 91.31 35 ASP B CA 1
ATOM 3248 C C . ASP B 1 35 ? 2.027 -4.949 -22.016 1 91.31 35 ASP B C 1
ATOM 3250 O O . ASP B 1 35 ? 1.654 -3.869 -21.547 1 91.31 35 ASP B O 1
ATOM 3254 N N . LEU B 1 36 ? 2.816 -5.738 -21.391 1 90.38 36 LEU B N 1
ATOM 3255 C CA . LEU B 1 36 ? 3.158 -5.551 -19.984 1 90.38 36 LEU B CA 1
ATOM 3256 C C . LEU B 1 36 ? 3.838 -4.203 -19.75 1 90.38 36 LEU B C 1
ATOM 3258 O O . LEU B 1 36 ? 3.812 -3.666 -18.641 1 90.38 36 LEU B O 1
ATOM 3262 N N . ASN B 1 37 ? 4.414 -3.615 -20.797 1 88.12 37 ASN B N 1
ATOM 3263 C CA . ASN B 1 37 ? 5.121 -2.342 -20.688 1 88.12 37 ASN B CA 1
ATOM 3264 C C . ASN B 1 37 ? 4.152 -1.176 -20.531 1 88.12 37 ASN B C 1
ATOM 3266 O O . ASN B 1 37 ? 4.555 -0.075 -20.156 1 88.12 37 ASN B O 1
ATOM 3270 N N . LYS B 1 38 ? 2.939 -1.428 -20.828 1 89.81 38 LYS B N 1
ATOM 3271 C CA . LYS B 1 38 ? 1.938 -0.369 -20.719 1 89.81 38 LYS B CA 1
ATOM 3272 C C . LYS B 1 38 ? 1.376 -0.285 -19.297 1 89.81 38 LYS B C 1
ATOM 3274 O O . LYS B 1 38 ? 0.73 0.702 -18.938 1 89.81 38 LYS B O 1
ATOM 3279 N N . HIS B 1 39 ? 1.551 -1.338 -18.578 1 92.56 39 HIS B N 1
ATOM 3280 C CA . HIS B 1 39 ? 1.075 -1.355 -17.203 1 92.56 39 HIS B CA 1
ATOM 3281 C C . HIS B 1 39 ? 2.08 -0.692 -16.266 1 92.56 39 HIS B C 1
ATOM 3283 O O . HIS B 1 39 ? 3.258 -0.561 -16.594 1 92.56 39 HIS B O 1
ATOM 3289 N N . LEU B 1 40 ? 1.63 -0.105 -15.148 1 92.69 40 LEU B N 1
ATOM 3290 C CA . LEU B 1 40 ? 2.502 0.367 -14.078 1 92.69 40 LEU B CA 1
ATOM 3291 C C . LEU B 1 40 ? 2.623 -0.677 -12.977 1 92.69 40 LEU B C 1
ATOM 3293 O O . LEU B 1 40 ? 1.709 -0.833 -12.164 1 92.69 40 LEU B O 1
ATOM 3297 N N . ILE B 1 41 ? 3.674 -1.336 -12.977 1 91.62 41 ILE B N 1
ATOM 3298 C CA . ILE B 1 41 ? 3.953 -2.4 -12.016 1 91.62 41 ILE B CA 1
ATOM 3299 C C . ILE B 1 41 ? 5.262 -2.105 -11.289 1 91.62 41 ILE B C 1
ATOM 3301 O O . ILE B 1 41 ? 6.281 -2.752 -11.539 1 91.62 41 ILE B O 1
ATOM 3305 N N . PRO B 1 42 ? 5.227 -1.178 -10.359 1 89.56 42 PRO B N 1
ATOM 3306 C CA . PRO B 1 42 ? 6.465 -0.844 -9.648 1 89.56 42 PRO B CA 1
ATOM 3307 C C . PRO B 1 42 ? 7.039 -2.027 -8.875 1 89.56 42 PRO B C 1
ATOM 3309 O O . PRO B 1 42 ? 6.324 -2.99 -8.594 1 89.56 42 PRO B O 1
ATOM 3312 N N . MET B 1 43 ? 8.32 -1.899 -8.578 1 83.19 43 MET B N 1
ATOM 3313 C CA . MET B 1 43 ? 8.945 -2.885 -7.703 1 83.19 43 MET B CA 1
ATOM 3314 C C . MET B 1 43 ? 8.258 -2.92 -6.344 1 83.19 43 MET B C 1
ATOM 3316 O O . MET B 1 43 ? 7.855 -1.878 -5.82 1 83.19 43 MET B O 1
ATOM 3320 N N . ARG B 1 44 ? 8.172 -4.043 -5.82 1 87.19 44 ARG B N 1
ATOM 3321 C CA . ARG B 1 44 ? 7.57 -4.207 -4.5 1 87.19 44 ARG B CA 1
ATOM 3322 C C . ARG B 1 44 ? 8.398 -3.498 -3.432 1 87.19 44 ARG B C 1
ATOM 3324 O O . ARG B 1 44 ? 9.625 -3.412 -3.541 1 87.19 44 ARG B O 1
ATOM 3331 N N . THR B 1 45 ? 7.77 -2.893 -2.422 1 90.5 45 THR B N 1
ATOM 3332 C CA . THR B 1 45 ? 8.414 -2.402 -1.21 1 90.5 45 THR B CA 1
ATOM 3333 C C . THR B 1 45 ? 8.445 -3.486 -0.136 1 90.5 45 THR B C 1
ATOM 3335 O O . THR B 1 45 ? 7.402 -4.02 0.245 1 90.5 45 THR B O 1
ATOM 3338 N N . VAL B 1 46 ? 9.648 -3.85 0.32 1 88.56 46 VAL B N 1
ATOM 3339 C CA . VAL B 1 46 ? 9.812 -4.879 1.344 1 88.56 46 VAL B CA 1
ATOM 3340 C C . VAL B 1 46 ? 10.18 -4.227 2.674 1 88.56 46 VAL B C 1
ATOM 3342 O O . VAL B 1 46 ? 11.164 -3.486 2.76 1 88.56 46 VAL B O 1
ATOM 3345 N N . MET B 1 47 ? 9.414 -4.422 3.641 1 93.06 47 MET B N 1
ATOM 3346 C CA . MET B 1 47 ? 9.719 -3.957 4.992 1 93.06 47 MET B CA 1
ATOM 3347 C C . MET B 1 47 ? 10.016 -5.129 5.914 1 93.06 47 MET B C 1
ATOM 3349 O O . MET B 1 47 ? 9.117 -5.895 6.27 1 93.06 47 MET B O 1
ATOM 3353 N N . GLU B 1 48 ? 11.242 -5.211 6.352 1 91.12 48 GLU B N 1
ATOM 3354 C CA . GLU B 1 48 ? 11.625 -6.254 7.297 1 91.12 48 GLU B CA 1
ATOM 3355 C C . GLU B 1 48 ? 11.195 -5.895 8.719 1 91.12 48 GLU B C 1
ATOM 3357 O O . GLU B 1 48 ? 11.648 -4.895 9.273 1 91.12 48 GLU B O 1
ATOM 3362 N N . ILE B 1 49 ? 10.305 -6.641 9.242 1 92.19 49 ILE B N 1
ATOM 3363 C CA . ILE B 1 49 ? 9.852 -6.434 10.617 1 92.19 49 ILE B CA 1
ATOM 3364 C C . ILE B 1 49 ? 10.719 -7.25 11.57 1 92.19 49 ILE B C 1
ATOM 3366 O O . ILE B 1 49 ? 10.688 -8.484 11.539 1 92.19 49 ILE B O 1
ATOM 3370 N N . SER B 1 50 ? 11.477 -6.559 12.406 1 85.5 50 SER B N 1
ATOM 3371 C CA . SER B 1 50 ? 12.484 -7.176 13.258 1 85.5 50 SER B CA 1
ATOM 3372 C C . SER B 1 50 ? 11.914 -8.359 14.039 1 85.5 50 SER B C 1
ATOM 3374 O O . SER B 1 50 ? 10.867 -8.234 14.688 1 85.5 50 SER B O 1
ATOM 3376 N N . ASN B 1 51 ? 12.484 -9.508 13.938 1 86.62 51 ASN B N 1
ATOM 3377 C CA . ASN B 1 51 ? 12.211 -10.734 14.688 1 86.62 51 ASN B CA 1
ATOM 3378 C C . ASN B 1 51 ? 10.93 -11.406 14.203 1 86.62 51 ASN B C 1
ATOM 3380 O O . ASN B 1 51 ? 10.438 -12.344 14.836 1 86.62 51 ASN B O 1
ATOM 3384 N N . HIS B 1 52 ? 10.32 -11.008 13.219 1 89.88 52 HIS B N 1
ATOM 3385 C CA . HIS B 1 52 ? 9.07 -11.609 12.773 1 89.88 52 HIS B CA 1
ATOM 3386 C C . HIS B 1 52 ? 9.148 -12.008 11.305 1 89.88 52 HIS B C 1
ATOM 3388 O O . HIS B 1 52 ? 8.906 -13.164 10.953 1 89.88 52 HIS B O 1
ATOM 3394 N N . GLY B 1 53 ? 9.531 -11.109 10.359 1 89.69 53 GLY B N 1
ATOM 3395 C CA . GLY B 1 53 ? 9.594 -11.352 8.922 1 89.69 53 GLY B CA 1
ATOM 3396 C C . GLY B 1 53 ? 9.117 -10.172 8.102 1 89.69 53 GLY B C 1
ATOM 3397 O O . GLY B 1 53 ? 8.633 -9.18 8.656 1 89.69 53 GLY B O 1
ATOM 3398 N N . PRO B 1 54 ? 9.164 -10.32 6.812 1 91.62 54 PRO B N 1
ATOM 3399 C CA . PRO B 1 54 ? 8.906 -9.156 5.961 1 91.62 54 PRO B CA 1
ATOM 3400 C C . PRO B 1 54 ? 7.418 -8.945 5.684 1 91.62 54 PRO B C 1
ATOM 3402 O O . PRO B 1 54 ? 6.637 -9.898 5.746 1 91.62 54 PRO B O 1
ATOM 3405 N N . THR B 1 55 ? 7.039 -7.746 5.496 1 95.38 55 THR B N 1
ATOM 3406 C CA . THR B 1 55 ? 5.793 -7.336 4.859 1 95.38 55 THR B CA 1
ATOM 3407 C C . THR B 1 55 ? 6.066 -6.656 3.52 1 95.38 55 THR B C 1
ATOM 3409 O O . THR B 1 55 ? 6.93 -5.781 3.426 1 95.38 55 THR B O 1
ATOM 3412 N N . LEU B 1 56 ? 5.383 -7.121 2.508 1 93.81 56 LEU B N 1
ATOM 3413 C CA . LEU B 1 56 ? 5.582 -6.617 1.154 1 93.81 56 LEU B CA 1
ATOM 3414 C C . LEU B 1 56 ? 4.371 -5.809 0.694 1 93.81 56 LEU B C 1
ATOM 3416 O O . LEU B 1 56 ? 3.229 -6.195 0.945 1 93.81 56 LEU B O 1
ATOM 3420 N N . PHE B 1 57 ? 4.598 -4.656 0.092 1 96.19 57 PHE B N 1
ATOM 3421 C CA . PHE B 1 57 ? 3.594 -3.783 -0.507 1 96.19 57 PHE B CA 1
ATOM 3422 C C . PHE B 1 57 ? 3.768 -3.719 -2.02 1 96.19 57 PHE B C 1
ATOM 3424 O O . PHE B 1 57 ? 4.824 -3.312 -2.512 1 96.19 57 PHE B O 1
ATOM 3431 N N . MET B 1 58 ? 2.736 -4.078 -2.734 1 95.44 58 MET B N 1
ATOM 3432 C CA . MET B 1 58 ? 2.859 -4.27 -4.176 1 95.44 58 MET B CA 1
ATOM 3433 C C . MET B 1 58 ? 1.732 -3.557 -4.918 1 95.44 58 MET B C 1
ATOM 3435 O O . MET B 1 58 ? 0.771 -4.195 -5.352 1 95.44 58 MET B O 1
ATOM 3439 N N . PRO B 1 59 ? 1.834 -2.24 -5.176 1 97.12 59 PRO B N 1
ATOM 3440 C CA . PRO B 1 59 ? 0.835 -1.53 -5.98 1 97.12 59 PRO B CA 1
ATOM 3441 C C . PRO B 1 59 ? 0.921 -1.87 -7.465 1 97.12 59 PRO B C 1
ATOM 3443 O O . PRO B 1 59 ? 1.971 -2.311 -7.941 1 97.12 59 PRO B O 1
ATOM 3446 N N . CYS B 1 60 ? -0.178 -1.709 -8.156 1 96.5 60 CYS B N 1
ATOM 3447 C CA . CYS B 1 60 ? -0.233 -2.041 -9.578 1 96.5 60 CYS B CA 1
ATOM 3448 C C . CYS B 1 60 ? -1.372 -1.301 -10.266 1 96.5 60 CYS B C 1
ATOM 3450 O O . CYS B 1 60 ? -2.438 -1.108 -9.68 1 96.5 60 CYS B O 1
ATOM 3452 N N . TYR B 1 61 ? -1.15 -0.767 -11.461 1 96.69 61 TYR B N 1
ATOM 3453 C CA . TYR B 1 61 ? -2.146 -0.185 -12.359 1 96.69 61 TYR B CA 1
ATOM 3454 C C . TYR B 1 61 ? -2.121 -0.865 -13.719 1 96.69 61 TYR B C 1
ATOM 3456 O O . TYR B 1 61 ? -1.157 -0.717 -14.477 1 96.69 61 TYR B O 1
ATOM 3464 N N . LEU B 1 62 ? -3.15 -1.61 -14.008 1 94.62 62 LEU B N 1
ATOM 3465 C CA . LEU B 1 62 ? -3.277 -2.336 -15.266 1 94.62 62 LEU B CA 1
ATOM 3466 C C . LEU B 1 62 ? -4.105 -1.542 -16.266 1 94.62 62 LEU B C 1
ATOM 3468 O O . LEU B 1 62 ? -5.266 -1.216 -16 1 94.62 62 LEU B O 1
ATOM 3472 N N . LYS B 1 63 ? -3.543 -1.156 -17.375 1 90.25 63 LYS B N 1
ATOM 3473 C CA . LYS B 1 63 ? -4.23 -0.504 -18.484 1 90.25 63 LYS B CA 1
ATOM 3474 C C . LYS B 1 63 ? -4.719 -1.527 -19.516 1 90.25 63 LYS B C 1
ATOM 3476 O O . LYS B 1 63 ? -4.066 -1.753 -20.531 1 90.25 63 LYS B O 1
ATOM 3481 N N . MET B 1 64 ? -5.789 -2.17 -19.188 1 78.5 64 MET B N 1
ATOM 3482 C CA . MET B 1 64 ? -6.273 -3.246 -20.047 1 78.5 64 MET B CA 1
ATOM 3483 C C . MET B 1 64 ? -7.152 -2.697 -21.156 1 78.5 64 MET B C 1
ATOM 3485 O O . MET B 1 64 ? -7.973 -1.807 -20.922 1 78.5 64 MET B O 1
ATOM 3489 N N . SER B 1 65 ? -6.672 -2.369 -22.422 1 64.44 65 SER B N 1
ATOM 3490 C CA . SER B 1 65 ? -7.438 -1.854 -23.547 1 64.44 65 SER B CA 1
ATOM 3491 C C . SER B 1 65 ? -8.266 -2.955 -24.203 1 64.44 65 SER B C 1
ATOM 3493 O O . SER B 1 65 ? -7.742 -4.027 -24.516 1 64.44 65 SER B O 1
ATOM 3495 N N . SER B 1 66 ? -9.406 -3.266 -23.703 1 54.28 66 SER B N 1
ATOM 3496 C CA . SER B 1 66 ? -10.172 -4.082 -24.641 1 54.28 66 SER B CA 1
ATOM 3497 C C . SER B 1 66 ? -10.883 -3.219 -25.672 1 54.28 66 SER B C 1
ATOM 3499 O O . SER B 1 66 ? -11.016 -2.006 -25.5 1 54.28 66 SER B O 1
ATOM 3501 N N . HIS B 1 67 ? -11.07 -3.627 -26.953 1 47.62 67 HIS B N 1
ATOM 3502 C CA . HIS B 1 67 ? -11.68 -2.953 -28.109 1 47.62 67 HIS B CA 1
ATOM 3503 C C . HIS B 1 67 ? -12.711 -1.928 -27.656 1 47.62 67 HIS B C 1
ATOM 3505 O O . HIS B 1 67 ? -12.852 -0.87 -28.281 1 47.62 67 HIS B O 1
ATOM 3511 N N . ASP B 1 68 ? -13.516 -2.215 -26.625 1 45.22 68 ASP B N 1
ATOM 3512 C CA . ASP B 1 68 ? -14.703 -1.383 -26.453 1 45.22 68 ASP B CA 1
ATOM 3513 C C . ASP B 1 68 ? -14.664 -0.626 -25.125 1 45.22 68 ASP B C 1
ATOM 3515 O O . ASP B 1 68 ? -15.375 0.367 -24.953 1 45.22 68 ASP B O 1
ATOM 3519 N N . ASP B 1 69 ? -14.016 -1.146 -24.078 1 52.22 69 ASP B N 1
ATOM 3520 C CA . ASP B 1 69 ? -14.117 -0.448 -22.797 1 52.22 69 ASP B CA 1
ATOM 3521 C C . ASP B 1 69 ? -12.797 -0.508 -22.031 1 52.22 69 ASP B C 1
ATOM 3523 O O . ASP B 1 69 ? -12.203 -1.579 -21.891 1 52.22 69 ASP B O 1
ATOM 3527 N N . ASP B 1 70 ? -12.164 0.639 -21.906 1 57.31 70 ASP B N 1
ATOM 3528 C CA . ASP B 1 70 ? -10.969 0.762 -21.078 1 57.31 70 ASP B CA 1
ATOM 3529 C C . ASP B 1 70 ? -11.211 0.218 -19.672 1 57.31 70 ASP B C 1
ATOM 3531 O O . ASP B 1 70 ? -12.062 0.729 -18.953 1 57.31 70 ASP B O 1
ATOM 3535 N N . GLN B 1 71 ? -10.875 -1.105 -19.5 1 76.94 71 GLN B N 1
ATOM 3536 C CA . GLN B 1 71 ? -11.023 -1.678 -18.156 1 76.94 71 GLN B CA 1
ATOM 3537 C C . GLN B 1 71 ? -9.719 -1.578 -17.375 1 76.94 71 GLN B C 1
ATOM 3539 O O . GLN B 1 71 ? -8.961 -2.545 -17.297 1 76.94 71 GLN B O 1
ATOM 3544 N N . HIS B 1 72 ? -9.461 -0.444 -16.766 1 88.69 72 HIS B N 1
ATOM 3545 C CA . HIS B 1 72 ? -8.258 -0.233 -15.961 1 88.69 72 HIS B CA 1
ATOM 3546 C C . HIS B 1 72 ? -8.453 -0.729 -14.539 1 88.69 72 HIS B C 1
ATOM 3548 O O . HIS B 1 72 ? -9.562 -0.671 -14 1 88.69 72 HIS B O 1
ATOM 3554 N N . HIS B 1 73 ? -7.453 -1.444 -14.086 1 92.19 73 HIS B N 1
ATOM 3555 C CA . HIS B 1 73 ? -7.465 -1.944 -12.719 1 92.19 73 HIS B CA 1
ATOM 3556 C C . HIS B 1 73 ? -6.371 -1.292 -11.883 1 92.19 73 HIS B C 1
ATOM 3558 O O . HIS B 1 73 ? -5.211 -1.253 -12.297 1 92.19 73 HIS B O 1
ATOM 3564 N N . LEU B 1 74 ? -6.738 -0.669 -10.82 1 96.56 74 LEU B N 1
ATOM 3565 C CA . LEU B 1 74 ? -5.832 -0.057 -9.859 1 96.56 74 LEU B CA 1
ATOM 3566 C C . LEU B 1 74 ? -5.965 -0.715 -8.492 1 96.56 74 LEU B C 1
ATOM 3568 O O . LEU B 1 74 ? -7.078 -0.98 -8.031 1 96.56 74 LEU B O 1
ATOM 3572 N N . GLY B 1 75 ? -4.789 -1.037 -7.93 1 97.56 75 GLY B N 1
ATOM 3573 C CA . GLY B 1 75 ? -4.91 -1.638 -6.609 1 97.56 75 GLY B CA 1
ATOM 3574 C C . GLY B 1 75 ? -3.57 -1.908 -5.949 1 97.56 75 GLY B C 1
ATOM 3575 O O . GLY B 1 75 ? -2.553 -1.329 -6.34 1 97.56 75 GLY B O 1
ATOM 3576 N N . LEU B 1 76 ? -3.656 -2.66 -4.844 1 98.25 76 LEU B N 1
ATOM 3577 C CA . LEU B 1 76 ? -2.506 -2.971 -4 1 98.25 76 LEU B CA 1
ATOM 3578 C C . LEU B 1 76 ? -2.678 -4.328 -3.324 1 98.25 76 LEU B C 1
ATOM 3580 O O . LEU B 1 76 ? -3.75 -4.633 -2.801 1 98.25 76 LEU B O 1
ATOM 3584 N N . LYS B 1 77 ? -1.645 -5.117 -3.393 1 97.62 77 LYS B N 1
ATOM 3585 C CA . LYS B 1 77 ? -1.564 -6.293 -2.535 1 97.62 77 LYS B CA 1
ATOM 3586 C C . LYS B 1 77 ? -0.577 -6.074 -1.392 1 97.62 77 LYS B C 1
ATOM 3588 O O . LYS B 1 77 ? 0.528 -5.574 -1.606 1 97.62 77 LYS B O 1
ATOM 3593 N N . ILE B 1 78 ? -1.016 -6.359 -0.2 1 97.75 78 ILE B N 1
ATOM 3594 C CA . ILE B 1 78 ? -0.147 -6.426 0.969 1 97.75 78 ILE B CA 1
ATOM 3595 C C . ILE B 1 78 ? 0.009 -7.879 1.415 1 97.75 78 ILE B C 1
ATOM 3597 O O . ILE B 1 78 ? -0.981 -8.594 1.568 1 97.75 78 ILE B O 1
ATOM 3601 N N . VAL B 1 79 ? 1.206 -8.32 1.585 1 95 79 VAL B N 1
ATOM 3602 C CA . VAL B 1 79 ? 1.434 -9.68 2.064 1 95 79 VAL B CA 1
ATOM 3603 C C . VAL B 1 79 ? 2.504 -9.672 3.154 1 95 79 VAL B C 1
ATOM 3605 O O . VAL B 1 79 ? 3.523 -8.984 3.025 1 95 79 VAL B O 1
ATOM 3608 N N . SER B 1 80 ? 2.236 -10.328 4.227 1 94.19 80 SER B N 1
ATOM 3609 C CA . SER B 1 80 ? 3.188 -10.516 5.316 1 94.19 80 SER B CA 1
ATOM 3610 C C . SER B 1 80 ? 3.633 -11.969 5.41 1 94.19 80 SER B C 1
ATOM 3612 O O . SER B 1 80 ? 2.805 -12.883 5.371 1 94.19 80 SER B O 1
ATOM 3614 N N . VAL B 1 81 ? 4.898 -12.203 5.461 1 89.12 81 VAL B N 1
ATOM 3615 C CA . VAL B 1 81 ? 5.465 -13.531 5.656 1 89.12 81 VAL B CA 1
ATOM 3616 C C . VAL B 1 81 ? 5.898 -13.703 7.109 1 89.12 81 VAL B C 1
ATOM 3618 O O . VAL B 1 81 ? 6.758 -12.961 7.602 1 89.12 81 VAL B O 1
ATOM 3621 N N . ARG B 1 82 ? 5.23 -14.57 7.816 1 90.38 82 ARG B N 1
ATOM 3622 C CA . ARG B 1 82 ? 5.488 -14.883 9.219 1 90.38 82 ARG B CA 1
ATOM 3623 C C . ARG B 1 82 ? 5.582 -16.391 9.438 1 90.38 82 ARG B C 1
ATOM 3625 O O . ARG B 1 82 ? 4.559 -17.078 9.523 1 90.38 82 ARG B O 1
ATOM 3632 N N . SER B 1 83 ? 6.738 -16.906 9.633 1 82.75 83 SER B N 1
ATOM 3633 C CA . SER B 1 83 ? 6.961 -18.344 9.711 1 82.75 83 SER B CA 1
ATOM 3634 C C . SER B 1 83 ? 6.285 -18.953 10.945 1 82.75 83 SER B C 1
ATOM 3636 O O . SER B 1 83 ? 5.902 -20.125 10.938 1 82.75 83 SER B O 1
ATOM 3638 N N . ASN B 1 84 ? 6.055 -18.188 11.961 1 87.31 84 ASN B N 1
ATOM 3639 C CA . ASN B 1 84 ? 5.527 -18.703 13.219 1 87.31 84 ASN B CA 1
ATOM 3640 C C . 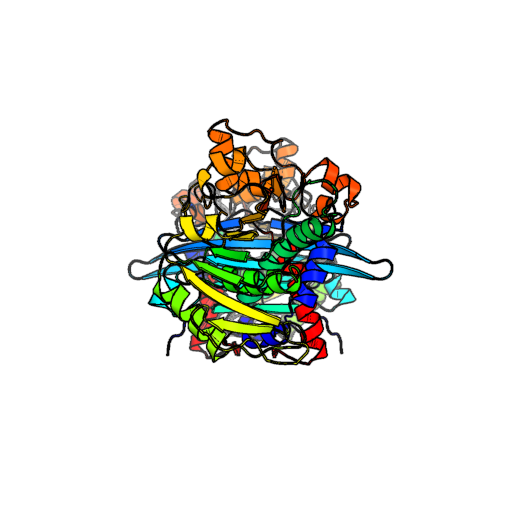ASN B 1 84 ? 4.004 -18.625 13.258 1 87.31 84 ASN B C 1
ATOM 3642 O O . ASN B 1 84 ? 3.379 -19.125 14.195 1 87.31 84 ASN B O 1
ATOM 3646 N N . ASN B 1 85 ? 3.402 -18.078 12.281 1 89.44 85 ASN B N 1
ATOM 3647 C CA . ASN B 1 85 ? 1.959 -17.859 12.273 1 89.44 85 ASN B CA 1
ATOM 3648 C C . ASN B 1 85 ? 1.195 -19.172 12.477 1 89.44 85 ASN B C 1
ATOM 3650 O O . ASN B 1 85 ? 0.276 -19.234 13.297 1 89.44 85 ASN B O 1
ATOM 3654 N N . PRO B 1 86 ? 1.556 -20.266 11.797 1 82.31 86 PRO B N 1
ATOM 3655 C CA . PRO B 1 86 ? 0.777 -21.5 11.953 1 82.31 86 PRO B CA 1
ATOM 3656 C C . PRO B 1 86 ? 0.804 -22.031 13.383 1 82.31 86 PRO B C 1
ATOM 3658 O O . PR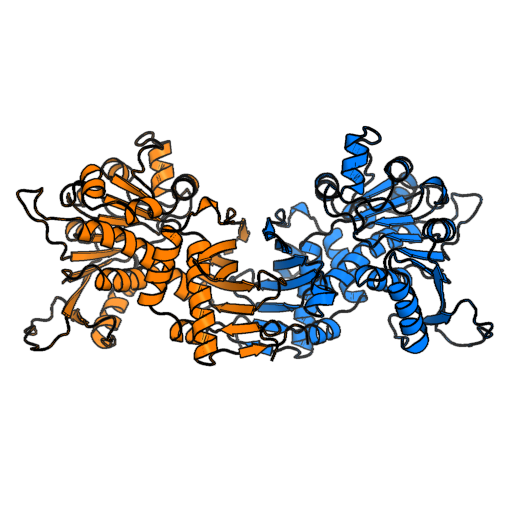O B 1 86 ? -0.222 -22.484 13.891 1 82.31 86 PRO B O 1
ATOM 3661 N N . VAL B 1 87 ? 1.883 -21.922 14.008 1 84.06 87 VAL B N 1
ATOM 3662 C CA . VAL B 1 87 ? 2.066 -22.5 15.336 1 84.06 87 VAL B CA 1
ATOM 3663 C C . VAL B 1 87 ? 1.507 -21.547 16.391 1 84.06 87 VAL B C 1
ATOM 3665 O O . VAL B 1 87 ? 0.791 -21.969 17.297 1 84.06 87 VAL B O 1
ATOM 3668 N N . LYS B 1 88 ? 1.716 -20.266 16.234 1 88.88 88 LYS B N 1
ATOM 3669 C CA . LYS B 1 88 ? 1.416 -19.297 17.297 1 88.88 88 LYS B CA 1
ATOM 3670 C C . LYS B 1 88 ? -0.008 -18.766 17.172 1 88.88 88 LYS B C 1
ATOM 3672 O O . LYS B 1 88 ? -0.662 -18.484 18.172 1 88.88 88 LYS B O 1
ATOM 3677 N N . TYR B 1 89 ? -0.489 -18.672 15.852 1 89.06 89 TYR B N 1
ATOM 3678 C CA . TYR B 1 89 ? -1.732 -17.938 15.656 1 89.06 89 TYR B CA 1
ATOM 3679 C C . TYR B 1 89 ? -2.729 -18.75 14.836 1 89.06 89 TYR B C 1
ATOM 3681 O O . TYR B 1 89 ? -3.836 -18.281 14.562 1 89.06 89 TYR B O 1
ATOM 3689 N N . SER B 1 90 ? -2.373 -19.938 14.375 1 85.38 90 SER B N 1
ATOM 3690 C CA . SER B 1 90 ? -3.213 -20.75 13.5 1 85.38 90 SER B CA 1
ATOM 3691 C C . SER B 1 90 ? -3.561 -20 12.219 1 85.38 90 SER B C 1
ATOM 3693 O O . SER B 1 90 ? -4.711 -20 11.781 1 85.38 90 SER B O 1
ATOM 3695 N N . LEU B 1 91 ? -2.609 -19.234 11.781 1 86.69 91 LEU B N 1
ATOM 3696 C CA . LEU B 1 91 ? -2.697 -18.5 10.523 1 86.69 91 LEU B CA 1
ATOM 3697 C C . LEU B 1 91 ? -1.705 -19.047 9.5 1 86.69 91 LEU B C 1
ATOM 3699 O O . LEU B 1 91 ? -0.723 -19.688 9.875 1 86.69 91 LEU B O 1
ATOM 3703 N N . ASP B 1 92 ? -1.979 -18.781 8.281 1 82.44 92 ASP B N 1
ATOM 3704 C CA . ASP B 1 92 ? -1.009 -19.125 7.246 1 82.44 92 ASP B CA 1
ATOM 3705 C C . ASP B 1 92 ? 0.284 -18.328 7.422 1 82.44 92 ASP B C 1
ATOM 3707 O O . ASP B 1 92 ? 0.261 -17.188 7.902 1 82.44 92 ASP B O 1
ATOM 3711 N N . SER B 1 93 ? 1.384 -18.922 7.082 1 83.94 93 SER B N 1
ATOM 3712 C CA . SER B 1 93 ? 2.67 -18.234 7.16 1 83.94 93 SER B CA 1
ATOM 3713 C C . SER B 1 93 ? 2.697 -17 6.262 1 83.94 93 SER B C 1
ATOM 3715 O O . SER B 1 93 ? 3.457 -16.062 6.508 1 83.94 93 SER B O 1
ATOM 3717 N N . VAL B 1 94 ? 1.902 -17.094 5.191 1 85.38 94 VAL B N 1
ATOM 3718 C CA . VAL B 1 94 ? 1.742 -15.953 4.289 1 85.38 94 VAL B CA 1
ATOM 3719 C C . VAL B 1 94 ? 0.302 -15.445 4.348 1 85.38 94 VAL B C 1
ATOM 3721 O O . VAL B 1 94 ? -0.639 -16.203 4.09 1 85.38 94 VAL B O 1
ATOM 3724 N N . ASN B 1 95 ? 0.11 -14.273 4.785 1 90.62 95 ASN B N 1
ATOM 3725 C CA . ASN B 1 95 ? -1.229 -13.695 4.855 1 90.62 95 ASN B CA 1
ATOM 3726 C C . ASN B 1 95 ? -1.257 -12.273 4.305 1 90.62 95 ASN B C 1
ATOM 3728 O O . ASN B 1 95 ? -0.263 -11.555 4.391 1 90.62 95 ASN B O 1
ATOM 3732 N N . GLY B 1 96 ? -2.334 -11.992 3.684 1 94.88 96 GLY B N 1
ATOM 3733 C CA . GLY B 1 96 ? -2.379 -10.664 3.084 1 94.88 96 GLY B CA 1
ATOM 3734 C C . GLY B 1 96 ? -3.766 -10.273 2.617 1 94.88 96 GLY B C 1
ATOM 3735 O O . GLY B 1 96 ? -4.734 -11 2.848 1 94.88 96 GLY B O 1
ATOM 3736 N N . THR B 1 97 ? -3.875 -9.086 2.1 1 98.06 97 THR B N 1
ATOM 3737 C CA . THR B 1 97 ? -5.098 -8.516 1.54 1 98.06 97 THR B CA 1
ATOM 3738 C C . THR B 1 97 ? -4.82 -7.863 0.188 1 98.06 97 THR B C 1
ATOM 3740 O O . THR B 1 97 ? -3.676 -7.543 -0.13 1 98.06 97 THR B O 1
ATOM 3743 N N . ILE B 1 98 ? -5.848 -7.75 -0.593 1 98.56 98 ILE B N 1
ATOM 3744 C CA . ILE B 1 98 ? -5.82 -6.988 -1.837 1 98.56 98 ILE B CA 1
ATOM 3745 C C . ILE B 1 98 ? -6.863 -5.875 -1.782 1 98.56 98 ILE B C 1
ATOM 3747 O O . ILE B 1 98 ? -8.016 -6.109 -1.408 1 98.56 98 ILE B O 1
ATOM 3751 N N . SER B 1 99 ? -6.445 -4.691 -2.084 1 98.5 99 SER B N 1
ATOM 3752 C CA . SER B 1 99 ? -7.32 -3.535 -2.238 1 98.5 99 SER B CA 1
ATOM 3753 C C . SER B 1 99 ? -7.477 -3.152 -3.705 1 98.5 99 SER B C 1
ATOM 3755 O O . SER B 1 99 ? -6.484 -2.998 -4.422 1 98.5 99 SER B O 1
ATOM 3757 N N . LEU B 1 100 ? -8.727 -3.062 -4.129 1 97.81 100 LEU B N 1
ATOM 3758 C CA . LEU B 1 100 ? -9.016 -2.527 -5.457 1 97.81 100 LEU B CA 1
ATOM 3759 C C . LEU B 1 100 ? -9.539 -1.099 -5.363 1 97.81 100 LEU B C 1
ATOM 3761 O O . LEU B 1 100 ? -10.391 -0.796 -4.52 1 97.81 100 LEU B O 1
ATOM 3765 N N . LEU B 1 101 ? -9.031 -0.263 -6.238 1 97.12 101 LEU B N 1
ATOM 3766 C CA . LEU B 1 101 ? -9.422 1.143 -6.266 1 97.12 101 LEU B CA 1
ATOM 3767 C C . LEU B 1 101 ? -10.094 1.493 -7.594 1 97.12 101 LEU B C 1
ATOM 3769 O O . LEU B 1 101 ? -9.719 0.963 -8.641 1 97.12 101 LEU B O 1
ATOM 3773 N N . ASN B 1 102 ? -11.086 2.367 -7.492 1 95.62 102 ASN B N 1
ATOM 3774 C CA . ASN B 1 102 ? -11.57 2.998 -8.719 1 95.62 102 ASN B CA 1
ATOM 3775 C C . ASN B 1 102 ? -10.508 3.902 -9.336 1 95.62 102 ASN B C 1
ATOM 3777 O O . ASN B 1 102 ? -10.07 4.867 -8.711 1 95.62 102 ASN B O 1
ATOM 3781 N N . HIS B 1 103 ? -10.094 3.59 -10.555 1 93.31 103 HIS B N 1
ATOM 3782 C CA . HIS B 1 103 ? -8.984 4.34 -11.141 1 93.31 103 HIS B CA 1
ATOM 3783 C C . HIS B 1 103 ? -9.398 5.777 -11.453 1 93.31 103 HIS B C 1
ATOM 3785 O O . HIS B 1 103 ? -8.547 6.664 -11.531 1 93.31 103 HIS B O 1
ATOM 3791 N N . GLU B 1 104 ? -10.664 6.078 -11.609 1 92.75 104 GLU B N 1
ATOM 3792 C CA . GLU B 1 104 ? -11.133 7.402 -12 1 92.75 104 GLU B CA 1
ATOM 3793 C C . GLU B 1 104 ? -11.219 8.336 -10.789 1 92.75 104 GLU B C 1
ATOM 3795 O O . GLU B 1 104 ? -10.773 9.484 -10.859 1 92.75 104 GLU B O 1
ATOM 3800 N N . ASN B 1 105 ? -11.758 7.805 -9.672 1 93.31 105 ASN B N 1
ATOM 3801 C CA . ASN B 1 105 ? -11.984 8.719 -8.555 1 93.31 105 ASN B CA 1
ATOM 3802 C C . ASN B 1 105 ? -11.117 8.359 -7.352 1 93.31 105 ASN B C 1
ATOM 3804 O O . ASN B 1 105 ? -11.078 9.094 -6.363 1 93.31 105 ASN B O 1
ATOM 3808 N N . GLY B 1 106 ? -10.453 7.23 -7.414 1 94.88 106 GLY B N 1
ATOM 3809 C CA . GLY B 1 106 ? -9.453 6.887 -6.422 1 94.88 106 GLY B CA 1
ATOM 3810 C C . GLY B 1 106 ? -10.031 6.203 -5.195 1 94.88 106 GLY B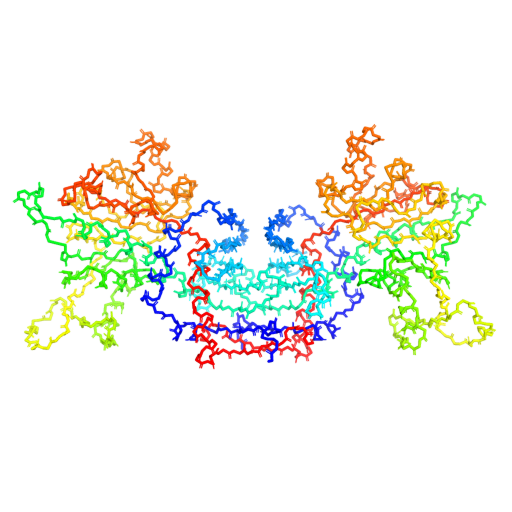 C 1
ATOM 3811 O O . GLY B 1 106 ? -9.305 5.867 -4.262 1 94.88 106 GLY B O 1
ATOM 3812 N N . SER B 1 107 ? -11.367 5.887 -5.168 1 95.5 107 SER B N 1
ATOM 3813 C CA . SER B 1 107 ? -12.008 5.305 -3.994 1 95.5 107 SER B CA 1
ATOM 3814 C C . SER B 1 107 ? -11.703 3.814 -3.879 1 95.5 107 SER B C 1
ATOM 3816 O O . SER B 1 107 ? -11.484 3.139 -4.887 1 95.5 107 SER B O 1
ATOM 3818 N N . LEU B 1 108 ? -11.688 3.344 -2.643 1 97.31 108 LEU B N 1
ATOM 3819 C CA . LEU B 1 108 ? -11.586 1.906 -2.408 1 97.31 108 LEU B CA 1
ATOM 3820 C C . LEU B 1 108 ? -12.891 1.206 -2.773 1 97.31 108 LEU B C 1
ATOM 3822 O O . LEU B 1 108 ? -13.93 1.461 -2.16 1 97.31 108 LEU B O 1
ATOM 3826 N N . ILE B 1 109 ? -12.852 0.275 -3.727 1 97 109 ILE B N 1
ATOM 3827 C CA . ILE B 1 109 ? -14.102 -0.327 -4.156 1 97 109 ILE B CA 1
ATOM 3828 C C . ILE B 1 109 ? -14.211 -1.749 -3.611 1 97 109 ILE B C 1
ATOM 3830 O O . ILE B 1 109 ? -15.305 -2.312 -3.539 1 97 109 ILE B O 1
ATOM 3834 N N . CYS B 1 110 ? -13.008 -2.293 -3.258 1 98.25 110 CYS B N 1
ATOM 3835 C CA . CYS B 1 110 ? -13.055 -3.654 -2.734 1 98.25 110 CYS B CA 1
ATOM 3836 C C . CYS B 1 110 ? -11.836 -3.941 -1.859 1 98.25 110 CYS B C 1
ATOM 3838 O O . CYS B 1 110 ? -10.727 -3.514 -2.174 1 98.25 110 CYS B O 1
ATOM 3840 N N . LEU B 1 111 ? -12.039 -4.559 -0.75 1 98.5 111 LEU B N 1
ATOM 3841 C CA . LEU B 1 111 ? -11.023 -5.188 0.092 1 98.5 111 LEU B CA 1
ATOM 3842 C C . LEU B 1 111 ? -11.273 -6.688 0.209 1 98.5 111 LEU B C 1
ATOM 3844 O O . LEU B 1 111 ? -12.367 -7.113 0.577 1 98.5 111 LEU B O 1
ATOM 3848 N N . MET B 1 112 ? -10.227 -7.488 -0.092 1 98.38 112 MET B N 1
ATOM 3849 C CA . MET B 1 112 ? -10.492 -8.922 -0.031 1 98.38 112 MET B CA 1
ATOM 3850 C C . MET B 1 112 ? -9.281 -9.68 0.514 1 98.38 112 MET B C 1
ATOM 3852 O O . MET B 1 112 ? -8.156 -9.188 0.438 1 98.38 112 MET B O 1
ATOM 3856 N N . HIS B 1 113 ? -9.539 -10.844 1.072 1 97.69 113 HIS B N 1
ATOM 3857 C CA . HIS B 1 113 ? -8.484 -11.75 1.512 1 97.69 113 HIS B CA 1
ATOM 3858 C C . HIS B 1 113 ? -7.637 -12.227 0.335 1 97.69 113 HIS B C 1
ATOM 3860 O O . HIS B 1 113 ? -8.172 -12.539 -0.732 1 97.69 113 HIS B O 1
ATOM 3866 N N . ALA B 1 114 ? -6.324 -12.336 0.48 1 97.5 114 ALA B N 1
ATOM 3867 C CA . ALA B 1 114 ? -5.449 -12.453 -0.682 1 97.5 114 ALA B CA 1
ATOM 3868 C C . ALA B 1 114 ? -4.949 -13.883 -0.85 1 97.5 114 ALA B C 1
ATOM 3870 O O . ALA B 1 114 ? -4.523 -14.273 -1.938 1 97.5 114 ALA B O 1
ATOM 3871 N N . ASN B 1 115 ? -4.992 -14.68 0.186 1 94.56 115 ASN B N 1
ATOM 3872 C CA . ASN B 1 115 ? -4.164 -15.883 0.247 1 94.56 115 ASN B CA 1
ATOM 3873 C C . ASN B 1 115 ? -4.512 -16.859 -0.876 1 94.56 115 ASN B C 1
ATOM 3875 O O . ASN B 1 115 ? -3.623 -17.328 -1.592 1 94.56 115 ASN B O 1
ATOM 3879 N N . ASP B 1 116 ? -5.75 -17.141 -1.05 1 95.56 116 ASP B N 1
ATOM 3880 C CA . ASP B 1 116 ? -6.152 -18.125 -2.059 1 95.56 116 ASP B CA 1
ATOM 3881 C C . ASP B 1 116 ? -5.949 -17.578 -3.469 1 95.56 116 ASP B C 1
ATOM 3883 O O . ASP B 1 116 ? -5.668 -18.328 -4.402 1 95.56 116 ASP B O 1
ATOM 3887 N N . ILE B 1 117 ? -6.07 -16.281 -3.602 1 97.69 117 ILE B N 1
ATOM 3888 C CA . ILE B 1 117 ? -5.832 -15.641 -4.887 1 97.69 117 ILE B CA 1
ATOM 3889 C C . ILE B 1 117 ? -4.375 -15.828 -5.297 1 97.69 117 ILE B C 1
ATOM 3891 O O . ILE B 1 117 ? -4.086 -16.203 -6.434 1 97.69 117 ILE B O 1
ATOM 3895 N N . THR B 1 118 ? -3.498 -15.594 -4.324 1 95.62 118 THR B N 1
ATOM 3896 C CA . THR B 1 118 ? -2.068 -15.727 -4.59 1 95.62 118 THR B CA 1
ATOM 3897 C C . THR B 1 118 ? -1.722 -17.156 -4.98 1 95.62 118 THR B C 1
ATOM 3899 O O . THR B 1 118 ? -0.973 -17.375 -5.934 1 95.62 118 THR B O 1
ATOM 3902 N N . GLY B 1 119 ? -2.279 -18.094 -4.258 1 95.5 119 GLY B N 1
ATOM 3903 C CA . GLY B 1 119 ? -2.029 -19.484 -4.562 1 95.5 119 GLY B CA 1
ATOM 3904 C C . GLY B 1 119 ? -2.473 -19.891 -5.961 1 95.5 119 GLY B C 1
ATOM 3905 O O . GLY B 1 119 ? -1.677 -20.406 -6.75 1 95.5 119 GLY B O 1
ATOM 3906 N N . VAL B 1 120 ? -3.693 -19.547 -6.273 1 97.38 120 VAL B N 1
ATOM 3907 C CA . VAL B 1 120 ? -4.312 -19.984 -7.52 1 97.38 120 VAL B CA 1
ATOM 3908 C C . VAL B 1 120 ? -3.664 -19.266 -8.695 1 97.38 120 VAL B C 1
ATOM 3910 O O . VAL B 1 120 ? -3.285 -19.906 -9.688 1 97.38 120 VAL B O 1
ATOM 3913 N N . ARG B 1 121 ? -3.488 -17.969 -8.57 1 97.5 121 ARG B N 1
ATOM 3914 C CA . ARG B 1 121 ? -2.947 -17.234 -9.711 1 97.5 121 ARG B CA 1
ATOM 3915 C C . ARG B 1 121 ? -1.508 -17.656 -10 1 97.5 121 ARG B C 1
ATOM 3917 O O . ARG B 1 121 ? -1.081 -17.688 -11.156 1 97.5 121 ARG B O 1
ATOM 3924 N N . THR B 1 122 ? -0.712 -17.953 -8.945 1 97 122 THR B N 1
ATOM 3925 C CA . THR B 1 122 ? 0.656 -18.422 -9.125 1 97 122 THR B CA 1
ATOM 3926 C C . THR B 1 122 ? 0.673 -19.766 -9.852 1 97 122 THR B C 1
ATOM 3928 O O . THR B 1 122 ? 1.427 -19.938 -10.812 1 97 122 THR B O 1
ATOM 3931 N N . ALA B 1 123 ? -0.178 -20.625 -9.398 1 98.19 123 ALA B N 1
ATOM 3932 C CA . ALA B 1 123 ? -0.287 -21.938 -10.023 1 98.19 123 ALA B CA 1
ATOM 3933 C C . ALA B 1 123 ? -0.716 -21.828 -11.484 1 98.19 123 ALA B C 1
ATOM 3935 O O . ALA B 1 123 ? -0.221 -22.562 -12.344 1 98.19 123 ALA B O 1
ATOM 3936 N N . CYS B 1 124 ? -1.587 -20.891 -11.727 1 98 124 CYS B N 1
ATOM 3937 C CA . CYS B 1 124 ? -2.084 -20.719 -13.086 1 98 124 CYS B CA 1
ATOM 3938 C C . CYS B 1 124 ? -0.984 -20.188 -14 1 98 124 CYS B C 1
ATOM 3940 O O . CYS B 1 124 ? -0.922 -20.562 -15.18 1 98 124 CYS B O 1
ATOM 3942 N N . GLY B 1 125 ? -0.129 -19.328 -13.492 1 97.94 125 GLY B N 1
ATOM 3943 C CA . GLY B 1 125 ? 1.035 -18.938 -14.266 1 97.94 125 GLY B CA 1
ATOM 3944 C C . GLY B 1 125 ? 1.91 -20.109 -14.672 1 97.94 125 GLY B C 1
ATOM 3945 O O . GLY B 1 125 ? 2.295 -20.234 -15.836 1 97.94 125 GLY B O 1
ATOM 3946 N N . SER B 1 126 ? 2.195 -20.953 -13.742 1 98.69 126 SER B N 1
ATOM 3947 C CA . SER B 1 126 ? 2.959 -22.156 -14.008 1 98.69 126 SER B CA 1
ATOM 3948 C C . SER B 1 126 ? 2.248 -23.047 -15.023 1 98.69 126 SER B C 1
ATOM 3950 O O . SER B 1 126 ? 2.873 -23.578 -15.945 1 98.69 126 SER B O 1
ATOM 3952 N N . ALA B 1 127 ? 0.969 -23.188 -14.852 1 98.38 127 ALA B N 1
ATOM 3953 C CA . ALA B 1 127 ? 0.174 -24.062 -15.711 1 98.38 127 ALA B CA 1
ATOM 3954 C C . ALA B 1 127 ? 0.153 -23.547 -17.156 1 98.38 127 ALA B C 1
ATOM 3956 O O . ALA B 1 127 ? 0.179 -24.344 -18.094 1 98.38 127 ALA B O 1
ATOM 3957 N N . LEU B 1 128 ? 0.096 -22.25 -17.328 1 98.19 128 LEU B N 1
ATOM 3958 C CA . LEU B 1 128 ? 0.103 -21.672 -18.672 1 98.19 128 LEU B CA 1
ATOM 3959 C C . LEU B 1 128 ? 1.388 -22.031 -19.406 1 98.19 128 LEU B C 1
ATOM 3961 O O . LEU B 1 128 ? 1.354 -22.344 -20.594 1 98.19 128 LEU B O 1
ATOM 3965 N N . ALA B 1 129 ? 2.484 -21.953 -18.719 1 98.56 129 ALA B N 1
ATOM 3966 C CA . ALA B 1 129 ? 3.766 -22.297 -19.328 1 98.56 129 ALA B CA 1
ATOM 3967 C C . ALA B 1 129 ? 3.797 -23.766 -19.734 1 98.56 129 ALA B C 1
ATOM 3969 O O . ALA B 1 129 ? 4.137 -24.094 -20.875 1 98.56 129 ALA B O 1
ATOM 3970 N N . VAL B 1 130 ? 3.385 -24.656 -18.844 1 98.44 130 VAL B N 1
ATOM 3971 C CA . VAL B 1 130 ? 3.41 -26.094 -19.094 1 98.44 130 VAL B CA 1
ATOM 3972 C C . VAL B 1 130 ? 2.416 -26.453 -20.203 1 98.44 130 VAL B C 1
ATOM 3974 O O . VAL B 1 130 ? 2.713 -27.281 -21.062 1 98.44 130 VAL B O 1
ATOM 3977 N N . GLU B 1 131 ? 1.268 -25.797 -20.156 1 97.62 131 GLU B N 1
ATOM 3978 C CA . GLU B 1 131 ? 0.247 -26.047 -21.172 1 97.62 131 GLU B CA 1
ATOM 3979 C C . GLU B 1 131 ? 0.774 -25.734 -22.562 1 97.62 131 GLU B C 1
ATOM 3981 O O . GLU B 1 131 ? 0.583 -26.516 -23.5 1 97.62 131 GLU B O 1
ATOM 3986 N N . LYS B 1 132 ? 1.4 -24.594 -22.703 1 97.62 132 LYS B N 1
ATOM 3987 C CA . LYS B 1 132 ? 1.949 -24.203 -24 1 97.62 132 LYS B CA 1
ATOM 3988 C C . LYS B 1 132 ? 2.979 -25.203 -24.5 1 97.62 132 LYS B C 1
ATOM 3990 O O . LYS B 1 132 ? 2.982 -25.578 -25.672 1 97.62 132 LYS B O 1
ATOM 3995 N N . LEU B 1 133 ? 3.828 -25.688 -23.625 1 97.31 133 LEU B N 1
ATOM 3996 C CA . LEU B 1 133 ? 4.855 -26.656 -23.984 1 97.31 133 LEU B CA 1
ATOM 3997 C C . LEU B 1 133 ? 4.23 -27.984 -24.391 1 97.31 133 LEU B C 1
ATOM 3999 O O . LEU B 1 133 ? 4.578 -28.531 -25.438 1 97.31 133 LEU B O 1
ATOM 4003 N N . LEU B 1 134 ? 3.291 -28.453 -23.609 1 96.06 134 LEU B N 1
ATOM 4004 C CA . LEU B 1 134 ? 2.658 -29.75 -23.891 1 96.06 134 LEU B CA 1
ATOM 4005 C C . LEU B 1 134 ? 1.879 -29.688 -25.203 1 96.06 134 LEU B C 1
ATOM 4007 O O . LEU B 1 134 ? 1.912 -30.625 -26 1 96.06 134 LEU B O 1
ATOM 4011 N N . ASN B 1 135 ? 1.203 -28.562 -25.438 1 94.81 135 ASN B N 1
ATOM 4012 C CA . ASN B 1 135 ? 0.416 -28.391 -26.656 1 94.81 135 ASN B CA 1
ATOM 4013 C C . ASN B 1 135 ? 1.308 -28.297 -27.891 1 94.81 135 ASN B C 1
ATOM 4015 O O . ASN B 1 135 ? 0.863 -28.578 -29 1 94.81 135 ASN B O 1
ATOM 4019 N N . SER B 1 136 ? 2.479 -27.844 -27.656 1 94.19 136 SER B N 1
ATOM 4020 C CA . SER B 1 136 ? 3.402 -27.672 -28.781 1 94.19 136 SER B CA 1
ATOM 4021 C C . SER B 1 136 ? 4.199 -28.953 -29.031 1 94.19 136 SER B C 1
ATOM 4023 O O . SER B 1 136 ? 4.918 -29.047 -30.031 1 94.19 136 SER B O 1
ATOM 4025 N N . TYR B 1 137 ? 3.998 -29.812 -28.078 1 87.31 137 TYR B N 1
ATOM 4026 C CA . TYR B 1 137 ? 4.723 -31.078 -28.203 1 87.31 137 TYR B CA 1
ATOM 4027 C C . TYR B 1 137 ? 4.094 -31.969 -29.25 1 87.31 137 TYR B C 1
ATOM 4029 O O . TYR B 1 137 ? 2.939 -32.375 -29.125 1 87.31 137 TYR B O 1
ATOM 4037 N N . SER B 1 138 ? 4.531 -32.031 -30.484 1 69.38 138 SER B N 1
ATOM 4038 C CA . SER B 1 138 ? 4 -32.812 -31.594 1 69.38 138 SER B CA 1
ATOM 4039 C C . SER B 1 138 ? 4.586 -34.219 -31.594 1 69.38 138 SER B C 1
ATOM 4041 O O . SER B 1 138 ? 4.254 -35.031 -32.469 1 69.38 138 SER B O 1
ATOM 4043 N N . GLY B 1 139 ? 5.152 -34.688 -30.531 1 62.75 139 GLY B N 1
ATOM 4044 C CA . GLY B 1 139 ? 5.727 -36.031 -30.5 1 62.75 139 GLY B CA 1
ATOM 4045 C C . GLY B 1 139 ? 6.711 -36.281 -31.625 1 62.75 139 GLY B C 1
ATOM 4046 O O . GLY B 1 139 ? 7.387 -37.312 -31.656 1 62.75 139 GLY B O 1
ATOM 4047 N N . PHE B 1 140 ? 6.562 -35.5 -32.812 1 51.09 140 PHE B N 1
ATOM 4048 C CA . PHE B 1 140 ? 7.191 -35.875 -34.062 1 51.09 140 PHE B CA 1
ATOM 4049 C C . PHE B 1 140 ? 8.711 -35.75 -33.969 1 51.09 140 PHE B C 1
ATOM 4051 O O . PHE B 1 140 ? 9.438 -36.438 -34.719 1 51.09 140 PHE B O 1
ATOM 4058 N N . SER B 1 141 ? 9.109 -34.844 -33.156 1 48.22 141 SER B N 1
ATOM 4059 C CA . SER B 1 141 ? 10.531 -34.562 -33.344 1 48.22 141 SER B CA 1
ATOM 4060 C C . SER B 1 141 ? 11.406 -35.656 -32.75 1 48.22 141 SER B C 1
ATOM 4062 O O . SER B 1 141 ? 12.617 -35.688 -32.969 1 48.22 141 SER B O 1
ATOM 4064 N N . SER B 1 142 ? 10.844 -36.438 -31.703 1 51.31 142 SER B N 1
ATOM 4065 C CA . SER B 1 142 ? 11.766 -37.406 -31.094 1 51.31 142 SER B CA 1
ATOM 4066 C C . SER B 1 142 ? 11.305 -38.844 -31.328 1 51.31 142 SER B C 1
ATOM 4068 O O . SER B 1 142 ? 10.117 -39.094 -31.547 1 51.31 142 SER B O 1
ATOM 4070 N N . THR B 1 143 ? 12.25 -39.781 -31.75 1 52.09 143 THR B N 1
ATOM 4071 C CA . THR B 1 143 ? 12.109 -41.25 -31.906 1 52.09 143 THR B CA 1
ATOM 4072 C C . THR B 1 143 ? 11.375 -41.844 -30.703 1 52.09 143 THR B C 1
ATOM 4074 O O . THR B 1 143 ? 10.859 -42.938 -30.781 1 52.09 143 THR B O 1
ATOM 4077 N N . VAL B 1 144 ? 11.492 -41.25 -29.5 1 59.44 144 VAL B N 1
ATOM 4078 C CA . VAL B 1 144 ? 10.82 -41.75 -28.297 1 59.44 144 VAL B CA 1
ATOM 4079 C C . VAL B 1 144 ? 9.82 -40.719 -27.797 1 59.44 144 VAL B C 1
ATOM 4081 O O . VAL B 1 144 ? 10.203 -39.594 -27.422 1 59.44 144 VAL B O 1
ATOM 4084 N N . GLU B 1 145 ? 8.672 -40.938 -27.984 1 73.38 145 GLU B N 1
ATOM 4085 C CA . GLU B 1 145 ? 7.574 -40.094 -27.531 1 73.38 145 GLU B CA 1
ATOM 4086 C C . GLU B 1 145 ? 7.453 -40.125 -26.016 1 73.38 145 GLU B C 1
ATOM 4088 O O . GLU B 1 145 ? 7.387 -41.219 -25.406 1 73.38 145 GLU B O 1
ATOM 4093 N N . ARG B 1 146 ? 7.797 -39.031 -25.359 1 84.06 146 ARG B N 1
ATOM 4094 C CA . ARG B 1 146 ? 7.594 -38.906 -23.922 1 84.06 146 ARG B CA 1
ATOM 4095 C C . ARG B 1 146 ? 6.129 -38.656 -23.594 1 84.06 146 ARG B C 1
ATOM 4097 O O . ARG B 1 146 ? 5.508 -37.781 -24.188 1 84.06 146 ARG B O 1
ATOM 4104 N N . ILE B 1 147 ? 5.594 -39.531 -22.703 1 89.81 147 ILE B N 1
ATOM 4105 C CA . ILE B 1 147 ? 4.25 -39.281 -22.188 1 89.81 147 ILE B CA 1
ATOM 4106 C C . ILE B 1 147 ? 4.34 -38.688 -20.797 1 89.81 147 ILE B C 1
ATOM 4108 O O . ILE B 1 147 ? 5.059 -39.188 -19.922 1 89.81 147 ILE B O 1
ATOM 4112 N N . TYR B 1 148 ? 3.84 -37.562 -20.656 1 95.75 148 TYR B N 1
ATOM 4113 C CA . TYR B 1 148 ? 3.881 -36.844 -19.375 1 95.75 148 TYR B CA 1
ATOM 4114 C C . TYR B 1 148 ? 2.787 -37.344 -18.438 1 95.75 148 TYR B C 1
ATOM 4116 O O . TYR B 1 148 ? 1.726 -36.719 -18.328 1 95.75 148 TYR B O 1
ATOM 4124 N N . GLU B 1 149 ? 3.082 -38.438 -17.656 1 96.56 149 GLU B N 1
ATOM 4125 C CA . GLU B 1 149 ? 2.049 -39.125 -16.891 1 96.56 149 GLU B CA 1
ATOM 4126 C C . GLU B 1 149 ? 2.266 -38.969 -15.398 1 96.56 149 GLU B C 1
ATOM 4128 O O . GLU B 1 149 ? 1.358 -39.219 -14.602 1 96.56 149 GLU B O 1
ATOM 4133 N N . ASN B 1 150 ? 3.459 -38.531 -15.008 1 98.06 150 ASN B N 1
ATOM 4134 C CA . ASN B 1 150 ? 3.807 -38.438 -13.594 1 98.06 150 ASN B CA 1
ATOM 4135 C C . ASN B 1 150 ? 4.066 -37 -13.18 1 98.06 150 ASN B C 1
ATOM 4137 O O . ASN B 1 150 ? 4.961 -36.344 -13.719 1 98.06 150 ASN B O 1
ATOM 4141 N N . LEU B 1 151 ? 3.275 -36.562 -12.25 1 98.69 151 LEU B N 1
ATOM 4142 C CA . LEU B 1 151 ? 3.398 -35.219 -11.711 1 98.69 151 LEU B CA 1
ATOM 4143 C C . LEU B 1 151 ? 3.975 -35.25 -10.297 1 98.69 151 LEU B C 1
ATOM 4145 O O . LEU B 1 151 ? 3.42 -35.906 -9.414 1 98.69 151 LEU B O 1
ATOM 4149 N N . GLY B 1 152 ? 5.125 -34.656 -10.109 1 98.81 152 GLY B N 1
ATOM 4150 C CA . GLY B 1 152 ? 5.703 -34.469 -8.789 1 98.81 152 GLY B CA 1
ATOM 4151 C C . GLY B 1 152 ? 5.41 -33.094 -8.188 1 98.81 152 GLY B C 1
ATOM 4152 O O . GLY B 1 152 ? 5.602 -32.094 -8.836 1 98.81 152 GLY B O 1
ATOM 4153 N N . ILE B 1 153 ? 4.859 -33.094 -6.98 1 98.75 153 ILE B N 1
ATOM 4154 C CA . ILE B 1 153 ? 4.633 -31.859 -6.227 1 98.75 153 ILE B CA 1
ATOM 4155 C C . ILE B 1 153 ? 5.598 -31.797 -5.043 1 98.75 153 ILE B C 1
ATOM 4157 O O . ILE B 1 153 ? 5.484 -32.594 -4.102 1 98.75 153 ILE B O 1
ATOM 4161 N N . MET B 1 154 ? 6.535 -30.891 -5.152 1 98.31 154 MET B N 1
ATOM 4162 C CA . MET B 1 154 ? 7.492 -30.672 -4.074 1 98.31 154 MET B CA 1
ATOM 4163 C C . MET B 1 154 ? 7.051 -29.516 -3.186 1 98.31 154 MET B C 1
ATOM 4165 O O . MET B 1 154 ? 7.285 -28.344 -3.514 1 98.31 154 MET B O 1
ATOM 4169 N N . GLY B 1 155 ? 6.582 -29.812 -2.014 1 95.88 155 GLY B N 1
ATOM 4170 C CA . GLY B 1 155 ? 5.918 -28.875 -1.126 1 95.88 155 GLY B CA 1
ATOM 4171 C C . GLY B 1 155 ? 4.418 -29.078 -1.044 1 95.88 155 GLY B C 1
ATOM 4172 O O . GLY B 1 155 ? 3.713 -28.969 -2.049 1 95.88 155 GLY B O 1
ATOM 4173 N N . CYS B 1 156 ? 3.922 -29.391 0.148 1 94.5 156 CYS B N 1
ATOM 4174 C CA . CYS B 1 156 ? 2.518 -29.75 0.309 1 94.5 156 CYS B CA 1
ATOM 4175 C C . CYS B 1 156 ? 1.754 -28.672 1.057 1 94.5 156 CYS B C 1
ATOM 4177 O O . CYS B 1 156 ? 0.852 -28.969 1.842 1 94.5 156 CYS B O 1
ATOM 4179 N N . GLY B 1 157 ? 2.178 -27.375 0.895 1 88.56 157 GLY B N 1
ATOM 4180 C CA . GLY B 1 157 ? 1.417 -26.234 1.37 1 88.56 157 GLY B CA 1
ATOM 4181 C C . GLY B 1 157 ? 0.374 -25.75 0.376 1 88.56 157 GLY B C 1
ATOM 4182 O O . GLY B 1 157 ? -0.028 -26.5 -0.517 1 88.56 157 GLY B O 1
ATOM 4183 N N . THR B 1 158 ? -0.012 -24.531 0.535 1 88.81 158 THR B N 1
ATOM 4184 C CA . THR B 1 158 ? -1.041 -23.922 -0.307 1 88.81 158 THR B CA 1
ATOM 4185 C C . THR B 1 158 ? -0.612 -23.938 -1.771 1 88.81 158 THR B C 1
ATOM 4187 O O . THR B 1 158 ? -1.391 -24.297 -2.65 1 88.81 158 THR B O 1
ATOM 4190 N N . GLN B 1 159 ? 0.612 -23.578 -1.996 1 93.69 159 GLN B N 1
ATOM 4191 C CA . GLN B 1 159 ? 1.084 -23.484 -3.373 1 93.69 159 GLN B CA 1
ATOM 4192 C C . GLN B 1 159 ? 1.172 -24.875 -4.02 1 93.69 159 GLN B C 1
ATOM 4194 O O . GLN B 1 159 ? 0.845 -25.031 -5.195 1 93.69 159 GLN B O 1
ATOM 4199 N N . GLY B 1 160 ? 1.638 -25.859 -3.268 1 96.06 160 GLY B N 1
ATOM 4200 C CA . GLY B 1 160 ? 1.672 -27.203 -3.811 1 96.06 160 GLY B CA 1
ATOM 4201 C C . GLY B 1 160 ? 0.303 -27.719 -4.215 1 96.06 160 GLY B C 1
ATOM 4202 O O . GLY B 1 160 ? 0.139 -28.266 -5.309 1 96.06 160 GLY B O 1
ATOM 4203 N N . LYS B 1 161 ? -0.637 -27.516 -3.352 1 95.06 161 LYS B N 1
ATOM 4204 C CA . LYS B 1 161 ? -2.008 -27.938 -3.629 1 95.06 161 LYS B CA 1
ATOM 4205 C C . LYS B 1 161 ? -2.572 -27.203 -4.84 1 95.06 161 LYS B C 1
ATOM 4207 O O . LYS B 1 161 ? -3.156 -27.828 -5.73 1 95.06 161 LYS B O 1
ATOM 4212 N N . CYS B 1 162 ? -2.406 -25.922 -4.91 1 96.31 162 CYS B N 1
ATOM 4213 C CA . CYS B 1 162 ? -2.896 -25.125 -6.031 1 96.31 162 CYS B CA 1
ATOM 4214 C C . CYS B 1 162 ? -2.242 -25.562 -7.336 1 96.31 162 CYS B C 1
ATOM 4216 O O . CYS B 1 162 ? -2.908 -25.656 -8.367 1 96.31 162 CYS B O 1
ATOM 4218 N N . HIS B 1 163 ? -0.963 -25.812 -7.262 1 98.25 163 HIS B N 1
ATOM 4219 C CA . HIS B 1 163 ? -0.253 -26.234 -8.461 1 98.25 163 HIS B CA 1
ATOM 4220 C C . HIS B 1 163 ? -0.745 -27.594 -8.938 1 98.25 163 HIS B C 1
ATOM 4222 O O . HIS B 1 163 ? -0.915 -27.812 -10.141 1 98.25 163 HIS B O 1
ATOM 4228 N N . MET B 1 164 ? -0.974 -28.484 -7.977 1 97.75 164 MET B N 1
ATOM 4229 C CA . MET B 1 164 ? -1.514 -29.781 -8.336 1 97.75 164 MET B CA 1
ATOM 4230 C C . MET B 1 164 ? -2.822 -29.641 -9.109 1 97.75 164 MET B C 1
ATOM 4232 O O . MET B 1 164 ? -2.967 -30.188 -10.203 1 97.75 164 MET B O 1
ATOM 4236 N N . PHE B 1 165 ? -3.703 -28.812 -8.633 1 96.94 165 PHE B N 1
ATOM 4237 C CA . PHE B 1 165 ? -5.023 -28.656 -9.227 1 96.94 165 PHE B CA 1
ATOM 4238 C C . PHE B 1 165 ? -4.93 -27.938 -10.57 1 96.94 165 PHE B C 1
ATOM 4240 O O . PHE B 1 165 ? -5.656 -28.266 -11.508 1 96.94 165 PHE B O 1
ATOM 4247 N N . ALA B 1 166 ? -4.062 -26.984 -10.688 1 97.56 166 ALA B N 1
ATOM 4248 C CA . ALA B 1 166 ? -3.881 -26.281 -11.945 1 97.56 166 ALA B CA 1
ATOM 4249 C C . ALA B 1 166 ? -3.281 -27.188 -13.008 1 97.56 166 ALA B C 1
ATOM 4251 O O . ALA B 1 166 ? -3.76 -27.234 -14.148 1 97.56 166 ALA B O 1
ATOM 4252 N N . MET B 1 167 ? -2.266 -28.016 -12.609 1 97.94 167 MET B N 1
ATOM 4253 C CA . MET B 1 167 ? -1.57 -28.875 -13.555 1 97.94 167 MET B CA 1
ATOM 4254 C C . MET B 1 167 ? -2.498 -29.984 -14.062 1 97.94 167 MET B C 1
ATOM 4256 O O . MET B 1 167 ? -2.49 -30.297 -15.25 1 97.94 167 MET B O 1
ATOM 4260 N N . LEU B 1 168 ? -3.285 -30.5 -13.172 1 96.25 168 LEU B N 1
ATOM 4261 C CA . LEU B 1 168 ? -4.172 -31.609 -13.547 1 96.25 168 LEU B CA 1
ATOM 4262 C C . LEU B 1 168 ? -5.238 -31.125 -14.531 1 96.25 168 LEU B C 1
ATOM 4264 O O . LEU B 1 168 ? -5.809 -31.938 -15.266 1 96.25 168 LEU B O 1
ATOM 4268 N N . ARG B 1 169 ? -5.512 -29.828 -14.578 1 94.69 169 ARG B N 1
ATOM 4269 C CA . ARG B 1 169 ? -6.5 -29.266 -15.5 1 94.69 169 ARG B CA 1
ATOM 4270 C C . ARG B 1 169 ? -5.941 -29.188 -16.906 1 94.69 169 ARG B C 1
ATOM 4272 O O . ARG B 1 169 ? -6.688 -29.281 -17.891 1 94.69 169 ARG B O 1
ATOM 4279 N N . ILE B 1 170 ? -4.629 -29.078 -17.047 1 95.06 170 ILE B N 1
ATOM 4280 C CA . ILE B 1 170 ? -4.078 -28.828 -18.375 1 95.06 170 ILE B CA 1
ATOM 4281 C C . ILE B 1 170 ? -3.311 -30.047 -18.859 1 95.06 170 ILE B C 1
ATOM 4283 O O . ILE B 1 170 ? -3.199 -30.281 -20.062 1 95.06 170 ILE B O 1
ATOM 4287 N N . ALA B 1 171 ? -2.672 -30.812 -17.938 1 95.06 171 ALA B N 1
ATOM 4288 C CA . ALA B 1 171 ? -1.932 -32.031 -18.281 1 95.06 171 ALA B CA 1
ATOM 4289 C C . ALA B 1 171 ? -2.832 -33.25 -18.234 1 95.06 171 ALA B C 1
ATOM 4291 O O . ALA B 1 171 ? -2.756 -34.062 -17.297 1 95.06 171 ALA B O 1
ATOM 4292 N N . LYS B 1 172 ? -3.496 -33.5 -19.234 1 92.12 172 LYS B N 1
ATOM 4293 C CA . LYS B 1 172 ? -4.602 -34.469 -19.266 1 92.12 172 LYS B CA 1
ATOM 4294 C C . LYS B 1 172 ? -4.09 -35.906 -19.188 1 92.12 172 LYS B C 1
ATOM 4296 O O . LYS B 1 172 ? -4.824 -36.812 -18.797 1 92.12 172 LYS B O 1
ATOM 4301 N N . ASN B 1 173 ? -2.877 -36.156 -19.469 1 93.19 173 ASN B N 1
ATOM 4302 C CA . ASN B 1 173 ? -2.32 -37.5 -19.5 1 93.19 173 ASN B CA 1
ATOM 4303 C C . ASN B 1 173 ? -1.812 -37.906 -18.125 1 93.19 173 ASN B C 1
ATOM 4305 O O . ASN B 1 173 ? -1.476 -39.094 -17.906 1 93.19 173 ASN B O 1
ATOM 4309 N N . VAL B 1 174 ? -1.759 -37 -17.172 1 95.88 174 VAL B N 1
ATOM 4310 C CA . VAL B 1 174 ? -1.229 -37.344 -15.852 1 95.88 174 VAL B CA 1
ATOM 4311 C C . VAL B 1 174 ? -2.113 -38.375 -15.188 1 95.88 174 VAL B C 1
ATOM 4313 O O . VAL B 1 174 ? -3.336 -38.219 -15.133 1 95.88 174 VAL B O 1
ATOM 4316 N N . LYS B 1 175 ? -1.487 -39.406 -14.656 1 95.38 175 LYS B N 1
ATOM 4317 C CA . LYS B 1 175 ? -2.188 -40.5 -13.984 1 95.38 175 LYS B CA 1
ATOM 4318 C C . LYS B 1 175 ? -1.718 -40.656 -12.539 1 95.38 175 LYS B C 1
ATOM 4320 O O . LYS B 1 175 ? -2.395 -41.281 -11.727 1 95.38 175 LYS B O 1
ATOM 4325 N N . ARG B 1 176 ? -0.564 -40.094 -12.336 1 96.81 176 ARG B N 1
ATOM 4326 C CA . ARG B 1 176 ? 0.047 -40.25 -11.023 1 96.81 176 ARG B CA 1
ATOM 4327 C C . ARG B 1 176 ? 0.573 -38.938 -10.492 1 96.81 176 ARG B C 1
ATOM 4329 O O . ARG B 1 176 ? 1.206 -38.188 -11.227 1 96.81 176 ARG B O 1
ATOM 4336 N N . VAL B 1 177 ? 0.245 -38.719 -9.25 1 98 177 VAL B N 1
ATOM 4337 C CA . VAL B 1 177 ? 0.788 -37.562 -8.531 1 98 177 VAL B CA 1
ATOM 4338 C C . VAL B 1 177 ? 1.62 -38.031 -7.348 1 98 177 VAL B C 1
ATOM 4340 O O . VAL B 1 177 ? 1.151 -38.844 -6.539 1 98 177 VAL B O 1
ATOM 4343 N N . ILE B 1 178 ? 2.854 -37.656 -7.262 1 98.5 178 ILE B N 1
ATOM 4344 C CA . ILE B 1 178 ? 3.729 -37.969 -6.141 1 98.5 178 ILE B CA 1
ATOM 4345 C C . ILE B 1 178 ? 4.059 -36.719 -5.352 1 98.5 178 ILE B C 1
ATOM 4347 O O . ILE B 1 178 ? 4.598 -35.75 -5.906 1 98.5 178 ILE B O 1
ATOM 4351 N N . LEU B 1 179 ? 3.744 -36.719 -4.051 1 98.31 179 LEU B N 1
ATOM 4352 C CA . LEU B 1 179 ? 3.971 -35.562 -3.178 1 98.31 179 LEU B CA 1
ATOM 4353 C C . LEU B 1 179 ? 5.266 -35.719 -2.389 1 98.31 179 LEU B C 1
ATOM 4355 O O . LEU B 1 179 ? 5.605 -36.844 -1.978 1 98.31 179 LEU B O 1
ATOM 4359 N N . TRP B 1 180 ? 5.926 -34.688 -2.203 1 98.31 180 TRP B N 1
ATOM 4360 C CA . TRP B 1 180 ? 7.043 -34.594 -1.271 1 98.31 180 TRP B CA 1
ATOM 4361 C C . TRP B 1 180 ? 6.938 -33.344 -0.402 1 98.31 180 TRP B C 1
ATOM 4363 O O . TRP B 1 180 ? 6.523 -32.281 -0.875 1 98.31 180 TRP B O 1
ATOM 4373 N N . ASN B 1 181 ? 7.316 -33.469 0.775 1 96.62 181 ASN B N 1
ATOM 4374 C CA . ASN B 1 181 ? 7.438 -32.375 1.725 1 96.62 181 ASN B CA 1
ATOM 4375 C C . ASN B 1 181 ? 8.516 -32.656 2.77 1 96.62 181 ASN B C 1
ATOM 4377 O O . ASN B 1 181 ? 8.742 -33.781 3.139 1 96.62 181 ASN B O 1
ATOM 4381 N N . GLN B 1 182 ? 9.156 -31.609 3.184 1 93.25 182 GLN B N 1
ATOM 4382 C CA . GLN B 1 182 ? 10.172 -31.781 4.219 1 93.25 182 GLN B CA 1
ATOM 4383 C C . GLN B 1 182 ? 9.57 -32.406 5.477 1 93.25 182 GLN B C 1
ATOM 4385 O O . GLN B 1 182 ? 10.141 -33.344 6.051 1 93.25 182 GLN B O 1
ATOM 4390 N N . THR B 1 183 ? 8.461 -31.844 5.914 1 91.31 183 THR B N 1
ATOM 4391 C CA . THR B 1 183 ? 7.723 -32.469 7.012 1 91.31 183 THR B CA 1
ATOM 4392 C C . THR B 1 183 ? 6.797 -33.562 6.496 1 91.31 183 THR B C 1
ATOM 4394 O O . THR B 1 183 ? 5.758 -33.281 5.902 1 91.31 183 THR B O 1
ATOM 4397 N N . GLU B 1 184 ? 7.043 -34.75 6.789 1 94.62 184 GLU B N 1
ATOM 4398 C CA . GLU B 1 184 ? 6.355 -35.906 6.211 1 94.62 184 GLU B CA 1
ATOM 4399 C C . GLU B 1 184 ? 4.867 -35.906 6.543 1 94.62 184 GLU B C 1
ATOM 4401 O O . GLU B 1 184 ? 4.031 -36.219 5.699 1 94.62 184 GLU B O 1
ATOM 4406 N N . GLU B 1 185 ? 4.59 -35.438 7.742 1 93.94 185 GLU B N 1
ATOM 4407 C CA . GLU B 1 185 ? 3.209 -35.469 8.211 1 93.94 185 GLU B CA 1
ATOM 4408 C C . GLU B 1 185 ? 2.316 -34.594 7.344 1 93.94 185 GLU B C 1
ATOM 4410 O O . GLU B 1 185 ? 1.165 -34.938 7.074 1 93.94 185 GLU B O 1
ATOM 4415 N N . ARG B 1 186 ? 2.801 -33.531 6.859 1 88.81 186 ARG B N 1
ATOM 4416 C CA . ARG B 1 186 ? 2.035 -32.625 6.02 1 88.81 186 ARG B CA 1
ATOM 4417 C C . ARG B 1 186 ? 1.66 -33.281 4.695 1 88.81 186 ARG B C 1
ATOM 4419 O O . ARG B 1 186 ? 0.54 -33.094 4.211 1 88.81 186 ARG B O 1
ATOM 4426 N N . GLY B 1 187 ? 2.639 -34.031 4.133 1 94.69 187 GLY B N 1
ATOM 4427 C CA . GLY B 1 187 ? 2.387 -34.719 2.881 1 94.69 187 GLY B CA 1
ATOM 4428 C C . GLY B 1 187 ? 1.41 -35.875 3.029 1 94.69 187 GLY B C 1
ATOM 4429 O O . GLY B 1 187 ? 0.489 -36.031 2.223 1 94.69 187 GLY B O 1
ATOM 4430 N N . ARG B 1 188 ? 1.561 -36.594 4.039 1 95.81 188 ARG B N 1
ATOM 4431 C CA . ARG B 1 188 ? 0.685 -37.75 4.293 1 95.81 188 ARG B CA 1
ATOM 4432 C C . ARG B 1 188 ? -0.742 -37.281 4.574 1 95.81 188 ARG B C 1
ATOM 4434 O O . ARG B 1 188 ? -1.702 -37.906 4.109 1 95.81 188 ARG B O 1
ATOM 4441 N N . ASN B 1 189 ? -0.811 -36.219 5.309 1 94.81 189 ASN B N 1
ATOM 4442 C CA . ASN B 1 189 ? -2.127 -35.656 5.602 1 94.81 189 ASN B CA 1
ATOM 4443 C C . ASN B 1 189 ? -2.824 -35.188 4.336 1 94.81 189 ASN B C 1
ATOM 4445 O O . ASN B 1 189 ? -4.039 -35.344 4.188 1 94.81 189 ASN B O 1
ATOM 4449 N N . LEU B 1 190 ? -2.061 -34.562 3.482 1 94.62 190 LEU B N 1
ATOM 4450 C CA . LEU B 1 190 ? -2.646 -34.094 2.236 1 94.62 190 LEU B CA 1
ATOM 4451 C C . LEU B 1 190 ? -3.139 -35.25 1.384 1 94.62 190 LEU B C 1
ATOM 4453 O O . LEU B 1 190 ? -4.223 -35.188 0.797 1 94.62 190 LEU B O 1
ATOM 4457 N N . VAL B 1 191 ? -2.406 -36.344 1.335 1 96.38 191 VAL B N 1
ATOM 4458 C CA . VAL B 1 191 ? -2.836 -37.531 0.609 1 96.38 191 VAL B CA 1
ATOM 4459 C C . VAL B 1 191 ? -4.156 -38.031 1.184 1 96.38 191 VAL B C 1
ATOM 4461 O O . VAL B 1 191 ? -5.113 -38.281 0.442 1 96.38 191 VAL B O 1
ATOM 4464 N N . ARG B 1 192 ? -4.207 -38.156 2.455 1 96 192 ARG B N 1
ATOM 4465 C CA . ARG B 1 192 ? -5.406 -38.656 3.123 1 96 192 ARG B CA 1
ATOM 4466 C C . ARG B 1 192 ? -6.605 -37.75 2.83 1 96 192 ARG B C 1
ATOM 4468 O O . ARG B 1 192 ? -7.688 -38.25 2.506 1 96 192 ARG B O 1
ATOM 4475 N N . GLU B 1 193 ? -6.355 -36.531 2.939 1 94.69 193 GLU B N 1
ATOM 4476 C CA . GLU B 1 193 ? -7.422 -35.562 2.697 1 94.69 193 GLU B CA 1
ATOM 4477 C C . GLU B 1 193 ? -7.969 -35.688 1.277 1 94.69 193 GLU B C 1
ATOM 4479 O O . GLU B 1 193 ? -9.188 -35.688 1.073 1 94.69 193 GLU B O 1
ATOM 4484 N N . LEU B 1 194 ? -7.098 -35.812 0.314 1 94.44 194 LEU B N 1
ATOM 4485 C CA . LEU B 1 194 ? -7.5 -35.844 -1.088 1 94.44 194 LEU B CA 1
ATOM 4486 C C . LEU B 1 194 ? -8.156 -37.156 -1.449 1 94.44 194 LEU B C 1
ATOM 4488 O O . LEU B 1 194 ? -9.117 -37.188 -2.227 1 94.44 194 LEU B O 1
ATOM 4492 N N . VAL B 1 195 ? -7.734 -38.188 -0.851 1 94.19 195 VAL B N 1
ATOM 4493 C CA . VAL B 1 195 ? -8.289 -39.531 -1.14 1 94.19 195 VAL B CA 1
ATOM 4494 C C . VAL B 1 195 ? -9.656 -39.656 -0.472 1 94.19 195 VAL B C 1
ATOM 4496 O O . VAL B 1 195 ? -10.594 -40.188 -1.073 1 94.19 195 VAL B O 1
ATOM 4499 N N . GLU B 1 196 ? -9.82 -39.094 0.688 1 93.94 196 GLU B N 1
ATOM 4500 C CA . GLU B 1 196 ? -11.016 -39.344 1.485 1 93.94 196 GLU B CA 1
ATOM 4501 C C . GLU B 1 196 ? -12.07 -38.25 1.251 1 93.94 196 GLU B C 1
ATOM 4503 O O . GLU B 1 196 ? -13.273 -38.531 1.301 1 93.94 196 GLU B O 1
ATOM 4508 N N . ASN B 1 197 ? -11.625 -37.062 0.994 1 89.12 197 ASN B N 1
ATOM 4509 C CA . ASN B 1 197 ? -12.578 -35.969 1.13 1 89.12 197 ASN B CA 1
ATOM 4510 C C . ASN B 1 197 ? -12.734 -35.188 -0.176 1 89.12 197 ASN B C 1
ATOM 4512 O O . ASN B 1 197 ? -13.672 -34.438 -0.334 1 89.12 197 ASN B O 1
ATOM 4516 N N . PHE B 1 198 ? -11.859 -35.438 -1.101 1 88.81 198 PHE B N 1
ATOM 4517 C CA . PHE B 1 198 ? -11.953 -34.688 -2.344 1 88.81 198 PHE B CA 1
ATOM 4518 C C . PHE B 1 198 ? -13.188 -35.094 -3.135 1 88.81 198 PHE B C 1
ATOM 4520 O O . PHE B 1 198 ? -13.469 -36.281 -3.283 1 88.81 198 PHE B O 1
ATOM 4527 N N . LYS B 1 199 ? -13.992 -34.156 -3.613 1 85.38 199 LYS B N 1
ATOM 4528 C CA . LYS B 1 199 ? -15.156 -34.406 -4.457 1 85.38 199 LYS B CA 1
ATOM 4529 C C . LYS B 1 199 ? -14.938 -33.875 -5.867 1 85.38 199 LYS B C 1
ATOM 4531 O O . LYS B 1 199 ? -14.633 -32.688 -6.043 1 85.38 199 LYS B O 1
ATOM 4536 N N . ALA B 1 200 ? -15.047 -34.75 -6.754 1 82.5 200 ALA B N 1
ATOM 4537 C CA . ALA B 1 200 ? -14.898 -34.344 -8.156 1 82.5 200 ALA B CA 1
ATOM 4538 C C . ALA B 1 200 ? -15.898 -33.25 -8.523 1 82.5 200 ALA B C 1
ATOM 4540 O O . ALA B 1 200 ? -17 -33.188 -7.953 1 82.5 200 ALA B O 1
ATOM 4541 N N . SER B 1 201 ? -15.414 -32.375 -9.391 1 78.69 201 SER B N 1
ATOM 4542 C CA . SER B 1 201 ? -16.25 -31.297 -9.922 1 78.69 201 SER B CA 1
ATOM 4543 C C . SER B 1 201 ? -16.125 -31.188 -11.438 1 78.69 201 SER B C 1
ATOM 4545 O O . SER B 1 201 ? -15.328 -31.906 -12.047 1 78.69 201 SER B O 1
ATOM 4547 N N . GLU B 1 202 ? -16.984 -30.344 -11.977 1 75.56 202 GLU B N 1
ATOM 4548 C CA . GLU B 1 202 ? -16.984 -30.188 -13.43 1 75.56 202 GLU B CA 1
ATOM 4549 C C . GLU B 1 202 ? -15.633 -29.719 -13.938 1 75.56 202 GLU B C 1
ATOM 4551 O O . GLU B 1 202 ? -15.18 -30.141 -15.008 1 75.56 202 GLU B O 1
ATOM 4556 N N . ASP B 1 203 ? -14.992 -28.984 -13.078 1 76.19 203 ASP B N 1
ATOM 4557 C CA . ASP B 1 203 ? -13.711 -28.438 -13.508 1 76.19 203 ASP B CA 1
ATOM 4558 C C . ASP B 1 203 ? -12.555 -29.359 -13.109 1 76.19 203 ASP B C 1
ATOM 4560 O O . ASP B 1 203 ? -11.43 -29.188 -13.578 1 76.19 203 ASP B O 1
ATOM 4564 N N . LEU B 1 204 ? -12.797 -30.266 -12.188 1 82.94 204 LEU B N 1
ATOM 4565 C CA . LEU B 1 204 ? -11.852 -31.297 -11.781 1 82.94 204 LEU B CA 1
ATOM 4566 C C . LEU B 1 204 ? -12.516 -32.656 -11.766 1 82.94 204 LEU B C 1
ATOM 4568 O O . LEU B 1 204 ? -12.703 -33.25 -10.695 1 82.94 204 LEU B O 1
ATOM 4572 N N . PRO B 1 205 ? -12.773 -33.156 -12.977 1 83.75 205 PRO B N 1
ATOM 4573 C CA . PRO B 1 205 ? -13.523 -34.406 -13.062 1 83.75 205 PRO B CA 1
ATOM 4574 C C . PRO B 1 205 ? -12.648 -35.625 -12.836 1 83.75 205 PRO B C 1
ATOM 4576 O O . PRO B 1 205 ? -12.602 -36.531 -13.688 1 83.75 205 PRO B O 1
ATOM 4579 N N . PHE B 1 206 ? -11.938 -35.656 -11.703 1 87.5 206 PHE B N 1
ATOM 4580 C CA . PHE B 1 206 ? -11.117 -36.812 -11.398 1 87.5 206 PHE B CA 1
ATOM 4581 C C . PHE B 1 206 ? -11.273 -37.219 -9.938 1 87.5 206 PHE B C 1
ATOM 4583 O O . PHE B 1 206 ? -11.867 -36.469 -9.141 1 87.5 206 PHE B O 1
ATOM 4590 N N . LYS B 1 207 ? -10.891 -38.375 -9.594 1 90.25 207 LYS B N 1
ATOM 4591 C CA . LYS B 1 207 ? -10.859 -38.938 -8.242 1 90.25 207 LYS B CA 1
ATOM 4592 C C . LYS B 1 207 ? -9.445 -39.375 -7.863 1 90.25 207 LYS B C 1
ATOM 4594 O O . LYS B 1 207 ? -8.703 -39.875 -8.703 1 90.25 207 LYS B O 1
ATOM 4599 N N . PHE B 1 208 ? -9.125 -39.156 -6.625 1 93.5 208 PHE B N 1
ATOM 4600 C CA . PHE B 1 208 ? -7.816 -39.562 -6.133 1 93.5 208 PHE B CA 1
ATOM 4601 C C . PHE B 1 208 ? -7.902 -40.938 -5.48 1 93.5 208 PHE B C 1
ATOM 4603 O O . PHE B 1 208 ? -8.852 -41.219 -4.746 1 93.5 208 PHE B O 1
ATOM 4610 N N . VAL B 1 209 ? -6.953 -41.781 -5.816 1 92.88 209 VAL B N 1
ATOM 4611 C CA . VAL B 1 209 ? -6.844 -43.062 -5.156 1 92.88 209 VAL B CA 1
ATOM 4612 C C . VAL B 1 209 ? -5.422 -43.281 -4.637 1 92.88 209 VAL B C 1
ATOM 4614 O O . VAL B 1 209 ? -4.461 -42.781 -5.238 1 92.88 209 VAL B O 1
ATOM 4617 N N . ALA B 1 210 ? -5.375 -43.906 -3.549 1 90.88 210 ALA B N 1
ATOM 4618 C CA . ALA B 1 210 ? -4.055 -44.219 -3.008 1 90.88 210 ALA B CA 1
ATOM 4619 C C . ALA B 1 210 ? -3.328 -45.25 -3.875 1 90.88 210 ALA B C 1
ATOM 4621 O O . ALA B 1 210 ? -3.949 -46.156 -4.414 1 90.88 210 ALA B O 1
ATOM 4622 N N . SER B 1 211 ? -2.062 -45.062 -4.227 1 78.25 211 SER B N 1
ATOM 4623 C CA . SER B 1 211 ? -1.285 -45.938 -5.094 1 78.25 211 SER B CA 1
ATOM 4624 C C . SER B 1 211 ? -1.362 -47.406 -4.621 1 78.25 211 SER B C 1
ATOM 4626 O O . SER B 1 211 ? -1.414 -48.312 -5.434 1 78.25 211 SER B O 1
ATOM 4628 N N . GLU B 1 212 ? -1.386 -47.781 -3.377 1 64.5 212 GLU B N 1
ATOM 4629 C CA . GLU B 1 212 ? -1.412 -49.188 -2.916 1 64.5 212 GLU B CA 1
ATOM 4630 C C . GLU B 1 212 ? -2.811 -49.781 -3.043 1 64.5 212 GLU B C 1
ATOM 4632 O O . GLU B 1 212 ? -3.018 -50.938 -2.748 1 64.5 212 GLU B O 1
ATOM 4637 N N . SER B 1 213 ? -3.703 -49 -3.574 1 54.78 213 SER B N 1
ATOM 4638 C CA . SER B 1 213 ? -5.062 -49.531 -3.602 1 54.78 213 SER B CA 1
ATOM 4639 C C . SER B 1 213 ? -5.32 -50.312 -4.879 1 54.78 213 SER B C 1
ATOM 4641 O O . SER B 1 213 ? -4.969 -49.875 -5.973 1 54.78 213 SER B O 1
ATOM 4643 N N . SER B 1 214 ? -5.277 -51.656 -4.812 1 48.78 214 SER B N 1
ATOM 4644 C CA . SER B 1 214 ? -5.582 -52.625 -5.836 1 48.78 214 SER B CA 1
ATOM 4645 C C . SER B 1 214 ? -6.973 -52.406 -6.418 1 48.78 214 SER B C 1
ATOM 4647 O O . SER B 1 214 ? -7.5 -53.281 -7.121 1 48.78 214 SER B O 1
ATOM 4649 N N . GLN B 1 215 ? -7.633 -51.469 -5.988 1 49.22 215 GLN B N 1
ATOM 4650 C CA . GLN B 1 215 ? -9.016 -51.469 -6.461 1 49.22 215 GLN B CA 1
ATOM 4651 C C . GLN B 1 215 ? -9.078 -51.281 -7.969 1 49.22 215 GLN B C 1
ATOM 4653 O O . GLN B 1 215 ? -8.406 -50.406 -8.516 1 49.22 215 GLN B O 1
ATOM 4658 N N . PRO B 1 216 ? -9.469 -52.406 -8.617 1 48.31 216 PRO B N 1
ATOM 4659 C CA . PRO B 1 216 ? -9.672 -52.281 -10.062 1 48.31 216 PRO B CA 1
ATOM 4660 C C . PRO B 1 216 ? -10.344 -50.969 -10.477 1 48.31 216 PRO B C 1
ATOM 4662 O O . PRO B 1 216 ? -11.273 -50.531 -9.812 1 48.31 216 PRO B O 1
ATOM 4665 N N . LEU B 1 217 ? -9.57 -50.156 -11.141 1 52.03 217 LEU B N 1
ATOM 4666 C CA . LEU B 1 217 ? -9.969 -48.875 -11.727 1 52.03 217 LEU B CA 1
ATOM 4667 C C . LEU B 1 217 ? -11.203 -49.031 -12.609 1 52.03 217 LEU B C 1
ATOM 4669 O O . LEU B 1 217 ? -11.094 -49.094 -13.836 1 52.03 217 LEU B O 1
ATOM 4673 N N . GLU B 1 218 ? -12.023 -50.125 -12.289 1 43.16 218 GLU B N 1
ATOM 4674 C CA . GLU B 1 218 ? -13.094 -50.438 -13.242 1 43.16 218 GLU B CA 1
ATOM 4675 C C . GLU B 1 218 ? -14.016 -49.219 -13.414 1 43.16 218 GLU B C 1
ATOM 4677 O O . GLU B 1 218 ? -15.094 -49.344 -14.008 1 43.16 218 GLU B O 1
ATOM 4682 N N . ASP B 1 219 ? -13.867 -48.156 -12.617 1 44.62 219 ASP B N 1
ATOM 4683 C CA . ASP B 1 219 ? -15.156 -47.469 -12.75 1 44.62 219 ASP B CA 1
ATOM 4684 C C . ASP B 1 219 ? -15.367 -46.969 -14.18 1 44.62 219 ASP B C 1
ATOM 4686 O O . ASP B 1 219 ? -14.438 -46.469 -14.812 1 44.62 219 ASP B O 1
ATOM 4690 N N . SER B 1 220 ? -16.422 -47.469 -14.836 1 41.97 220 SER B N 1
ATOM 4691 C CA . SER B 1 220 ? -16.984 -47.156 -16.156 1 41.97 220 SER B CA 1
ATOM 4692 C C . SER B 1 220 ? -16.609 -45.75 -16.594 1 41.97 220 SER B C 1
ATOM 4694 O O . SER B 1 220 ? -16.641 -45.438 -17.797 1 41.97 220 SER B O 1
ATOM 4696 N N . HIS B 1 221 ? -17.219 -44.656 -15.898 1 49.31 221 HIS B N 1
ATOM 4697 C CA . HIS B 1 221 ? -17.703 -43.344 -16.328 1 49.31 221 HIS B CA 1
ATOM 4698 C C . HIS B 1 221 ? -16.531 -42.375 -16.578 1 49.31 221 HIS B C 1
ATOM 4700 O O . HIS B 1 221 ? -15.391 -42.688 -16.25 1 49.31 221 HIS B O 1
ATOM 4706 N N . SER B 1 222 ? -16.766 -40.938 -17.156 1 66.19 222 SER B N 1
ATOM 4707 C CA . SER B 1 222 ? -16.219 -39.656 -17.625 1 66.19 222 SER B CA 1
ATOM 4708 C C . SER B 1 222 ? -15.25 -39.062 -16.609 1 66.19 222 SER B C 1
ATOM 4710 O O . SER B 1 222 ? -14.641 -38.031 -16.875 1 66.19 222 SER B O 1
ATOM 4712 N N . THR B 1 223 ? -14.898 -39.75 -15.43 1 81 223 THR B N 1
ATOM 4713 C CA . THR B 1 223 ? -14.047 -39.156 -14.398 1 81 223 THR B CA 1
ATOM 4714 C C . THR B 1 223 ? -12.664 -39.812 -14.422 1 81 223 THR B C 1
ATOM 4716 O O . THR B 1 223 ? -12.531 -41.031 -14.312 1 81 223 THR B O 1
ATOM 4719 N N . ARG B 1 224 ? -11.57 -39.094 -14.547 1 89.88 224 ARG B N 1
ATOM 4720 C CA . ARG B 1 224 ? -10.18 -39.531 -14.539 1 89.88 224 ARG B CA 1
ATOM 4721 C C . ARG B 1 224 ? -9.758 -39.969 -13.141 1 89.88 224 ARG B C 1
ATOM 4723 O O . ARG B 1 224 ? -10.141 -39.375 -12.141 1 89.88 224 ARG B O 1
ATOM 4730 N N . ILE B 1 225 ? -9.086 -41.125 -13.039 1 91.56 225 ILE B N 1
ATOM 4731 C CA . ILE B 1 225 ? -8.547 -41.594 -11.773 1 91.56 225 ILE B CA 1
ATOM 4732 C C . ILE B 1 225 ? -7.082 -41.188 -11.641 1 91.56 225 ILE B C 1
ATOM 4734 O O . ILE B 1 225 ? -6.273 -41.469 -12.531 1 91.56 225 ILE B O 1
ATOM 4738 N N . ILE B 1 226 ? -6.75 -40.562 -10.586 1 95.5 226 ILE B N 1
ATOM 4739 C CA . ILE B 1 226 ? -5.391 -40.125 -10.32 1 95.5 226 ILE B CA 1
ATOM 4740 C C . ILE B 1 226 ? -4.824 -40.844 -9.117 1 95.5 226 ILE B C 1
ATOM 4742 O O . ILE B 1 226 ? -5.367 -40.75 -8.008 1 95.5 226 ILE B O 1
ATOM 4746 N N . GLU B 1 227 ? -3.793 -41.625 -9.305 1 96.31 227 GLU B N 1
ATOM 4747 C CA . GLU B 1 227 ? -3.074 -42.219 -8.18 1 96.31 227 GLU B CA 1
ATOM 4748 C C . GLU B 1 227 ? -2.225 -41.156 -7.461 1 96.31 227 GLU B C 1
ATOM 4750 O O . GLU B 1 227 ? -1.468 -40.438 -8.102 1 96.31 227 GLU B O 1
ATOM 4755 N N . ILE B 1 228 ? -2.41 -41.062 -6.18 1 97.44 228 ILE B N 1
ATOM 4756 C CA . ILE B 1 228 ? -1.652 -40.094 -5.414 1 97.44 228 ILE B CA 1
ATOM 4757 C C . ILE B 1 228 ? -0.891 -40.781 -4.289 1 97.44 228 ILE B C 1
ATOM 4759 O O . ILE B 1 228 ? -1.405 -41.719 -3.664 1 97.44 228 ILE B O 1
ATOM 4763 N N . SER B 1 229 ? 0.365 -40.438 -4.062 1 97.31 229 SER B N 1
ATOM 4764 C CA . SER B 1 229 ? 1.187 -41 -2.998 1 97.31 229 SER B CA 1
ATOM 4765 C C . SER B 1 229 ? 2.152 -39.969 -2.434 1 97.31 229 SER B C 1
ATOM 4767 O O . SER B 1 229 ? 2.367 -38.906 -3.041 1 97.31 229 SER B O 1
ATOM 4769 N N . PHE B 1 230 ? 2.594 -40.219 -1.228 1 97.62 230 PHE B N 1
ATOM 4770 C CA . PHE B 1 230 ? 3.66 -39.438 -0.613 1 97.62 230 PHE B CA 1
ATOM 4771 C C . PHE B 1 230 ? 4.977 -40.219 -0.634 1 97.62 230 PHE B C 1
ATOM 4773 O O . PHE B 1 230 ? 4.992 -41.438 -0.416 1 97.62 230 PHE B O 1
ATOM 4780 N N . ASN B 1 231 ? 6.031 -39.594 -1.046 1 97.94 231 ASN B N 1
ATOM 4781 C CA . ASN B 1 231 ? 7.391 -40.125 -0.981 1 97.94 231 ASN B CA 1
ATOM 4782 C C . ASN B 1 231 ? 8.328 -39.156 -0.259 1 97.94 231 ASN B C 1
ATOM 4784 O O . ASN B 1 231 ? 8.484 -38.031 -0.671 1 97.94 231 ASN B O 1
ATOM 4788 N N . SER B 1 232 ? 9.031 -39.562 0.796 1 97.69 232 SER B N 1
ATOM 4789 C CA . SER B 1 232 ? 9.852 -38.688 1.638 1 97.69 232 SER B CA 1
ATOM 4790 C C . SER B 1 232 ? 11.203 -38.406 0.989 1 97.69 232 SER B C 1
ATOM 4792 O O . SER B 1 232 ? 11.953 -37.562 1.449 1 97.69 232 SER B O 1
ATOM 4794 N N . ASN B 1 233 ? 11.484 -39.125 -0.044 1 98.19 233 ASN B N 1
ATOM 4795 C CA . ASN B 1 233 ? 12.742 -38.938 -0.751 1 98.19 233 ASN B CA 1
ATOM 4796 C C . ASN B 1 233 ? 12.578 -38.031 -1.979 1 98.19 233 ASN B C 1
ATOM 4798 O O . ASN B 1 233 ? 12.07 -38.5 -3.008 1 98.19 233 ASN B O 1
ATOM 4802 N N . ALA B 1 234 ? 13.117 -36.844 -1.861 1 98.56 234 ALA B N 1
ATOM 4803 C CA . ALA B 1 234 ? 12.953 -35.875 -2.924 1 98.56 234 ALA B CA 1
ATOM 4804 C C . ALA B 1 234 ? 13.625 -36.344 -4.215 1 98.56 234 ALA B C 1
ATOM 4806 O O . ALA B 1 234 ? 13.133 -36.062 -5.309 1 98.56 234 ALA B O 1
ATOM 4807 N N . ASN B 1 235 ? 14.758 -37 -4.098 1 98.69 235 ASN B N 1
ATOM 4808 C CA . ASN B 1 235 ? 15.469 -37.5 -5.266 1 98.69 235 ASN B CA 1
ATOM 4809 C C . ASN B 1 235 ? 14.617 -38.531 -6.035 1 98.69 235 ASN B C 1
ATOM 4811 O O . ASN B 1 235 ? 14.555 -38.469 -7.266 1 98.69 235 ASN B O 1
ATOM 4815 N N . GLN B 1 236 ? 13.953 -39.344 -5.332 1 98.69 236 GLN B N 1
ATOM 4816 C CA . GLN B 1 236 ? 13.102 -40.344 -5.973 1 98.69 236 GLN B CA 1
ATOM 4817 C C . GLN B 1 236 ? 11.906 -39.688 -6.656 1 98.69 236 GLN B C 1
ATOM 4819 O O . GLN B 1 236 ? 11.523 -40.094 -7.762 1 98.69 236 GLN B O 1
ATOM 4824 N N . VAL B 1 237 ? 11.312 -38.719 -6.004 1 98.69 237 VAL B N 1
ATOM 4825 C CA . VAL B 1 237 ? 10.18 -38.031 -6.594 1 98.69 237 VAL B CA 1
ATOM 4826 C C . VAL B 1 237 ? 10.617 -37.312 -7.883 1 98.69 237 VAL B C 1
ATOM 4828 O O . VAL B 1 237 ? 9.93 -37.406 -8.898 1 98.69 237 VAL B O 1
ATOM 4831 N N . SER B 1 238 ? 11.773 -36.688 -7.828 1 98.69 238 SER B N 1
ATOM 4832 C CA . SER B 1 238 ? 12.281 -36 -9.008 1 98.69 238 SER B CA 1
ATOM 4833 C C . SER B 1 238 ? 12.547 -36.969 -10.148 1 98.69 238 SER B C 1
ATOM 4835 O O . SER B 1 238 ? 12.211 -36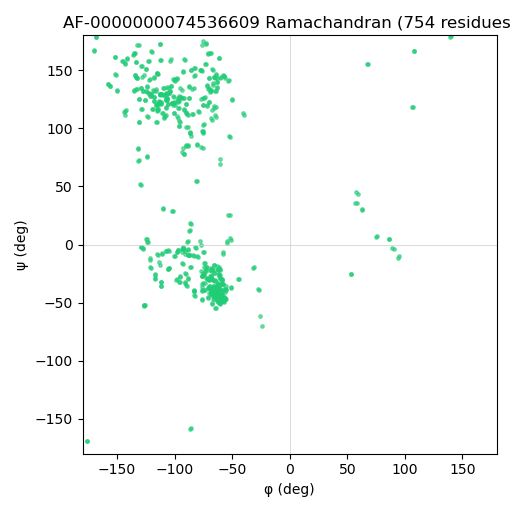.688 -11.305 1 98.69 238 SER B O 1
ATOM 4837 N N . ASN B 1 239 ? 13.07 -38.094 -9.82 1 98.5 239 ASN B N 1
ATOM 4838 C CA . ASN B 1 239 ? 13.445 -39.094 -10.812 1 98.5 239 ASN B CA 1
ATOM 4839 C C . ASN B 1 239 ? 12.219 -39.75 -11.461 1 98.5 239 ASN B C 1
ATOM 4841 O O . ASN B 1 239 ? 12.242 -40.094 -12.648 1 98.5 239 ASN B O 1
ATOM 4845 N N . GLN B 1 240 ? 11.172 -39.812 -10.766 1 98 240 GLN B N 1
ATOM 4846 C CA . GLN B 1 240 ? 9.984 -40.531 -11.227 1 98 240 GLN B CA 1
ATOM 4847 C C . GLN B 1 240 ? 9.023 -39.562 -11.938 1 98 240 GLN B C 1
ATOM 4849 O O . GLN B 1 240 ? 8.047 -40 -12.547 1 98 240 GLN B O 1
ATOM 4854 N N . SER B 1 241 ? 9.273 -38.281 -11.938 1 98.5 241 SER B N 1
ATOM 4855 C CA . SER B 1 241 ? 8.305 -37.312 -12.406 1 98.5 241 SER B CA 1
ATOM 4856 C C . SER B 1 241 ? 8.633 -36.844 -13.82 1 98.5 241 SER B C 1
ATOM 4858 O O . SER B 1 241 ? 9.805 -36.719 -14.188 1 98.5 241 SER B O 1
ATOM 4860 N N . ASP B 1 242 ? 7.555 -36.625 -14.648 1 98 242 ASP B N 1
ATOM 4861 C CA . ASP B 1 242 ? 7.664 -36 -15.961 1 98 242 ASP B CA 1
ATOM 4862 C C . ASP B 1 242 ? 7.52 -34.469 -15.852 1 98 242 ASP B C 1
ATOM 4864 O O . ASP B 1 242 ? 8.086 -33.719 -16.656 1 98 242 ASP B O 1
ATOM 4868 N N . ILE B 1 243 ? 6.688 -34.031 -14.953 1 98.75 243 ILE B N 1
ATOM 4869 C CA . ILE B 1 243 ? 6.488 -32.656 -14.562 1 98.75 243 ILE B CA 1
ATOM 4870 C C . ILE B 1 243 ? 6.746 -32.5 -13.062 1 98.75 243 ILE B C 1
ATOM 4872 O O . ILE B 1 243 ? 6.266 -33.281 -12.258 1 98.75 243 ILE B O 1
ATOM 4876 N N . ILE B 1 244 ? 7.543 -31.547 -12.68 1 98.94 244 ILE B N 1
ATOM 4877 C CA . ILE B 1 244 ? 7.836 -31.281 -11.273 1 98.94 244 ILE B CA 1
ATOM 4878 C C . ILE B 1 244 ? 7.43 -29.859 -10.93 1 98.94 244 ILE B C 1
ATOM 4880 O O . ILE B 1 244 ? 7.793 -28.906 -11.641 1 98.94 244 ILE B O 1
ATOM 4884 N N . CYS B 1 245 ? 6.648 -29.672 -9.891 1 98.88 245 CYS B N 1
ATOM 4885 C CA . CYS B 1 245 ? 6.359 -28.344 -9.352 1 98.88 245 CYS B CA 1
ATOM 4886 C C . CYS B 1 245 ? 7.07 -28.141 -8.023 1 98.88 245 CYS B C 1
ATOM 4888 O O . CYS B 1 245 ? 6.73 -28.766 -7.02 1 98.88 245 CYS B O 1
ATOM 4890 N N . CYS B 1 246 ? 8.031 -27.281 -8.039 1 98.44 246 CYS B N 1
ATOM 4891 C CA . CYS B 1 246 ? 8.719 -26.906 -6.809 1 98.44 246 CYS B CA 1
ATOM 4892 C C . CYS B 1 246 ? 8.031 -25.734 -6.129 1 98.44 246 CYS B C 1
ATOM 4894 O O . CYS B 1 246 ? 8.047 -24.609 -6.637 1 98.44 246 CYS B O 1
ATOM 4896 N N . CYS B 1 247 ? 7.465 -26 -5.008 1 95.75 247 CYS B N 1
ATOM 4897 C CA . CYS B 1 247 ? 6.648 -25.047 -4.262 1 95.75 247 CYS B CA 1
ATOM 4898 C C . CYS B 1 247 ? 7.094 -24.984 -2.807 1 95.75 247 CYS B C 1
ATOM 4900 O O . CYS B 1 247 ? 6.273 -25.094 -1.896 1 95.75 247 CYS B O 1
ATOM 4902 N N . THR B 1 248 ? 8.375 -24.766 -2.582 1 92.38 248 THR B N 1
ATOM 4903 C CA . THR B 1 248 ? 8.906 -24.766 -1.226 1 92.38 248 THR B CA 1
ATOM 4904 C C . THR B 1 248 ? 9.547 -23.406 -0.895 1 92.38 248 THR B C 1
ATOM 4906 O O . THR B 1 248 ? 9.781 -22.594 -1.788 1 92.38 248 THR B O 1
ATOM 4909 N N . ASN B 1 249 ? 9.812 -23.188 0.396 1 84.69 249 ASN B N 1
ATOM 4910 C CA . ASN B 1 249 ? 10.555 -22.016 0.845 1 84.69 249 ASN B CA 1
ATOM 4911 C C . ASN B 1 249 ? 12.008 -22.359 1.176 1 84.69 249 ASN B C 1
ATOM 4913 O O . ASN B 1 249 ? 12.609 -21.75 2.051 1 84.69 249 ASN B O 1
ATOM 4917 N N . SER B 1 250 ? 12.508 -23.344 0.505 1 90.31 250 SER B N 1
ATOM 4918 C CA . SER B 1 250 ? 13.836 -23.844 0.828 1 90.31 250 SER B CA 1
ATOM 4919 C C . SER B 1 250 ? 14.914 -22.844 0.442 1 90.31 250 SER B C 1
ATOM 4921 O O . SER B 1 250 ? 14.828 -22.203 -0.606 1 90.31 250 SER B O 1
ATOM 4923 N N . SER B 1 251 ? 15.938 -22.781 1.275 1 92.06 251 SER B N 1
ATOM 4924 C CA . SER B 1 251 ? 17.094 -21.953 0.968 1 92.06 251 SER B CA 1
ATOM 4925 C C . SER B 1 251 ? 18.219 -22.781 0.354 1 92.06 251 SER B C 1
ATOM 4927 O O . SER B 1 251 ? 19.234 -22.25 -0.076 1 92.06 251 SER B O 1
ATOM 4929 N N . LYS B 1 252 ? 17.969 -24.062 0.348 1 96 252 LYS B N 1
ATOM 4930 C CA . LYS B 1 252 ? 18.938 -24.984 -0.252 1 96 252 LYS B CA 1
ATOM 4931 C C . LYS B 1 252 ? 18.25 -26 -1.145 1 96 252 LYS B C 1
ATOM 4933 O O . LYS B 1 252 ? 17.172 -26.5 -0.807 1 96 252 LYS B O 1
ATOM 4938 N N . PRO B 1 253 ? 18.953 -26.359 -2.211 1 97.75 253 PRO B N 1
ATOM 4939 C CA . PRO B 1 253 ? 18.375 -27.422 -3.055 1 97.75 253 PRO B CA 1
ATOM 4940 C C . PRO B 1 253 ? 18.094 -28.703 -2.285 1 97.75 253 PRO B C 1
ATOM 4942 O O . PRO B 1 253 ? 18.875 -29.078 -1.398 1 97.75 253 PRO B O 1
ATOM 4945 N N . PHE B 1 254 ? 17.047 -29.359 -2.662 1 96.94 254 PHE B N 1
ATOM 4946 C CA . PHE B 1 254 ? 16.641 -30.5 -1.852 1 96.94 254 PHE B CA 1
ATOM 4947 C C . PHE B 1 254 ? 16.578 -31.766 -2.701 1 96.94 254 PHE B C 1
ATOM 4949 O O . PHE B 1 254 ? 16.188 -32.844 -2.209 1 96.94 254 PHE B O 1
ATOM 4956 N N . PHE B 1 255 ? 16.891 -31.812 -3.977 1 98.06 255 PHE B N 1
ATOM 4957 C CA . PHE B 1 255 ? 17.141 -32.969 -4.828 1 98.06 255 PHE B CA 1
ATOM 4958 C C . PHE B 1 255 ? 18.281 -32.688 -5.801 1 98.06 255 PHE B C 1
ATOM 4960 O O . PHE B 1 255 ? 18.609 -31.547 -6.07 1 98.06 255 PHE B O 1
ATOM 4967 N N . GLU B 1 256 ? 18.859 -33.719 -6.32 1 98.31 256 GLU B N 1
ATOM 4968 C CA . GLU B 1 256 ? 20.078 -33.625 -7.113 1 98.31 256 GLU B CA 1
ATOM 4969 C C . GLU B 1 256 ? 19.766 -33.5 -8.602 1 98.31 256 GLU B C 1
ATOM 4971 O O . GLU B 1 256 ? 18.812 -34.094 -9.094 1 98.31 256 GLU B O 1
ATOM 4976 N N . THR B 1 257 ? 20.656 -32.812 -9.266 1 98.5 257 THR B N 1
ATOM 4977 C CA . THR B 1 257 ? 20.531 -32.562 -10.703 1 98.5 257 THR B CA 1
ATOM 4978 C C . THR B 1 257 ? 20.453 -33.906 -11.453 1 98.5 257 THR B C 1
ATOM 4980 O O . THR B 1 257 ? 19.641 -34.031 -12.375 1 98.5 257 THR B O 1
ATOM 4983 N N . ASN B 1 258 ? 21.203 -34.875 -11.078 1 98.19 258 ASN B N 1
ATOM 4984 C CA . ASN B 1 258 ? 21.312 -36.125 -11.812 1 98.19 258 ASN B CA 1
ATOM 4985 C C . ASN B 1 258 ? 20.078 -37 -11.602 1 98.19 258 ASN B C 1
ATOM 4987 O O . ASN B 1 258 ? 19.906 -38.031 -12.266 1 98.19 258 ASN B O 1
ATOM 4991 N N . GLN B 1 259 ? 19.234 -36.562 -10.727 1 98.5 259 GLN B N 1
ATOM 4992 C CA . GLN B 1 259 ? 18 -37.281 -10.469 1 98.5 259 GLN B CA 1
ATOM 4993 C C . GLN B 1 259 ? 16.844 -36.75 -11.344 1 98.5 259 GLN B C 1
ATOM 4995 O O . GLN B 1 259 ? 15.75 -37.312 -11.328 1 98.5 259 GLN B O 1
ATOM 5000 N N . VAL B 1 260 ? 17.047 -35.781 -12.109 1 98.62 260 VAL B N 1
ATOM 5001 C CA . VAL B 1 260 ? 16.062 -35.25 -13.031 1 98.62 260 VAL B CA 1
ATOM 5002 C C . VAL B 1 260 ? 16.297 -35.812 -14.43 1 98.62 260 VAL B C 1
ATOM 5004 O O . VAL B 1 260 ? 17.375 -35.625 -15.016 1 98.62 260 VAL B O 1
ATOM 5007 N N . ARG B 1 261 ? 15.32 -36.438 -14.992 1 97.62 261 ARG B N 1
ATOM 5008 C CA . ARG B 1 261 ? 15.453 -37.062 -16.297 1 97.62 261 ARG B CA 1
ATOM 5009 C C . ARG B 1 261 ? 15.398 -36.031 -17.422 1 97.62 261 ARG B C 1
ATOM 5011 O O . ARG B 1 261 ? 14.758 -35 -17.281 1 97.62 261 ARG B O 1
ATOM 5018 N N . ASP B 1 262 ? 16.078 -36.344 -18.484 1 96.31 262 ASP B N 1
ATOM 5019 C CA . ASP B 1 262 ? 15.922 -35.562 -19.688 1 96.31 262 ASP B CA 1
ATOM 5020 C C . ASP B 1 262 ? 14.445 -35.438 -20.078 1 96.31 262 ASP B C 1
ATOM 5022 O O . ASP B 1 262 ? 13.664 -36.344 -19.875 1 96.31 262 ASP B O 1
ATOM 5026 N N . GLY B 1 263 ? 14.07 -34.281 -20.547 1 96.19 263 GLY B N 1
ATOM 5027 C CA . GLY B 1 263 ? 12.711 -34.062 -21.016 1 96.19 263 GLY B CA 1
ATOM 5028 C C . GLY B 1 263 ? 11.773 -33.594 -19.922 1 96.19 263 GLY B C 1
ATOM 5029 O O . GLY B 1 263 ? 10.625 -33.219 -20.203 1 96.19 263 GLY B O 1
ATOM 5030 N N . THR B 1 264 ? 12.242 -33.5 -18.672 1 98.19 264 THR B N 1
ATOM 5031 C CA . THR B 1 264 ? 11.398 -33.094 -17.562 1 98.19 264 THR B CA 1
ATOM 5032 C C . THR B 1 264 ? 11.07 -31.609 -17.641 1 98.19 264 THR B C 1
ATOM 5034 O O . THR B 1 264 ? 11.93 -30.797 -17.984 1 98.19 264 THR B O 1
ATOM 5037 N N . ILE B 1 265 ? 9.805 -31.25 -17.375 1 98.69 265 ILE B N 1
ATOM 5038 C CA . ILE B 1 265 ? 9.383 -29.859 -17.234 1 98.69 265 ILE B CA 1
ATOM 5039 C C . ILE B 1 265 ? 9.242 -29.531 -15.75 1 98.69 265 ILE B C 1
ATOM 5041 O O . ILE B 1 265 ? 8.578 -30.234 -15 1 98.69 265 ILE B O 1
ATOM 5045 N N . ILE B 1 266 ? 9.891 -28.438 -15.328 1 98.88 266 ILE B N 1
ATOM 5046 C CA . ILE B 1 266 ? 9.93 -28.078 -13.914 1 98.88 266 ILE B CA 1
ATOM 5047 C C . ILE B 1 266 ? 9.406 -26.656 -13.734 1 98.88 266 ILE B C 1
ATOM 5049 O O . ILE B 1 266 ? 9.781 -25.75 -14.492 1 98.88 266 ILE B O 1
ATOM 5053 N N . THR B 1 267 ? 8.508 -26.453 -12.797 1 98.88 267 THR B N 1
ATOM 5054 C CA . THR B 1 267 ? 8.125 -25.109 -12.383 1 98.88 267 THR B CA 1
ATOM 5055 C C . THR B 1 267 ? 8.68 -24.781 -11 1 98.88 267 THR B C 1
ATOM 5057 O O . THR B 1 267 ? 8.602 -25.609 -10.086 1 98.88 267 THR B O 1
ATOM 5060 N N . CYS B 1 268 ? 9.312 -23.688 -10.875 1 98.5 268 CYS B N 1
ATOM 5061 C CA . CYS B 1 268 ? 9.922 -23.234 -9.633 1 98.5 268 CYS B CA 1
ATOM 5062 C C . CYS B 1 268 ? 9.328 -21.906 -9.188 1 98.5 268 CYS B C 1
ATOM 5064 O O . CYS B 1 268 ? 9.523 -20.875 -9.844 1 98.5 268 CYS B O 1
ATOM 5066 N N . ILE B 1 269 ? 8.664 -21.906 -8.008 1 96.56 269 ILE B N 1
ATOM 5067 C CA . ILE B 1 269 ? 8.023 -20.672 -7.602 1 96.56 269 ILE B CA 1
ATOM 5068 C C . ILE B 1 269 ? 8.461 -20.297 -6.188 1 96.56 269 ILE B C 1
ATOM 5070 O O . ILE B 1 269 ? 8.141 -19.219 -5.695 1 96.56 269 ILE B O 1
ATOM 5074 N N . GLY B 1 270 ? 9.227 -21.078 -5.527 1 93.12 270 GLY B N 1
ATOM 5075 C CA . GLY B 1 270 ? 9.492 -20.922 -4.109 1 93.12 270 GLY B CA 1
ATOM 5076 C C . GLY B 1 270 ? 10.594 -19.906 -3.818 1 93.12 270 GLY B C 1
ATOM 5077 O O . GLY B 1 270 ? 10.555 -19.219 -2.805 1 93.12 270 GLY B O 1
ATOM 5078 N N . SER B 1 271 ? 11.617 -19.922 -4.656 1 92.44 271 SER B N 1
ATOM 5079 C CA . SER B 1 271 ? 12.734 -19 -4.48 1 92.44 271 SER B CA 1
ATOM 5080 C C . SER B 1 271 ? 12.367 -17.578 -4.922 1 92.44 271 SER B C 1
ATOM 5082 O O . SER B 1 271 ? 12.422 -17.266 -6.109 1 92.44 271 SER B O 1
ATOM 5084 N N . TYR B 1 272 ? 12.094 -16.703 -3.873 1 85.81 272 TYR B N 1
ATOM 5085 C CA . TYR B 1 272 ? 11.727 -15.328 -4.199 1 85.81 272 TYR B CA 1
ATOM 5086 C C . TYR B 1 272 ? 12.656 -14.328 -3.514 1 85.81 272 TYR B C 1
ATOM 5088 O O . TYR B 1 272 ? 12.383 -13.133 -3.49 1 85.81 272 TYR B O 1
ATOM 5096 N N . LYS B 1 273 ? 13.656 -14.828 -2.857 1 85.5 273 LYS B N 1
ATOM 5097 C CA . LYS B 1 273 ? 14.75 -14.039 -2.299 1 85.5 273 LYS B CA 1
ATOM 5098 C C . LYS B 1 273 ? 16.094 -14.508 -2.836 1 85.5 273 LYS B C 1
ATOM 5100 O O . LYS B 1 273 ? 16.266 -15.68 -3.178 1 85.5 273 LYS B O 1
ATOM 5105 N N . PRO B 1 274 ? 17.047 -13.633 -2.773 1 91.5 274 PRO B N 1
ATOM 5106 C CA . PRO B 1 274 ? 18.344 -13.938 -3.383 1 91.5 274 PRO B CA 1
ATOM 5107 C C . PRO B 1 274 ? 19.031 -15.148 -2.75 1 91.5 274 PRO B C 1
ATOM 5109 O O . PRO B 1 274 ? 19.797 -15.844 -3.418 1 91.5 274 PRO B O 1
ATOM 5112 N N . PHE B 1 275 ? 18.672 -15.406 -1.496 1 91.31 275 PHE B N 1
ATOM 5113 C CA . PHE B 1 275 ? 19.406 -16.469 -0.816 1 91.31 275 PHE B CA 1
ATOM 5114 C C . PHE B 1 275 ? 18.625 -17.781 -0.888 1 91.31 275 PHE B C 1
ATOM 5116 O O . PHE B 1 275 ? 19.125 -18.828 -0.454 1 91.31 275 PHE B O 1
ATOM 5123 N N . MET B 1 276 ? 17.438 -17.75 -1.427 1 91.25 276 MET B N 1
ATOM 5124 C CA . MET B 1 276 ? 16.625 -18.953 -1.528 1 91.25 276 MET B CA 1
ATOM 5125 C C . MET B 1 276 ? 16.922 -19.719 -2.811 1 91.25 276 MET B C 1
ATOM 5127 O O . MET B 1 276 ? 17.078 -19.125 -3.877 1 91.25 276 MET B O 1
ATOM 5131 N N . GLN B 1 277 ? 17.031 -21.094 -2.674 1 96.5 277 GLN B N 1
ATOM 5132 C CA . GLN B 1 277 ? 17.328 -21.938 -3.822 1 96.5 277 GLN B CA 1
ATOM 5133 C C . GLN B 1 277 ? 16.578 -23.266 -3.742 1 96.5 277 GLN B C 1
ATOM 5135 O O . GLN B 1 277 ? 16.812 -24.078 -2.844 1 96.5 277 GLN B O 1
ATOM 5140 N N . GLU B 1 278 ? 15.695 -23.469 -4.668 1 97.12 278 GLU B N 1
ATOM 5141 C CA . GLU B 1 278 ? 14.961 -24.734 -4.691 1 97.12 278 GLU B CA 1
ATOM 5142 C C . GLU B 1 278 ? 15.703 -25.797 -5.496 1 97.12 278 GLU B C 1
ATOM 5144 O O . GLU B 1 278 ? 15.547 -27 -5.242 1 97.12 278 GLU B O 1
ATOM 5149 N N . VAL B 1 279 ? 16.5 -25.375 -6.527 1 98.31 279 VAL B N 1
ATOM 5150 C CA . VAL B 1 279 ? 17.172 -26.312 -7.418 1 98.31 279 VAL B CA 1
ATOM 5151 C C . VAL B 1 279 ? 18.656 -25.984 -7.504 1 98.31 279 VAL B C 1
ATOM 5153 O O . VAL B 1 279 ? 19.062 -24.828 -7.312 1 98.31 279 VAL B O 1
ATOM 5156 N N . GLU B 1 280 ? 19.438 -26.953 -7.789 1 98.44 280 GLU B N 1
ATOM 5157 C CA . GLU B 1 280 ? 20.891 -26.766 -7.887 1 98.44 280 GLU B CA 1
ATOM 5158 C C . GLU B 1 280 ? 21.25 -25.875 -9.07 1 98.44 280 GLU B C 1
ATOM 5160 O O . GLU B 1 280 ? 20.578 -25.891 -10.102 1 98.44 280 GLU B O 1
ATOM 5165 N N . SER B 1 281 ? 22.375 -25.156 -8.891 1 98.5 281 SER B N 1
ATOM 5166 C CA . SER B 1 281 ? 22.906 -24.328 -9.977 1 98.5 281 SER B CA 1
ATOM 5167 C C . SER B 1 281 ? 23.125 -25.156 -11.234 1 98.5 281 SER B C 1
ATOM 5169 O O . SER B 1 281 ? 22.859 -24.703 -12.344 1 98.5 281 SER B O 1
ATOM 5171 N N . GLN B 1 282 ? 23.578 -26.359 -11.07 1 98.5 282 GLN B N 1
ATOM 5172 C CA . GLN B 1 282 ? 23.875 -27.234 -12.203 1 98.5 282 GLN B CA 1
ATOM 5173 C C . GLN B 1 282 ? 22.609 -27.578 -12.984 1 98.5 282 GLN B C 1
ATOM 5175 O O . GLN B 1 282 ? 22.656 -27.734 -14.203 1 98.5 282 GLN B O 1
ATOM 5180 N N . LEU B 1 283 ? 21.531 -27.75 -12.266 1 98.75 283 LEU B N 1
ATOM 5181 C CA . LEU B 1 283 ? 20.281 -28.047 -12.938 1 98.75 283 LEU B CA 1
ATOM 5182 C C . LEU B 1 283 ? 19.844 -26.875 -13.812 1 98.75 283 LEU B C 1
ATOM 5184 O O . LEU B 1 283 ? 19.391 -27.078 -14.945 1 98.75 283 LEU B O 1
ATOM 5188 N N . VAL B 1 284 ? 19.953 -25.688 -13.297 1 98.75 284 VAL B N 1
ATOM 5189 C CA . VAL B 1 284 ? 19.625 -24.484 -14.07 1 98.75 284 VAL B CA 1
ATOM 5190 C C . VAL B 1 284 ? 20.516 -24.422 -15.312 1 98.75 284 VAL B C 1
ATOM 5192 O O . VAL B 1 284 ? 20.031 -24.141 -16.406 1 98.75 284 VAL B O 1
ATOM 5195 N N . THR B 1 285 ? 21.781 -24.734 -15.141 1 98.25 285 THR B N 1
ATOM 5196 C CA . THR B 1 285 ? 22.75 -24.688 -16.234 1 98.25 285 THR B CA 1
ATOM 5197 C C . THR B 1 285 ? 22.359 -25.641 -17.344 1 98.25 285 THR B C 1
ATOM 5199 O O . THR B 1 285 ? 22.484 -25.312 -18.531 1 98.25 285 THR B O 1
ATOM 5202 N N . LYS B 1 286 ? 21.859 -26.781 -16.984 1 97.75 286 LYS B N 1
ATOM 5203 C CA . LYS B 1 286 ? 21.531 -27.828 -17.938 1 97.75 286 LYS B CA 1
ATOM 5204 C C . LYS B 1 286 ? 20.156 -27.609 -18.547 1 97.75 286 LYS B C 1
ATOM 5206 O O . LYS B 1 286 ? 19.797 -28.266 -19.531 1 97.75 286 LYS B O 1
ATOM 5211 N N . SER B 1 287 ? 19.438 -26.688 -18.031 1 98.56 287 SER B N 1
ATOM 5212 C CA . SER B 1 287 ? 18.031 -26.516 -18.422 1 98.56 287 SER B CA 1
ATOM 5213 C C . SER B 1 287 ? 17.859 -25.312 -19.359 1 98.56 287 SER B C 1
ATOM 5215 O O . SER B 1 287 ? 18.766 -24.484 -19.484 1 98.56 287 SER B O 1
ATOM 5217 N N . LYS B 1 288 ? 16.797 -25.297 -20.109 1 98.38 288 LYS B N 1
ATOM 5218 C CA . LYS B 1 288 ? 16.281 -24.094 -20.75 1 98.38 288 LYS B CA 1
ATOM 5219 C C . LYS B 1 288 ? 15.25 -23.391 -19.859 1 98.38 288 LYS B C 1
ATOM 5221 O O . LYS B 1 288 ? 14.266 -24 -19.438 1 98.38 288 LYS B O 1
ATOM 5226 N N . VAL B 1 289 ? 15.492 -22.078 -19.594 1 98.75 289 VAL B N 1
ATOM 5227 C CA . VAL B 1 289 ? 14.719 -21.406 -18.562 1 98.75 289 VAL B CA 1
ATOM 5228 C C . VAL B 1 289 ? 13.719 -20.453 -19.219 1 98.75 289 VAL B C 1
ATOM 5230 O O . VAL B 1 289 ? 14.062 -19.703 -20.141 1 98.75 289 VAL B O 1
ATOM 5233 N N . ILE B 1 290 ? 12.492 -20.531 -18.812 1 98.69 290 ILE B N 1
ATOM 5234 C CA . ILE B 1 290 ? 11.43 -19.562 -19.078 1 98.69 290 ILE B CA 1
ATOM 5235 C C . ILE B 1 290 ? 11.133 -18.766 -17.797 1 98.69 290 ILE B C 1
ATOM 5237 O O . ILE B 1 290 ? 11.047 -19.328 -16.719 1 98.69 290 ILE B O 1
ATOM 5241 N N . ALA B 1 291 ? 11 -17.453 -17.922 1 98.25 291 ALA B N 1
ATOM 5242 C CA . ALA B 1 291 ? 10.727 -16.625 -16.75 1 98.25 291 ALA B CA 1
ATOM 5243 C C . ALA B 1 291 ? 9.344 -15.969 -16.859 1 98.25 291 ALA B C 1
ATOM 5245 O O . ALA B 1 291 ? 8.883 -15.664 -17.953 1 98.25 291 ALA B O 1
ATOM 5246 N N . ASP B 1 292 ? 8.703 -15.805 -15.703 1 96.62 292 ASP B N 1
ATOM 5247 C CA . ASP B 1 292 ? 7.512 -14.961 -15.758 1 96.62 292 ASP B CA 1
ATOM 5248 C C . ASP B 1 292 ? 7.875 -13.516 -16.109 1 96.62 292 ASP B C 1
ATOM 5250 O O . ASP B 1 292 ? 7.414 -12.992 -17.125 1 96.62 292 ASP B O 1
ATOM 5254 N N . LEU B 1 293 ? 8.773 -12.945 -15.344 1 94.25 293 LEU B N 1
ATOM 5255 C CA . LEU B 1 293 ? 9.43 -11.68 -15.664 1 94.25 293 LEU B CA 1
ATOM 5256 C C . LEU B 1 293 ? 10.945 -11.805 -15.555 1 94.25 293 LEU B C 1
ATOM 5258 O O . LEU B 1 293 ? 11.477 -12.016 -14.461 1 94.25 293 LEU B O 1
ATOM 5262 N N . LYS B 1 294 ? 11.617 -11.625 -16.672 1 95.12 294 LYS B N 1
ATOM 5263 C CA . LYS B 1 294 ? 13.055 -11.852 -16.734 1 95.12 294 LYS B CA 1
ATOM 5264 C C . LYS B 1 294 ? 13.789 -10.992 -15.711 1 95.12 294 LYS B C 1
ATOM 5266 O O . LYS B 1 294 ? 14.578 -11.5 -14.906 1 95.12 294 LYS B O 1
ATOM 5271 N N . GLU B 1 295 ? 13.492 -9.734 -15.68 1 90.75 295 GLU B N 1
ATOM 5272 C CA . GLU B 1 295 ? 14.188 -8.805 -14.789 1 90.75 295 GLU B CA 1
ATOM 5273 C C . GLU B 1 295 ? 13.938 -9.156 -13.328 1 90.75 295 GLU B C 1
ATOM 5275 O O . GLU B 1 295 ? 14.867 -9.141 -12.516 1 90.75 295 GLU B O 1
ATOM 5280 N N . ALA B 1 296 ? 12.727 -9.484 -13.008 1 89.31 296 ALA B N 1
ATOM 5281 C CA . ALA B 1 296 ? 12.367 -9.789 -11.625 1 89.31 296 ALA B CA 1
ATOM 5282 C C . ALA B 1 296 ? 13.047 -11.062 -11.148 1 89.31 296 ALA B C 1
ATOM 5284 O O . ALA B 1 296 ? 13.578 -11.117 -10.039 1 89.31 296 ALA B O 1
ATOM 5285 N N . VAL B 1 297 ? 13.055 -12.047 -11.961 1 94.44 297 VAL B N 1
ATOM 5286 C CA . VAL B 1 297 ? 13.633 -13.336 -11.602 1 94.44 297 VAL B CA 1
ATOM 5287 C C . VAL B 1 297 ? 15.141 -13.188 -11.391 1 94.44 297 VAL B C 1
ATOM 5289 O O . VAL B 1 297 ? 15.711 -13.766 -10.461 1 94.44 297 VAL B O 1
ATOM 5292 N N . LEU B 1 298 ? 15.789 -12.383 -12.188 1 94.5 298 LEU B N 1
ATOM 5293 C CA . LEU B 1 298 ? 17.234 -12.188 -12.102 1 94.5 298 LEU B CA 1
ATOM 5294 C C . LEU B 1 298 ? 17.594 -11.352 -10.875 1 94.5 298 LEU B C 1
ATOM 5296 O O . LEU B 1 298 ? 18.719 -11.461 -10.359 1 94.5 298 LEU B O 1
ATOM 5300 N N . GLU B 1 299 ? 16.656 -10.633 -10.438 1 90 299 GLU B N 1
ATOM 5301 C CA . GLU B 1 299 ? 16.922 -9.75 -9.305 1 90 299 GLU B CA 1
ATOM 5302 C C . GLU B 1 299 ? 16.531 -10.406 -7.984 1 90 299 GLU B C 1
ATOM 5304 O O . GLU B 1 299 ? 17.156 -10.164 -6.953 1 90 299 GLU B O 1
ATOM 5309 N N . GLU B 1 300 ? 15.578 -11.305 -8.039 1 89.5 300 GLU B N 1
ATOM 5310 C CA . GLU B 1 300 ? 14.945 -11.672 -6.777 1 89.5 300 GLU B CA 1
ATOM 5311 C C . GLU B 1 300 ? 15.18 -13.141 -6.449 1 89.5 300 GLU B C 1
ATOM 5313 O O . GLU B 1 300 ? 15.125 -13.539 -5.281 1 89.5 300 GLU B O 1
ATOM 5318 N N . SER B 1 301 ? 15.383 -13.984 -7.371 1 94.31 301 SER B N 1
ATOM 5319 C CA . SER B 1 301 ? 15.344 -15.43 -7.152 1 94.31 301 SER B CA 1
ATOM 5320 C C . SER B 1 301 ? 16.75 -16 -7.047 1 94.31 301 SER B C 1
ATOM 5322 O O . SER B 1 301 ? 17.516 -15.984 -8.016 1 94.31 301 SER B O 1
ATOM 5324 N N . GLY B 1 302 ? 17.031 -16.609 -5.996 1 96.94 302 GLY B N 1
ATOM 5325 C CA . GLY B 1 302 ? 18.312 -17.266 -5.828 1 96.94 302 GLY B CA 1
ATOM 5326 C C . GLY B 1 302 ? 18.547 -18.391 -6.82 1 96.94 302 GLY B C 1
ATOM 5327 O O . GLY B 1 302 ? 19.688 -18.734 -7.121 1 96.94 302 GLY B O 1
ATOM 5328 N N . ASP B 1 303 ? 17.516 -18.953 -7.391 1 97.69 303 ASP B N 1
ATOM 5329 C CA . ASP B 1 303 ? 17.625 -20.031 -8.367 1 97.69 303 ASP B CA 1
ATOM 5330 C C . ASP B 1 303 ? 18.406 -19.578 -9.594 1 97.69 303 ASP B C 1
ATOM 5332 O O . ASP B 1 303 ? 19.016 -20.406 -10.281 1 97.69 303 ASP B O 1
ATOM 5336 N N . LEU B 1 304 ? 18.375 -18.25 -9.852 1 98.06 304 LEU B N 1
ATOM 5337 C CA . LEU B 1 304 ? 19.094 -17.734 -11.008 1 98.06 304 LEU B CA 1
ATOM 5338 C C . LEU B 1 304 ? 20.281 -16.875 -10.578 1 98.06 304 LEU B C 1
ATOM 5340 O O . LEU B 1 304 ? 21.328 -16.891 -11.219 1 98.06 304 LEU B O 1
ATOM 5344 N N . ILE B 1 305 ? 20.109 -16.109 -9.461 1 97.69 305 ILE B N 1
ATOM 5345 C CA . ILE B 1 305 ? 21.156 -15.211 -8.977 1 97.69 305 ILE B CA 1
ATOM 5346 C C . ILE B 1 305 ? 22.422 -16 -8.656 1 97.69 305 ILE B C 1
ATOM 5348 O O . ILE B 1 305 ? 23.516 -15.617 -9.047 1 97.69 305 ILE B O 1
ATOM 5352 N N . ILE B 1 306 ? 22.266 -17.094 -7.977 1 97.75 306 ILE B N 1
ATOM 5353 C CA . ILE B 1 306 ? 23.406 -17.859 -7.477 1 97.75 306 ILE B CA 1
ATOM 5354 C C . ILE B 1 306 ? 24.172 -18.469 -8.648 1 97.75 306 ILE B C 1
ATOM 5356 O O . ILE B 1 306 ? 25.375 -18.266 -8.773 1 97.75 306 ILE B O 1
ATOM 5360 N N . PRO B 1 307 ? 23.547 -19.172 -9.578 1 98.06 307 PRO B N 1
ATOM 5361 C CA . PRO B 1 307 ? 24.297 -19.641 -10.742 1 98.06 307 PRO B CA 1
ATOM 5362 C C . PRO B 1 307 ? 24.953 -18.516 -11.539 1 98.06 307 PRO B C 1
ATOM 5364 O O . PRO B 1 307 ? 26.016 -18.719 -12.133 1 98.06 307 PRO B O 1
ATOM 5367 N N . LEU B 1 308 ? 24.297 -17.344 -11.609 1 97.69 308 LEU B N 1
ATOM 5368 C CA . LEU B 1 308 ? 24.891 -16.188 -12.258 1 97.69 308 LEU B CA 1
ATOM 5369 C C . LEU B 1 308 ? 26.172 -15.766 -11.547 1 97.69 308 LEU B C 1
ATOM 5371 O O . LEU B 1 308 ? 27.203 -15.508 -12.195 1 97.69 308 LEU B O 1
ATOM 5375 N N . GLN B 1 309 ? 26.094 -15.734 -10.266 1 97.19 309 GLN B N 1
ATOM 5376 C CA . GLN B 1 309 ? 27.25 -15.367 -9.453 1 97.19 309 GLN B CA 1
ATOM 5377 C C . GLN B 1 309 ? 28.359 -16.391 -9.578 1 97.19 309 GLN B C 1
ATOM 5379 O O . GLN B 1 309 ? 29.547 -16.062 -9.484 1 97.19 309 GLN B O 1
ATOM 5384 N N . GLU B 1 310 ? 27.984 -17.625 -9.789 1 97.69 310 GLU B N 1
ATOM 5385 C CA . GLU B 1 310 ? 28.938 -18.719 -9.945 1 97.69 310 GLU B CA 1
ATOM 5386 C C . GLU B 1 310 ? 29.484 -18.781 -11.367 1 97.69 310 GLU B C 1
ATOM 5388 O O . GLU B 1 310 ? 30.312 -19.641 -11.688 1 97.69 310 GLU B O 1
ATOM 5393 N N . ASN B 1 311 ? 29.016 -17.922 -12.195 1 97.81 311 ASN B N 1
ATOM 5394 C CA . ASN B 1 311 ? 29.422 -17.828 -13.586 1 97.81 311 ASN B CA 1
ATOM 5395 C C . ASN B 1 311 ? 29.078 -19.094 -14.367 1 97.81 311 ASN B C 1
ATOM 5397 O O . ASN B 1 311 ? 29.844 -19.516 -15.242 1 97.81 311 ASN B O 1
ATOM 5401 N N . LEU B 1 312 ? 28.078 -19.703 -13.961 1 98.12 312 LEU B N 1
ATOM 5402 C CA . LEU B 1 312 ? 27.641 -20.938 -14.633 1 98.12 312 LEU B CA 1
ATOM 5403 C C . LEU B 1 312 ? 26.656 -20.625 -15.75 1 98.12 312 LEU B C 1
ATOM 5405 O O . LEU B 1 312 ? 26.453 -21.422 -16.656 1 98.12 312 LEU B O 1
ATOM 5409 N N . ILE B 1 313 ? 25.984 -19.516 -15.609 1 97.81 313 ILE B N 1
ATOM 5410 C CA . ILE B 1 313 ? 25.062 -19.047 -16.641 1 97.81 313 ILE B CA 1
ATOM 5411 C C . ILE B 1 313 ? 25.266 -17.547 -16.875 1 97.81 313 ILE B C 1
ATOM 5413 O O . ILE B 1 313 ? 26 -16.891 -16.125 1 97.81 313 ILE B O 1
ATOM 5417 N N . SER B 1 314 ? 24.734 -17.031 -17.984 1 96.81 314 SER B N 1
ATOM 5418 C CA . SER B 1 314 ? 24.703 -15.609 -18.281 1 96.81 314 SER B CA 1
ATOM 5419 C C . SER B 1 314 ? 23.281 -15.07 -18.266 1 96.81 314 SER B C 1
ATOM 5421 O O . SER B 1 314 ? 22.328 -15.828 -18.094 1 96.81 314 SER B O 1
ATOM 5423 N N . HIS B 1 315 ? 23.125 -13.789 -18.375 1 93.38 315 HIS B N 1
ATOM 5424 C CA . HIS B 1 315 ? 21.812 -13.148 -18.359 1 93.38 315 HIS B CA 1
ATOM 5425 C C . HIS B 1 315 ? 20.969 -13.602 -19.547 1 93.38 315 HIS B C 1
ATOM 5427 O O . HIS B 1 315 ? 19.734 -13.492 -19.516 1 93.38 315 HIS B O 1
ATOM 5433 N N . ASP B 1 316 ? 21.672 -14.156 -20.578 1 95.25 316 ASP B N 1
ATOM 5434 C CA . ASP B 1 316 ? 20.984 -14.594 -21.781 1 95.25 316 ASP B CA 1
ATOM 5435 C C . ASP B 1 316 ? 20.516 -16.047 -21.656 1 95.25 316 ASP B C 1
ATOM 5437 O O . ASP B 1 316 ? 19.953 -16.609 -22.594 1 95.25 316 ASP B O 1
ATOM 5441 N N . HIS B 1 317 ? 20.766 -16.594 -20.484 1 97.44 317 HIS B N 1
ATOM 5442 C CA . HIS B 1 317 ? 20.391 -17.984 -20.266 1 97.44 317 HIS B CA 1
ATOM 5443 C C . HIS B 1 317 ? 18.875 -18.172 -20.328 1 97.44 317 HIS B C 1
ATOM 5445 O O . HIS B 1 317 ? 18.391 -19.25 -20.703 1 97.44 317 HIS B O 1
ATOM 5451 N N . ILE B 1 318 ? 18.094 -17.156 -19.938 1 98.25 318 ILE B N 1
ATOM 5452 C CA . ILE B 1 318 ? 16.641 -17.188 -20.016 1 98.25 318 ILE B CA 1
ATOM 5453 C C . ILE B 1 318 ? 16.203 -17.125 -21.484 1 98.25 318 ILE B C 1
ATOM 5455 O O . ILE B 1 318 ? 16.531 -16.188 -22.203 1 98.25 318 ILE B O 1
ATOM 5459 N N . GLN B 1 319 ? 15.453 -18.141 -21.891 1 98 319 GLN B N 1
ATOM 5460 C CA . GLN B 1 319 ? 15.102 -18.281 -23.312 1 98 319 GLN B CA 1
ATOM 5461 C C . GLN B 1 319 ? 14 -17.297 -23.703 1 98 319 GLN B C 1
ATOM 5463 O O . GLN B 1 319 ? 13.977 -16.812 -24.828 1 98 319 GLN B O 1
ATOM 5468 N N . CYS B 1 320 ? 13.055 -17.094 -22.859 1 97.81 320 CYS B N 1
ATOM 5469 C CA . CYS B 1 320 ? 11.953 -16.172 -23.094 1 97.81 320 CYS B CA 1
ATOM 5470 C C . CYS B 1 320 ? 11.133 -15.961 -21.828 1 97.81 320 CYS B C 1
ATOM 5472 O O . CYS B 1 320 ? 11.352 -16.641 -20.828 1 97.81 320 CYS B O 1
ATOM 5474 N N . GLU B 1 321 ? 10.297 -14.945 -21.875 1 97.88 321 GLU B N 1
ATOM 5475 C CA . GLU B 1 321 ? 9.312 -14.719 -20.828 1 97.88 321 GLU B CA 1
ATOM 5476 C C . GLU B 1 321 ? 7.988 -15.406 -21.141 1 97.88 321 GLU B C 1
ATOM 5478 O O . GLU B 1 321 ? 7.734 -15.766 -22.297 1 97.88 321 GLU B O 1
ATOM 5483 N N . LEU B 1 322 ? 7.215 -15.625 -20.109 1 98.12 322 LEU B N 1
ATOM 5484 C CA . LEU B 1 322 ? 5.926 -16.281 -20.281 1 98.12 322 LEU B CA 1
ATOM 5485 C C . LEU B 1 322 ? 5.066 -15.531 -21.297 1 98.12 322 LEU B C 1
ATOM 5487 O O . LEU B 1 322 ? 4.355 -16.156 -22.094 1 98.12 322 LEU B O 1
ATOM 5491 N N . SER B 1 323 ? 5.105 -14.188 -21.281 1 97.31 323 SER B N 1
ATOM 5492 C CA . SER B 1 323 ? 4.332 -13.375 -22.219 1 97.31 323 SER B CA 1
ATOM 5493 C C . SER B 1 323 ? 4.711 -13.672 -23.656 1 97.31 323 SER B C 1
ATOM 5495 O O . SER B 1 323 ? 3.857 -13.648 -24.547 1 97.31 323 SER B O 1
ATOM 5497 N N . GLN B 1 324 ? 5.953 -13.977 -23.906 1 97.44 324 GLN B N 1
ATOM 5498 C CA . GLN B 1 324 ? 6.418 -14.359 -25.234 1 97.44 324 GLN B CA 1
ATOM 5499 C C . GLN B 1 324 ? 6.012 -15.789 -25.578 1 97.44 324 GLN B C 1
ATOM 5501 O O . GLN B 1 324 ? 5.461 -16.047 -26.656 1 97.44 324 GLN B O 1
ATOM 5506 N N . LEU B 1 325 ? 6.242 -16.672 -24.672 1 98.12 325 LEU B N 1
ATOM 5507 C CA . LEU B 1 325 ? 5.984 -18.094 -24.891 1 98.12 325 LEU B CA 1
ATOM 5508 C C . LEU B 1 325 ? 4.539 -18.328 -25.312 1 98.12 325 LEU B C 1
ATOM 5510 O O . LEU B 1 325 ? 4.281 -19.078 -26.266 1 98.12 325 LEU B O 1
ATOM 5514 N N . ILE B 1 326 ? 3.654 -17.703 -24.594 1 96.69 326 ILE B N 1
ATOM 5515 C CA . ILE B 1 326 ? 2.236 -17.969 -24.812 1 96.69 326 ILE B CA 1
ATOM 5516 C C . ILE B 1 326 ? 1.829 -17.484 -26.203 1 96.69 326 ILE B C 1
ATOM 5518 O O . ILE B 1 326 ? 0.809 -17.922 -26.75 1 96.69 326 ILE B O 1
ATOM 5522 N N . GLN B 1 327 ? 2.584 -16.672 -26.781 1 96.25 327 GLN B N 1
ATOM 5523 C CA . GLN B 1 327 ? 2.26 -16.109 -28.094 1 96.25 327 GLN B CA 1
ATOM 5524 C C . GLN B 1 327 ? 3.02 -16.828 -29.203 1 96.25 327 GLN B C 1
ATOM 5526 O O . GLN B 1 327 ? 2.752 -16.625 -30.391 1 96.25 327 GLN B O 1
ATOM 5531 N N . PHE B 1 328 ? 3.941 -17.641 -28.891 1 97.12 328 PHE B N 1
ATOM 5532 C CA . PHE B 1 328 ? 4.703 -18.391 -29.875 1 97.12 328 PHE B CA 1
ATOM 5533 C C . PHE B 1 328 ? 3.805 -19.375 -30.609 1 97.12 328 PHE B C 1
ATOM 5535 O O . PHE B 1 328 ? 2.895 -19.969 -30.016 1 97.12 328 PHE B O 1
ATOM 5542 N N . THR B 1 329 ? 4.094 -19.562 -31.922 1 95.88 329 THR B N 1
ATOM 5543 C CA . THR B 1 329 ? 3.543 -20.719 -32.625 1 95.88 329 THR B CA 1
ATOM 5544 C C . THR B 1 329 ? 4.215 -22 -32.156 1 95.88 329 THR B C 1
ATOM 5546 O O . THR B 1 329 ? 5.266 -21.969 -31.531 1 95.88 329 THR B O 1
ATOM 5549 N N . SER B 1 330 ? 3.602 -23.141 -32.469 1 94.38 330 SER B N 1
ATOM 5550 C CA . SER B 1 330 ? 4.207 -24.422 -32.156 1 94.38 330 SER B CA 1
ATOM 5551 C C . SER B 1 330 ? 5.598 -24.547 -32.75 1 94.38 330 SER B C 1
ATOM 5553 O O . SER B 1 330 ? 6.504 -25.109 -32.125 1 94.38 330 SER B O 1
ATOM 5555 N N . GLU B 1 331 ? 5.781 -23.984 -33.938 1 93.94 331 GLU B N 1
ATOM 5556 C CA . GLU B 1 331 ? 7.07 -24.031 -34.625 1 93.94 331 GLU B CA 1
ATOM 5557 C C . GLU B 1 331 ? 8.117 -23.219 -33.875 1 93.94 331 GLU B C 1
ATOM 5559 O O . GLU B 1 331 ? 9.258 -23.672 -33.688 1 93.94 331 GLU B O 1
ATOM 5564 N N . GLN B 1 332 ? 7.727 -22.078 -33.344 1 95.81 332 GLN B N 1
ATOM 5565 C CA . GLN B 1 332 ? 8.641 -21.203 -32.625 1 95.81 332 GLN B CA 1
ATOM 5566 C C . GLN B 1 332 ? 9.039 -21.844 -31.281 1 95.81 332 GLN B C 1
ATOM 5568 O O . GLN B 1 332 ? 10.18 -21.719 -30.859 1 95.81 332 GLN B O 1
ATOM 5573 N N . VAL B 1 333 ? 8.078 -22.516 -30.656 1 96.88 333 VAL B N 1
ATOM 5574 C CA . VAL B 1 333 ? 8.367 -23.203 -29.406 1 96.88 333 VAL B CA 1
ATOM 5575 C C . VAL B 1 333 ? 9.383 -24.328 -29.656 1 96.88 333 VAL B C 1
ATOM 5577 O O . VAL B 1 333 ? 10.367 -24.453 -28.922 1 96.88 333 VAL B O 1
ATOM 5580 N N . ASN B 1 334 ? 9.18 -25.047 -30.734 1 92.94 334 ASN B N 1
ATOM 5581 C CA . ASN B 1 334 ? 10.023 -26.203 -31.016 1 92.94 334 ASN B CA 1
ATOM 5582 C C . ASN B 1 334 ? 11.414 -25.781 -31.5 1 92.94 334 ASN B C 1
ATOM 5584 O O . ASN B 1 334 ? 12.352 -26.562 -31.469 1 92.94 334 ASN B O 1
ATOM 5588 N N . GLU B 1 335 ? 11.508 -24.547 -31.953 1 94 335 GLU B N 1
ATOM 5589 C CA . GLU B 1 335 ? 12.82 -24 -32.312 1 94 335 GLU B CA 1
ATOM 5590 C C . GLU B 1 335 ? 13.641 -23.703 -31.062 1 94 335 GLU B C 1
ATOM 5592 O O . GLU B 1 335 ? 14.867 -23.828 -31.062 1 94 335 GLU B O 1
ATOM 5597 N N . LYS B 1 336 ? 12.961 -23.406 -30 1 95.56 336 LYS B N 1
ATOM 5598 C CA . LYS B 1 336 ? 13.641 -22.969 -28.781 1 95.56 336 LYS B CA 1
ATOM 5599 C C . LYS B 1 336 ? 13.789 -24.125 -27.797 1 95.56 336 LYS B C 1
ATOM 5601 O O . LYS B 1 336 ? 14.727 -24.156 -27 1 95.56 336 LYS B O 1
ATOM 5606 N N . PHE B 1 337 ? 12.812 -25 -27.891 1 96.44 337 PHE B N 1
ATOM 5607 C CA . PHE B 1 337 ? 12.75 -26.094 -26.906 1 96.44 337 PHE B CA 1
ATOM 5608 C C . PHE B 1 337 ? 12.57 -27.438 -27.609 1 96.44 337 PHE B C 1
ATOM 5610 O O . PHE B 1 337 ? 11.602 -27.625 -28.359 1 96.44 337 PHE B O 1
ATOM 5617 N N . GLN B 1 338 ? 13.469 -28.359 -27.312 1 94.19 338 GLN B N 1
ATOM 5618 C CA . GLN B 1 338 ? 13.25 -29.75 -27.703 1 94.19 338 GLN B CA 1
ATOM 5619 C C . GLN B 1 338 ? 12.469 -30.516 -26.641 1 94.19 338 GLN B C 1
ATOM 5621 O O . GLN B 1 338 ? 13.047 -31.266 -25.844 1 94.19 338 GLN B O 1
ATOM 5626 N N . ILE B 1 339 ? 11.203 -30.359 -26.797 1 94.81 339 ILE B N 1
ATOM 5627 C CA . ILE B 1 339 ? 10.32 -30.938 -25.797 1 94.81 339 ILE B CA 1
ATOM 5628 C C . ILE B 1 339 ? 10.461 -32.469 -25.797 1 94.81 339 ILE B C 1
ATOM 5630 O O . ILE B 1 339 ? 10.477 -33.094 -26.859 1 94.81 339 ILE B O 1
ATOM 5634 N N . GLY B 1 340 ? 10.547 -33.031 -24.625 1 93.19 340 GLY B N 1
ATOM 5635 C CA . GLY B 1 340 ? 10.797 -34.469 -24.484 1 93.19 340 GLY B CA 1
ATOM 5636 C C . GLY B 1 340 ? 12.266 -34.781 -24.312 1 93.19 340 GLY B C 1
ATOM 5637 O O . GLY B 1 340 ? 12.609 -35.906 -23.922 1 93.19 340 GLY B O 1
ATOM 5638 N N . LYS B 1 341 ? 13.141 -33.812 -24.531 1 94.19 341 LYS B N 1
ATOM 5639 C CA . LYS B 1 341 ? 14.578 -34 -24.391 1 94.19 341 LYS B CA 1
ATOM 5640 C C . LYS B 1 341 ? 15.188 -32.969 -23.453 1 94.19 341 LYS B C 1
ATOM 5642 O O . LYS B 1 341 ? 15.898 -33.312 -22.5 1 94.19 341 LYS B O 1
ATOM 5647 N N . ASP B 1 342 ? 14.898 -31.719 -23.719 1 96.38 342 ASP B N 1
ATOM 5648 C CA . ASP B 1 342 ? 15.398 -30.641 -22.859 1 96.38 342 ASP B CA 1
ATOM 5649 C C . ASP B 1 342 ? 14.773 -30.703 -21.469 1 96.38 342 ASP B C 1
ATOM 5651 O O . ASP B 1 342 ? 13.586 -31.016 -21.328 1 96.38 342 ASP B O 1
ATOM 5655 N N . ILE B 1 343 ? 15.578 -30.5 -20.469 1 98.31 343 ILE B N 1
ATOM 5656 C CA . ILE B 1 343 ? 14.992 -30.094 -19.203 1 98.31 343 ILE B CA 1
ATOM 5657 C C . ILE B 1 343 ? 14.578 -28.625 -19.281 1 98.31 343 ILE B C 1
ATOM 5659 O O . ILE B 1 343 ? 15.391 -27.766 -19.625 1 98.31 343 ILE B O 1
ATOM 5663 N N . ILE B 1 344 ? 13.312 -28.359 -19.094 1 98.69 344 ILE B N 1
ATOM 5664 C CA . ILE B 1 344 ? 12.797 -27 -19.188 1 98.69 344 ILE B CA 1
ATOM 5665 C C . ILE B 1 344 ? 12.328 -26.516 -17.812 1 98.69 344 ILE B C 1
ATOM 5667 O O . ILE B 1 344 ? 11.57 -27.219 -17.125 1 98.69 344 ILE B O 1
ATOM 5671 N N . ILE B 1 345 ? 12.789 -25.312 -17.375 1 98.88 345 ILE B N 1
ATOM 5672 C CA . ILE B 1 345 ? 12.398 -24.719 -16.094 1 98.88 345 ILE B CA 1
ATOM 5673 C C . ILE B 1 345 ? 11.586 -23.453 -16.344 1 98.88 345 ILE B C 1
ATOM 5675 O O . ILE B 1 345 ? 12.039 -22.531 -17.031 1 98.88 345 ILE B O 1
ATOM 5679 N N . TYR B 1 346 ? 10.406 -23.422 -15.859 1 98.81 346 TYR B N 1
ATOM 5680 C CA . TYR B 1 346 ? 9.68 -22.156 -15.695 1 98.81 346 TYR B CA 1
ATOM 5681 C C . TYR B 1 346 ? 9.914 -21.578 -14.305 1 98.81 346 TYR B C 1
ATOM 5683 O O . TYR B 1 346 ? 9.547 -22.172 -13.297 1 98.81 346 TYR B O 1
ATOM 5691 N N . LYS B 1 347 ? 10.516 -20.438 -14.25 1 98.69 347 LYS B N 1
ATOM 5692 C CA . LYS B 1 347 ? 10.805 -19.75 -12.992 1 98.69 347 LYS B CA 1
ATOM 5693 C C . LYS B 1 347 ? 9.906 -18.531 -12.812 1 98.69 347 LYS B C 1
ATOM 5695 O O . LYS B 1 347 ? 9.867 -17.656 -13.68 1 98.69 347 LYS B O 1
ATOM 5700 N N . SER B 1 348 ? 9.227 -18.578 -11.68 1 97.19 348 SER B N 1
ATOM 5701 C CA . SER B 1 348 ? 8.328 -17.469 -11.406 1 97.19 348 SER B CA 1
ATOM 5702 C C . SER B 1 348 ? 8.57 -16.891 -10.016 1 97.19 348 SER B C 1
ATOM 5704 O O . SER B 1 348 ? 8.781 -17.641 -9.055 1 97.19 348 SER B O 1
ATOM 5706 N N . VAL B 1 349 ? 8.625 -15.594 -9.922 1 92.69 349 VAL B N 1
ATOM 5707 C CA . VAL B 1 349 ? 8.617 -14.93 -8.625 1 92.69 349 VAL B CA 1
ATOM 5708 C C . VAL B 1 349 ? 7.266 -14.25 -8.391 1 92.69 349 VAL B C 1
ATOM 5710 O O . VAL B 1 349 ? 6.945 -13.852 -7.273 1 92.69 349 VAL B O 1
ATOM 5713 N N . GLY B 1 350 ? 6.473 -14.281 -9.352 1 91.31 350 GLY B N 1
ATOM 5714 C CA . GLY B 1 350 ? 5.176 -13.633 -9.25 1 91.31 350 GLY B CA 1
ATOM 5715 C C . GLY B 1 350 ? 5.27 -12.117 -9.164 1 91.31 350 GLY B C 1
ATOM 5716 O O . GLY B 1 350 ? 6.312 -11.578 -8.781 1 91.31 350 GLY B O 1
ATOM 5717 N N . PHE B 1 351 ? 4.238 -11.422 -9.555 1 90.88 351 PHE B N 1
ATOM 5718 C CA . PHE B 1 351 ? 4.176 -9.969 -9.445 1 90.88 351 PHE B CA 1
ATOM 5719 C C . PHE B 1 351 ? 2.736 -9.492 -9.305 1 90.88 351 PHE B C 1
ATOM 5721 O O . PHE B 1 351 ? 1.799 -10.25 -9.57 1 90.88 351 PHE B O 1
ATOM 5728 N N . ALA B 1 352 ? 2.553 -8.367 -8.859 1 92.31 352 ALA B N 1
ATOM 5729 C CA . ALA B 1 352 ? 1.281 -7.84 -8.375 1 92.31 352 ALA B CA 1
ATOM 5730 C C . ALA B 1 352 ? 0.217 -7.875 -9.469 1 92.31 352 ALA B C 1
ATOM 5732 O O . ALA B 1 352 ? -0.97 -8.047 -9.18 1 92.31 352 ALA B O 1
ATOM 5733 N N . ALA B 1 353 ? 0.581 -7.75 -10.688 1 95.31 353 ALA B N 1
ATOM 5734 C CA . ALA B 1 353 ? -0.372 -7.691 -11.797 1 95.31 353 ALA B CA 1
ATOM 5735 C C . ALA B 1 353 ? -1.198 -8.969 -11.875 1 95.31 353 ALA B C 1
ATOM 5737 O O . ALA B 1 353 ? -2.383 -8.938 -12.211 1 95.31 353 ALA B O 1
ATOM 5738 N N . GLN B 1 354 ? -0.569 -10.125 -11.609 1 96.38 354 GLN B N 1
ATOM 5739 C CA . GLN B 1 354 ? -1.307 -11.383 -11.625 1 96.38 354 GLN B CA 1
ATOM 5740 C C . GLN B 1 354 ? -2.408 -11.391 -10.57 1 96.38 354 GLN B C 1
ATOM 5742 O O . GLN B 1 354 ? -3.529 -11.828 -10.836 1 96.38 354 GLN B O 1
ATOM 5747 N N . ASP B 1 355 ? -2.125 -10.883 -9.367 1 97.44 355 ASP B N 1
ATOM 5748 C CA . ASP B 1 355 ? -3.094 -10.812 -8.281 1 97.44 355 ASP B CA 1
ATOM 5749 C C . ASP B 1 355 ? -4.242 -9.867 -8.625 1 97.44 355 ASP B C 1
ATOM 5751 O O . ASP B 1 355 ? -5.41 -10.211 -8.422 1 97.44 355 ASP B O 1
ATOM 5755 N N . LEU B 1 356 ? -3.889 -8.727 -9.164 1 97.31 356 LEU B N 1
ATOM 5756 C CA . LEU B 1 356 ? -4.906 -7.723 -9.453 1 97.31 356 LEU B CA 1
ATOM 5757 C C . LEU B 1 356 ? -5.84 -8.195 -10.562 1 97.31 356 LEU B C 1
ATOM 5759 O O . LEU B 1 356 ? -7.043 -7.922 -10.531 1 97.31 356 LEU B O 1
ATOM 5763 N N . ALA B 1 357 ? -5.258 -8.852 -11.578 1 95.94 357 ALA B N 1
ATOM 5764 C CA . ALA B 1 357 ? -6.074 -9.367 -12.672 1 95.94 357 ALA B CA 1
ATOM 5765 C C . ALA B 1 357 ? -7.125 -10.352 -12.156 1 95.94 357 ALA B C 1
ATOM 5767 O O . ALA B 1 357 ? -8.297 -10.258 -12.523 1 95.94 357 ALA B O 1
ATOM 5768 N N . VAL B 1 358 ? -6.734 -11.219 -11.297 1 97.5 358 VAL B N 1
ATOM 5769 C CA . VAL B 1 358 ? -7.648 -12.219 -10.75 1 97.5 358 VAL B CA 1
ATOM 5770 C C . VAL B 1 358 ? -8.602 -11.562 -9.75 1 97.5 358 VAL B C 1
ATOM 5772 O O . VAL B 1 358 ? -9.789 -11.883 -9.711 1 97.5 358 VAL B O 1
ATOM 5775 N N . ALA B 1 359 ? -8.109 -10.633 -8.945 1 98.19 359 ALA B N 1
ATOM 5776 C CA . ALA B 1 359 ? -8.914 -9.945 -7.938 1 98.19 359 ALA B CA 1
ATOM 5777 C C . ALA B 1 359 ? -10.078 -9.195 -8.578 1 98.19 359 ALA B C 1
ATOM 5779 O O . ALA B 1 359 ? -11.18 -9.164 -8.031 1 98.19 359 ALA B O 1
ATOM 5780 N N . HIS B 1 360 ? -9.836 -8.578 -9.711 1 95.75 360 HIS B N 1
ATOM 5781 C CA . HIS B 1 360 ? -10.898 -7.844 -10.391 1 95.75 360 HIS B CA 1
ATOM 5782 C C . HIS B 1 360 ? -12.016 -8.781 -10.836 1 95.75 360 HIS B C 1
ATOM 5784 O O . HIS B 1 360 ? -13.195 -8.43 -10.773 1 95.75 360 HIS B O 1
ATOM 5790 N N . GLN B 1 361 ? -11.648 -9.953 -11.336 1 95.31 361 GLN B N 1
ATOM 5791 C CA . GLN B 1 361 ? -12.648 -10.938 -11.719 1 95.31 361 GLN B CA 1
ATOM 5792 C C . GLN B 1 361 ? -13.469 -11.383 -10.516 1 95.31 361 GLN B C 1
ATOM 5794 O O . GLN B 1 361 ? -14.695 -11.531 -10.617 1 95.31 361 GLN B O 1
ATOM 5799 N N . ILE B 1 362 ? -12.812 -11.594 -9.453 1 97.69 362 ILE B N 1
ATOM 5800 C CA . ILE B 1 362 ? -13.484 -12 -8.219 1 97.69 362 ILE B CA 1
ATOM 5801 C C . ILE B 1 362 ? -14.461 -10.914 -7.781 1 97.69 362 ILE B C 1
ATOM 5803 O O . ILE B 1 362 ? -15.602 -11.211 -7.406 1 97.69 362 ILE B O 1
ATOM 5807 N N . TYR B 1 363 ? -14.023 -9.648 -7.852 1 97.25 363 TYR B N 1
ATOM 5808 C CA . TYR B 1 363 ? -14.859 -8.523 -7.473 1 97.25 363 TYR B CA 1
ATOM 5809 C C . TYR B 1 363 ? -16.125 -8.469 -8.32 1 97.25 363 TYR B C 1
ATOM 5811 O O . TYR B 1 363 ? -17.234 -8.352 -7.789 1 97.25 363 TYR B O 1
ATOM 5819 N N . GLN B 1 364 ? -15.953 -8.641 -9.625 1 95.5 364 GLN B N 1
ATOM 5820 C CA . GLN B 1 364 ? -17.094 -8.617 -10.523 1 95.5 364 GLN B CA 1
ATOM 5821 C C . GLN B 1 364 ? -18.062 -9.766 -10.227 1 95.5 364 GLN B C 1
ATOM 5823 O O . GLN B 1 364 ? -19.281 -9.57 -10.211 1 95.5 364 GLN B O 1
ATOM 5828 N N . ARG B 1 365 ? -17.531 -10.945 -9.977 1 96.12 365 ARG B N 1
ATOM 5829 C CA . ARG B 1 365 ? -18.359 -12.094 -9.648 1 96.12 365 ARG B CA 1
ATOM 5830 C C . ARG B 1 365 ? -19.078 -11.891 -8.32 1 96.12 365 ARG B C 1
ATOM 5832 O O . ARG B 1 365 ? -20.25 -12.25 -8.18 1 96.12 365 ARG B O 1
ATOM 5839 N N . ALA B 1 366 ? -18.375 -11.328 -7.363 1 97.44 366 ALA B N 1
ATOM 5840 C CA . ALA B 1 366 ? -18.969 -11.062 -6.062 1 97.44 366 ALA B CA 1
ATOM 5841 C C . ALA B 1 366 ? -20.172 -10.117 -6.199 1 97.44 366 ALA B C 1
ATOM 5843 O O . ALA B 1 366 ? -21.203 -10.32 -5.559 1 97.44 366 ALA B O 1
ATOM 5844 N N . LEU B 1 367 ? -20.047 -9.094 -7.016 1 95.94 367 LEU B N 1
ATOM 5845 C CA . LEU B 1 367 ? -21.156 -8.172 -7.254 1 95.94 367 LEU B CA 1
ATOM 5846 C C . LEU B 1 367 ? -22.344 -8.891 -7.879 1 95.94 367 LEU B C 1
ATOM 5848 O O . LEU B 1 367 ? -23.484 -8.703 -7.453 1 95.94 367 LEU B O 1
ATOM 5852 N N . SER B 1 368 ? -21.984 -9.727 -8.859 1 96.19 368 SER B N 1
ATOM 5853 C CA . SER B 1 368 ? -23.031 -10.453 -9.57 1 96.19 368 SER B CA 1
ATOM 5854 C C . SER B 1 368 ? -23.766 -11.414 -8.641 1 96.19 368 SER B C 1
ATOM 5856 O O . SER B 1 368 ? -24.984 -11.586 -8.75 1 96.19 368 SER B O 1
ATOM 5858 N N . LEU B 1 369 ? -23.047 -12.031 -7.727 1 96.06 369 LEU B N 1
ATOM 5859 C CA . LEU B 1 369 ? -23.625 -13.031 -6.828 1 96.06 369 LEU B CA 1
ATOM 5860 C C . LEU B 1 369 ? -24.109 -12.383 -5.539 1 96.06 369 LEU B C 1
ATOM 5862 O O . LEU B 1 369 ? -24.688 -13.055 -4.68 1 96.06 369 LEU B O 1
ATOM 5866 N N . LYS B 1 370 ? -23.875 -11.07 -5.367 1 96.12 370 LYS B N 1
ATOM 5867 C CA . LYS B 1 370 ? -24.234 -10.312 -4.168 1 96.12 370 LYS B CA 1
ATOM 5868 C C . LYS B 1 370 ? -23.594 -10.922 -2.926 1 96.12 370 LYS B C 1
ATOM 5870 O O . LYS B 1 370 ? -24.266 -11.172 -1.929 1 96.12 370 LYS B O 1
ATOM 5875 N N . VAL B 1 371 ? -22.344 -11.242 -3.074 1 96.75 371 VAL B N 1
ATOM 5876 C CA . VAL B 1 371 ? -21.531 -11.773 -1.99 1 96.75 371 VAL B CA 1
ATOM 5877 C C . VAL B 1 371 ? -20.656 -10.664 -1.406 1 96.75 371 VAL B C 1
ATOM 5879 O O . VAL B 1 371 ? -20.141 -9.82 -2.143 1 96.75 371 VAL B O 1
ATOM 5882 N N . GLY B 1 372 ? -20.484 -10.664 -0.081 1 96.88 372 GLY B N 1
ATOM 5883 C CA . GLY B 1 372 ? -19.594 -9.711 0.574 1 96.88 372 GLY B CA 1
ATOM 5884 C C . GLY B 1 372 ? -20.344 -8.641 1.348 1 96.88 372 GLY B C 1
ATOM 5885 O O . GLY B 1 372 ? -21.578 -8.539 1.25 1 96.88 372 GLY B O 1
ATOM 5886 N N . LEU B 1 373 ? -19.688 -7.938 2.152 1 96.94 373 LEU B N 1
ATOM 5887 C CA . LEU B 1 373 ? -20.234 -6.828 2.926 1 96.94 373 LEU B CA 1
ATOM 5888 C C . LEU B 1 373 ? -20.016 -5.504 2.209 1 96.94 373 LEU B C 1
ATOM 5890 O O . LEU B 1 373 ? -18.906 -5.207 1.774 1 96.94 373 LEU B O 1
ATOM 5894 N N . SER B 1 374 ? -21.078 -4.754 2 1 96.25 374 SER B N 1
ATOM 5895 C CA . SER B 1 374 ? -21 -3.439 1.372 1 96.25 374 SER B CA 1
ATOM 5896 C C . SER B 1 374 ? -20.953 -2.33 2.416 1 96.25 374 SER B C 1
ATOM 5898 O O . SER B 1 374 ? -21.859 -2.223 3.254 1 96.25 374 SER B O 1
ATOM 5900 N N . ILE B 1 375 ? -19.922 -1.497 2.373 1 96.81 375 ILE B N 1
ATOM 5901 C CA . ILE B 1 375 ? -19.734 -0.435 3.355 1 96.81 375 ILE B CA 1
ATOM 5902 C C . ILE B 1 375 ? -19.547 0.902 2.643 1 96.81 375 ILE B C 1
ATOM 5904 O O . ILE B 1 375 ? -18.781 1.001 1.684 1 96.81 375 ILE B O 1
ATOM 5908 N N . ASN B 1 376 ? -20.234 1.899 3.068 1 95.94 376 ASN B N 1
ATOM 5909 C CA . ASN B 1 376 ? -19.938 3.26 2.635 1 95.94 376 ASN B CA 1
ATOM 5910 C C . ASN B 1 376 ? -18.875 3.908 3.514 1 95.94 376 ASN B C 1
ATOM 5912 O O . ASN B 1 376 ? -19.188 4.484 4.555 1 95.94 376 ASN B O 1
ATOM 5916 N N . LEU B 1 377 ? -17.641 3.857 3.094 1 95.25 377 LEU B N 1
ATOM 5917 C CA . LEU B 1 377 ? -16.531 4.336 3.908 1 95.25 377 LEU B CA 1
ATOM 5918 C C . LEU B 1 377 ? -16.594 5.852 4.078 1 95.25 377 LEU B C 1
ATOM 5920 O O . LEU B 1 377 ? -15.984 6.402 4.992 1 95.25 377 LEU B O 1
ATOM 5924 N N . ASN B 1 378 ? -17.312 6.5 3.168 1 91.88 378 ASN B N 1
ATOM 5925 C CA . ASN B 1 378 ? -17.375 7.957 3.188 1 91.88 378 ASN B CA 1
ATOM 5926 C C . ASN B 1 378 ? -18.516 8.453 4.086 1 91.88 378 ASN B C 1
ATOM 5928 O O . ASN B 1 378 ? -18.688 9.664 4.246 1 91.88 378 ASN B O 1
ATOM 5932 N N . GLU B 1 379 ? -19.266 7.5 4.598 1 89.12 379 GLU B N 1
ATOM 5933 C CA . GLU B 1 379 ? -20.344 7.898 5.5 1 89.12 379 GLU B CA 1
ATOM 5934 C C . GLU B 1 379 ? -19.797 8.617 6.73 1 89.12 379 GLU B C 1
ATOM 5936 O O . GLU B 1 379 ? -18.734 8.25 7.246 1 89.12 379 GLU B O 1
#

pLDDT: mean 91.32, std 12.21, range [29.64, 98.94]

Secondary structure (DSSP, 8-state):
--GGG-EEEE-HHHHHHH--HHHHHHHHHHHHHS-GGGSB-PPPEEEEETTTEEEEEEEEEEEEE-SS-EEEEEEEEEEEE-TTHHHHHS--SEEEEEEEE-TTT--EEEEEE-HHHHHHHHHHHHHHHHHHHHHH--STT-SS-----EEEEE--SHHHHHHHHHHHHH-TT--EEEEE-SSHHHHHHHHHHHHHH----SSS-EEEEETT--------SS-EEEEEEE-S-HHHHHHH-SEEEE----SS--S-GGGSPTT-EEEE-S--STT--SS-HHHHHHSEEEESSHHHHHHH-HHHHHHHHTTSS-GGGEEEEHHHHTT--HHHHHHH--TTTS-EEEE----HHHHHHHHHHHHHHHHHHT-SEEE-TT-/--GGG-EEEE-HHHHHHH--HHHHHHHHHHHHHS-GGGSB-PPPEEEEETTTEEEEEEEEEEEEE-SS-EEEEEEEEEEEE-TTHHHHHS--SEEEEEEEE-TTT--EEEEEE-HHHHHHHHHHHHHHHHHHHHHH--STT-SS-----EEEEE--SHHHHHHHHHHHHH-TT--EEEEE-SSHHHHHHHHHHHHHH----SS--EEEEETT--------SS-EEEEEEE-S-HHHHHHH-SEEEE----SS--S-GGGSPTT-EEEE-S--STT--SS-HHHHHHEEEEESSHHHHHHH-HHHHHHHHTTSS-GGGEEEEHHHHTT--HHHHHHH--TTTSEEEEE----HHHHHHHHHHHHHHHHHHT-SEEE-TT-

Foldseek 3Di:
DPLQQKEFEAEPVLLVVLFDLVLLLVLLLLCLLDDVVVKDWDDWDWDADPPFGIKIKTWIWDQRDDPPDRPIWTWIKIKTAGPCCCPPPVDDSIWIKIWTADPPPGHTHYIYTQVLLVQQNLLSLLLLLVLLLVVLPPLPPDPDRDQQAEEEQEDLDSNSVNNVLSNCQRNVNHAEYEYEYQPQVSQVVSLVCQQPPNDADPSQQEHEDAPPDPPPPPPPDPGHYHHYYYDHQPLQSQLPGQEYEHAEQALDARYALVSHAFQHEYEYANFFALRRAHHDLVNLLQAAEEEQDLVNCCHGGVNNVVNVVVVSDHSPSHPYYSSVSSPDDSVRSVVRDVHRGGHYYYYYNDGVSSSRSSVVSSVVSCVVVVHGDMRRPVD/DPLQQKEFEAEPVLLVVLFDLVLLLVLLLLCLLDDVVVKDWDDWDWDADPPFGIKIKTWIWDQRDDPPDRPIKTWIKIKTAGPCCCVPPVDDSIWIKIWTADPPPGHTHYIYTQVLLVQQNLLSLLLLLVLLLVVLPPLPPDPDRDQQAEEEQEDLDSNSVNNVLSNCQRNVNHAEYEYEYQPQVSQVVSLVCQQPPNDADPSQQEHEDAPPDPPPPPPDDPGHYHHYYYDHQPLQSQQVGQEYEHAEQALDARYALVSHAFQHEYEYANFFALRRAHHDLVNLLQAAEEEQDLVRCCHGGVNNVVNVVVVSDHSPSHPYYSSVSSVDDSVRSVVRDVHRGGHYYYYYNDGVSSSRSSVVSSVVSCVVVVHGDMRRPVD